Protein 8XCA (pdb70)

B-factor: mean 132.08, std 32.03, range [63.74, 242.87]

Nearest PDB structures (foldseek):
  8xca-assembly1_A  TM=1.001E+00  e=0.000E+00  unidentified
  8xcc-assembly1_A  TM=9.286E-01  e=5.489E-77  unclassified sequences
  8j12-assembly1_B  TM=3.521E-01  e=1.356E-09  Sulfoacidibacillus thermotolerans
  8j3r-assembly1_B  TM=3.385E-01  e=2.422E-10  Sulfoacidibacillus thermotolerans
  8j1j-assembly1_B  TM=3.578E-01  e=1.175E-09  Sulfoacidibacillus thermotolerans

Foldseek 3Di:
DDKDKDKFFFDDDDPVVVVLQQLLQQLLLVVLLLLVLLLQDWAWAADLVGDIDTDDNVVSQVSLVQFQCVPCVVLSVLSNLLSCLLLVNDDCPQGLDVASLVCCQLQADPPGPPPQDCPPPPVDDPCDPPPRPSVPHDSNSVSSVVVVVVVRRHTDRPDDDDSLQSSLSRRFSSVLVNVQVVVVVVVVVVVGYHYGDDQERHHTWSKPFQPRNHFHWDWADDDFWIWIWTQGPVGIDITTTDGDLQQGPWGWDDDPPQWIWIWGAGDDVDRDIFIWIFGMKTWGAYPNTIMIMGMTHHDFDDADVLLVQCLVVLQDFPPDDGDHSPDWAKEKFWEAFQQFRMKIWIWIFPDDDPAQWFCFAPGHIIGTDDIGTAAHDLDPVLLVLLVLLLQLLVLLLVLLVLLLCCVVVVDDDPVSVCCCVVPSCVSNVFDDDSDSPCNLVSSVVSLVVSVVSLVVSVVVVVCCCPDPVNVSDGLHYSVLVSVLSSLVSNLSSVVSSVCSPPVDDPDDCPVSVVVNVVSLVSNLVSSLVVVLVVCVVVPHQEYEYEQPQVVRGCVVRDPSVPSVVSNQVVCVSNNHHYDYAHQPCQLQAALRPRHGWAQDPVDNQKIWDADPNDIDIDGSRSSSRSSRSSCSRNSNLDDDDWDWADDDPPDIGTDDDDVNVVSNVVVD

Radius of gyration: 32.41 Å; Cα contacts (8 Å, |Δi|>4): 1068; chains: 1; bounding box: 65×71×92 Å

Solvent-accessible surface area: 36339 Å² total; per-residue (Å²): 150,30,138,49,62,20,110,6,23,4,163,140,32,47,130,82,0,32,60,9,0,42,69,8,7,114,0,0,11,10,1,5,88,2,2,2,3,5,33,55,84,76,20,23,22,108,65,161,115,39,85,98,118,105,9,95,65,114,87,7,32,65,37,0,109,76,4,23,8,95,108,2,89,68,12,29,119,29,3,95,22,1,0,44,6,0,1,38,95,46,88,93,160,118,50,7,4,132,78,4,10,64,0,0,23,1,2,14,65,140,196,24,50,28,19,77,145,37,149,201,43,118,31,60,147,134,234,161,17,168,82,80,44,64,133,62,52,45,101,3,25,23,0,0,72,107,4,52,154,135,58,42,5,42,14,75,36,69,38,161,18,37,51,35,3,2,40,9,4,0,7,4,0,0,94,60,1,64,73,34,12,64,65,40,108,174,46,88,100,146,210,64,20,4,67,23,6,46,26,68,73,18,44,15,84,7,34,0,0,28,118,14,61,1,42,87,0,39,3,50,27,48,76,29,99,6,62,0,37,0,71,13,78,98,30,97,10,59,6,74,1,40,50,27,171,55,4,90,84,12,62,31,42,149,42,146,70,92,2,4,102,0,47,0,19,54,90,134,117,62,130,106,93,31,64,3,55,0,88,43,1,0,0,13,32,52,207,58,119,18,25,0,37,0,37,3,27,29,133,63,84,143,56,62,102,28,4,96,39,0,61,32,2,4,118,4,21,33,63,65,107,102,93,95,0,154,65,133,12,20,0,0,0,0,11,14,19,19,58,18,0,1,0,3,0,10,2,48,5,46,47,61,83,150,22,45,140,0,55,8,14,126,52,133,50,0,4,4,96,40,54,11,79,104,9,13,63,60,54,113,132,25,24,128,34,0,69,68,6,8,62,31,0,89,56,0,8,80,1,5,108,10,0,54,88,40,72,79,160,61,65,47,104,126,86,52,41,135,55,7,104,125,95,31,29,76,16,1,143,16,109,57,41,151,77,33,82,52,1,117,121,26,0,19,133,9,11,110,82,0,60,110,52,2,101,103,0,98,94,72,13,116,51,55,83,99,51,111,132,136,112,156,39,97,66,3,13,2,6,1,1,20,0,0,11,0,0,68,28,0,51,85,2,17,92,26,74,72,89,16,126,135,151,126,93,143,95,45,28,118,61,31,60,129,61,24,80,70,14,67,93,56,0,7,114,51,1,6,27,10,0,8,81,13,0,105,125,51,51,5,27,0,1,0,0,31,26,16,100,202,162,90,36,11,86,31,5,8,48,50,27,65,3,14,107,93,0,45,69,49,0,99,22,41,14,8,20,9,70,58,11,32,20,70,39,5,37,88,9,1,1,65,56,40,107,111,29,122,86,4,150,147,40,87,72,26,0,70,13,82,64,119,176,125,117,63,166,47,47,4,18,16,1,4,0,0,15,0,0,45,33,6,0,15,8,16,94,44,27,42,69,69,171,50,66,91,136,100,133,56,176,134,100,58,75,68,117,71,85,55,12,140,5,44,48,143,94,142

Sequence (668 aa):
PSYKSSRVLVRDVPEELVDHYERSHRVAAFFMRLLLAMRREPYSLRMRDGTEREVDLDETDDFLRSAGCEEPDAVSDDLRSFALAVLHQDNPKKRAFLESENCVSILCLEKSASGTRYYKRPGYQLLLGRELLKTDTREGMAAALRLRERGVFPVSVPEHLDLDSLKAAMASAAERLKSWLACNQRAVDEKAAVTLCDADDSPIKVRFGLTGRGRKFVLSAAGSRFLITVKLPCGDVGLTAVPSRYFWNPSVGRTTSNSFRIEFTKRTTENRRYVGEVKEIGLVRQRGRYYFFIDYNFDPEEVSDETKVGRAFFRAPLNESRPKPKDKLTVMGIDLGINPAFAFAVCTLGECQDGIRSPVAKMEDVSFDSTGLRGGIGSQKLHREMHNLSDRCFYGARYIRLSKKLRDRGALNDIEARLLEEKYIPGFRIVHIEDADERRRTVGRTVKEIKQEYKRIRHQFYLRYHTSKRDRTELISAEYFRMLFLVKNLRNLLKSWNRYHWTGNPDELKSYVRYYNNLRMDTLKKLTCAIVRTAKEHGATLVAMENIQRENSLLSLWAPGMVLERVEQELKNEGILAWEVDPRHTSQTSCITDEFGYRSLVAKDTFYFEQDRKIHRIDADVNAAINIARRFLTRYRSLTQLWASLLDDGRYLVNVTRQHERAYLELQ

Structure (mmCIF, N/CA/C/O backbone):
data_8XCA
#
_entry.id   8XCA
#
_cell.length_a   1.00
_cell.length_b   1.00
_cell.length_c   1.00
_cell.angle_alpha   90.00
_cell.angle_beta   90.00
_cell.angle_gamma   90.00
#
_symmetry.space_group_name_H-M   'P 1'
#
loop_
_entity.id
_entity.type
_entity.pdbx_description
1 polymer CasJ19
2 polymer CrRNA
3 polymer TS-DNA
4 polymer "DNA (5'-D(P*AP*CP*GP*AP*TP*AP*TP*G)-3')"
#
loop_
_atom_site.group_PDB
_atom_site.id
_atom_site.type_symbol
_atom_site.label_atom_id
_atom_site.label_alt_id
_atom_site.label_comp_id
_atom_site.label_asym_id
_atom_site.label_entity_id
_atom_site.label_seq_id
_atom_site.pdbx_PDB_ins_code
_atom_site.Cartn_x
_atom_site.Cartn_y
_atom_site.Cartn_z
_atom_site.occupancy
_atom_site.B_iso_or_equiv
_atom_site.auth_seq_id
_atom_site.auth_comp_id
_atom_site.auth_asym_id
_atom_site.auth_atom_id
_atom_site.pdbx_PDB_model_num
ATOM 1 N N . PRO A 1 2 ? 119.881 135.896 106.175 1.00 111.47 2 PRO A N 1
ATOM 2 C CA . PRO A 1 2 ? 118.679 135.056 106.189 1.00 112.90 2 PRO A CA 1
ATOM 3 C C . PRO A 1 2 ? 118.479 134.346 107.523 1.00 111.39 2 PRO A C 1
ATOM 4 O O . PRO A 1 2 ? 119.401 134.289 108.335 1.00 112.57 2 PRO A O 1
ATOM 8 N N . SER A 1 3 ? 117.281 133.813 107.740 1.00 103.78 3 SER A N 1
ATOM 9 C CA . SER A 1 3 ? 116.944 133.088 108.957 1.00 106.42 3 SER A CA 1
ATOM 10 C C . SER A 1 3 ? 116.684 131.629 108.611 1.00 111.40 3 SER A C 1
ATOM 11 O O . SER A 1 3 ? 115.858 131.331 107.743 1.00 116.09 3 SER A O 1
ATOM 14 N N . TYR A 1 4 ? 117.384 130.727 109.294 1.00 111.75 4 TYR A N 1
ATOM 15 C CA . TYR A 1 4 ? 117.344 129.305 108.992 1.00 110.51 4 TYR A CA 1
ATOM 16 C C . TYR A 1 4 ? 116.776 128.523 110.168 1.00 108.95 4 TYR A C 1
ATOM 17 O O . TYR A 1 4 ? 116.938 128.909 111.329 1.00 112.21 4 TYR A O 1
ATOM 26 N N . LYS A 1 5 ? 116.107 127.416 109.852 1.00 104.05 5 LYS A N 1
ATOM 27 C CA . LYS A 1 5 ? 115.708 126.436 110.851 1.00 100.57 5 LYS A CA 1
ATOM 28 C C . LYS A 1 5 ? 115.900 125.052 110.255 1.00 108.35 5 LYS A C 1
ATOM 29 O O . LYS A 1 5 ? 115.574 124.825 109.088 1.00 113.43 5 LYS A O 1
ATOM 35 N N . SER A 1 6 ? 116.427 124.129 111.053 1.00 106.07 6 SER A N 1
ATOM 36 C CA . SER A 1 6 ? 116.837 122.832 110.540 1.00 102.98 6 SER A CA 1
ATOM 37 C C . SER A 1 6 ? 116.155 121.703 111.294 1.00 104.24 6 SER A C 1
ATOM 38 O O . SER A 1 6 ? 115.767 121.842 112.457 1.00 116.79 6 SER A O 1
ATOM 41 N N . SER A 1 7 ? 116.016 120.581 110.598 1.00 92.12 7 SER A N 1
ATOM 42 C CA . SER A 1 7 ? 115.610 119.320 111.199 1.00 92.20 7 SER A CA 1
ATOM 43 C C . SER A 1 7 ? 116.216 118.208 110.358 1.00 99.86 7 SER A C 1
ATOM 44 O O . SER A 1 7 ? 116.870 118.462 109.345 1.00 113.10 7 SER A O 1
ATOM 47 N N . ARG A 1 8 ? 116.001 116.971 110.786 1.00 93.91 8 ARG A N 1
ATOM 48 C CA . ARG A 1 8 ? 116.539 115.827 110.069 1.00 93.45 8 ARG A CA 1
ATOM 49 C C . ARG A 1 8 ? 115.451 114.789 109.849 1.00 97.67 8 ARG A C 1
ATOM 50 O O . ARG A 1 8 ? 114.517 114.659 110.646 1.00 101.07 8 ARG A O 1
ATOM 58 N N . VAL A 1 9 ? 115.573 114.064 108.737 1.00 92.74 9 VAL A N 1
ATOM 59 C CA . VAL A 1 9 ? 114.675 112.966 108.412 1.00 87.46 9 VAL A CA 1
ATOM 60 C C . VAL A 1 9 ? 115.518 111.745 108.076 1.00 92.06 9 VAL A C 1
ATOM 61 O O . VAL A 1 9 ? 116.693 111.849 107.718 1.00 97.91 9 VAL A O 1
ATOM 65 N N . LEU A 1 10 ? 114.899 110.576 108.196 1.00 98.51 10 LEU A N 1
ATOM 66 C CA . LEU A 1 10 ? 115.589 109.302 108.055 1.00 97.52 10 LEU A CA 1
ATOM 67 C C . LEU A 1 10 ? 115.143 108.608 106.777 1.00 108.04 10 LEU A C 1
ATOM 68 O O . LEU A 1 10 ? 113.945 108.559 106.476 1.00 115.38 10 LEU A O 1
ATOM 73 N N . VAL A 1 11 ? 116.107 108.081 106.027 1.00 102.28 11 VAL A N 1
ATOM 74 C CA . VAL A 1 11 ? 115.848 107.256 104.853 1.00 102.96 11 VAL A CA 1
ATOM 75 C C . VAL A 1 11 ? 116.411 105.869 105.128 1.00 106.90 11 VAL A C 1
ATOM 76 O O . VAL A 1 11 ? 117.574 105.733 105.526 1.00 107.03 11 VAL A O 1
ATOM 80 N N . ARG A 1 12 ? 115.585 104.844 104.925 1.00 114.38 12 ARG A N 1
ATOM 81 C CA . ARG A 1 12 ? 115.934 103.494 105.356 1.00 117.82 12 ARG A CA 1
ATOM 82 C C . ARG A 1 12 ? 116.617 102.692 104.249 1.00 118.72 12 ARG A C 1
ATOM 83 O O . ARG A 1 12 ? 117.753 102.236 104.416 1.00 114.65 12 ARG A O 1
ATOM 91 N N . ASP A 1 13 ? 115.939 102.514 103.118 1.00 123.47 13 ASP A N 1
ATOM 92 C CA . ASP A 1 13 ? 116.452 101.676 102.036 1.00 122.45 13 ASP A CA 1
ATOM 93 C C . ASP A 1 13 ? 117.116 102.548 100.972 1.00 126.14 13 ASP A C 1
ATOM 94 O O . ASP A 1 13 ? 116.564 102.829 99.907 1.00 125.20 13 ASP A O 1
ATOM 99 N N . VAL A 1 14 ? 118.332 102.972 101.284 1.00 119.41 14 VAL A N 1
ATOM 100 C CA . VAL A 1 14 ? 119.114 103.784 100.351 1.00 114.47 14 VAL A CA 1
ATOM 101 C C . VAL A 1 14 ? 119.718 102.871 99.286 1.00 117.60 14 VAL A C 1
ATOM 102 O O . VAL A 1 14 ? 120.366 101.872 99.633 1.00 118.64 14 VAL A O 1
ATOM 106 N N . PRO A 1 15 ? 119.512 103.157 98.003 1.00 120.34 15 PRO A N 1
ATOM 107 C CA . PRO A 1 15 ? 120.087 102.312 96.952 1.00 119.19 15 PRO A CA 1
ATOM 108 C C . PRO A 1 15 ? 121.603 102.431 96.909 1.00 122.72 15 PRO A C 1
ATOM 109 O O . PRO A 1 15 ? 122.209 103.341 97.478 1.00 126.24 15 PRO A O 1
ATOM 113 N N . GLU A 1 16 ? 122.217 101.473 96.211 1.00 142.86 16 GLU A N 1
ATOM 114 C CA . GLU A 1 16 ? 123.672 101.431 96.126 1.00 147.01 16 GLU A CA 1
ATOM 115 C C . GLU A 1 16 ? 124.233 102.625 95.364 1.00 145.74 16 GLU A C 1
ATOM 116 O O . GLU A 1 16 ? 125.363 103.051 95.630 1.00 147.16 16 GLU A O 1
ATOM 122 N N . GLU A 1 17 ? 123.470 103.173 94.414 1.00 133.01 17 GLU A N 1
ATOM 123 C CA . GLU A 1 17 ? 123.952 104.322 93.654 1.00 134.07 17 GLU A CA 1
ATOM 124 C C . GLU A 1 17 ? 124.168 105.531 94.556 1.00 135.05 17 GLU A C 1
ATOM 125 O O . GLU A 1 17 ? 125.172 106.240 94.427 1.00 137.09 17 GLU A O 1
ATOM 131 N N . LEU A 1 18 ? 123.238 105.780 95.480 1.00 116.98 18 LEU A N 1
ATOM 132 C CA . LEU A 1 18 ? 123.395 106.909 96.391 1.00 116.22 18 LEU A CA 1
ATOM 133 C C . LEU A 1 18 ? 124.566 106.694 97.342 1.00 114.46 18 LEU A C 1
ATOM 134 O O . LEU A 1 18 ? 125.280 107.646 97.678 1.00 116.40 18 LEU A O 1
ATOM 139 N N . VAL A 1 19 ? 124.778 105.455 97.791 1.00 101.02 19 VAL A N 1
ATOM 140 C CA . VAL A 1 19 ? 125.926 105.161 98.646 1.00 103.90 19 VAL A CA 1
ATOM 141 C C . VAL A 1 19 ? 127.227 105.406 97.893 1.00 113.01 19 VAL A C 1
ATOM 142 O O . VAL A 1 19 ? 128.185 105.972 98.438 1.00 119.01 19 VAL A O 1
ATOM 146 N N . ASP A 1 20 ? 127.286 104.971 96.632 1.00 128.67 20 ASP A N 1
ATOM 147 C CA . ASP A 1 20 ? 128.467 105.224 95.814 1.00 130.15 20 ASP A CA 1
ATOM 148 C C . ASP A 1 20 ? 128.693 106.717 95.629 1.00 128.21 20 ASP A C 1
ATOM 149 O O . ASP A 1 20 ? 129.831 107.193 95.701 1.00 127.06 20 ASP A O 1
ATOM 154 N N . HIS A 1 21 ? 127.618 107.471 95.386 1.00 118.94 21 HIS A N 1
ATOM 155 C CA . HIS A 1 21 ? 127.741 108.919 95.256 1.00 115.56 21 HIS A CA 1
ATOM 156 C C . HIS A 1 21 ? 128.272 109.542 96.540 1.00 113.54 21 HIS A C 1
ATOM 157 O O . HIS A 1 21 ? 129.138 110.420 96.498 1.00 116.71 21 HIS A O 1
ATOM 164 N N . TYR A 1 22 ? 127.766 109.094 97.689 1.00 110.00 22 TYR A N 1
ATOM 165 C CA . TYR A 1 22 ? 128.220 109.617 98.974 1.00 111.33 22 TYR A CA 1
ATOM 166 C C . TYR A 1 22 ? 129.708 109.353 99.180 1.00 115.76 22 TYR A C 1
ATOM 167 O O . TYR A 1 22 ? 130.477 110.266 99.516 1.00 114.24 22 TYR A O 1
ATOM 176 N N . GLU A 1 23 ? 130.132 108.104 98.971 1.00 120.52 23 GLU A N 1
ATOM 177 C CA . GLU A 1 23 ? 131.537 107.757 99.169 1.00 117.75 23 GLU A CA 1
ATOM 178 C C . GLU A 1 23 ? 132.438 108.508 98.196 1.00 122.76 23 GLU A C 1
ATOM 179 O O . GLU A 1 23 ? 133.499 109.011 98.584 1.00 122.17 23 GLU A O 1
ATOM 185 N N . ARG A 1 24 ? 132.033 108.595 96.928 1.00 124.48 24 ARG A N 1
ATOM 186 C CA . ARG A 1 24 ? 132.848 109.283 95.934 1.00 121.62 24 ARG A CA 1
ATOM 187 C C . ARG A 1 24 ? 132.932 110.774 96.226 1.00 122.28 24 ARG A C 1
ATOM 188 O O . ARG A 1 24 ? 133.992 111.386 96.051 1.00 124.17 24 ARG A O 1
ATOM 196 N N . SER A 1 25 ? 131.826 111.378 96.667 1.00 116.96 25 SER A N 1
ATOM 197 C CA . SER A 1 25 ? 131.849 112.788 97.033 1.00 113.83 25 SER A CA 1
ATOM 198 C C . SER A 1 25 ? 132.780 113.029 98.209 1.00 114.34 25 SER A C 1
ATOM 199 O O . SER A 1 25 ? 133.545 113.998 98.213 1.00 116.91 25 SER A O 1
ATOM 202 N N . HIS A 1 26 ? 132.740 112.154 99.216 1.00 116.24 26 HIS A N 1
ATOM 203 C CA . HIS A 1 26 ? 133.661 112.305 100.340 1.00 116.46 26 HIS A CA 1
ATOM 204 C C . HIS A 1 26 ? 135.111 112.149 99.897 1.00 117.51 26 HIS A C 1
ATOM 205 O O . HIS A 1 26 ? 135.990 112.898 100.343 1.00 121.17 26 HIS A O 1
ATOM 212 N N . ARG A 1 27 ? 135.380 111.182 99.018 1.00 117.17 27 ARG A N 1
ATOM 213 C CA . ARG A 1 27 ? 136.746 110.965 98.553 1.00 121.36 27 ARG A CA 1
ATOM 214 C C . ARG A 1 27 ? 137.263 112.173 97.780 1.00 122.14 27 ARG A C 1
ATOM 215 O O . ARG A 1 27 ? 138.386 112.640 98.011 1.00 123.43 27 ARG A O 1
ATOM 223 N N . VAL A 1 28 ? 136.453 112.701 96.860 1.00 114.20 28 VAL A N 1
ATOM 224 C CA . VAL A 1 28 ? 136.898 113.853 96.083 1.00 110.25 28 VAL A CA 1
ATOM 225 C C . VAL A 1 28 ? 136.988 115.092 96.962 1.00 117.17 28 VAL A C 1
ATOM 226 O O . VAL A 1 28 ? 137.837 115.957 96.731 1.00 128.80 28 VAL A O 1
ATOM 230 N N . ALA A 1 29 ? 136.140 115.202 97.988 1.00 116.02 29 ALA A N 1
ATOM 231 C CA . ALA A 1 29 ? 136.247 116.327 98.910 1.00 116.72 29 ALA A CA 1
ATOM 232 C C . ALA A 1 29 ? 137.549 116.275 99.698 1.00 120.73 29 ALA A C 1
ATOM 233 O O . ALA A 1 29 ? 138.212 117.302 99.874 1.00 120.10 29 ALA A O 1
ATOM 235 N N . ALA A 1 30 ? 137.927 115.091 100.186 1.00 121.78 30 ALA A N 1
ATOM 236 C CA . ALA A 1 30 ? 139.209 114.956 100.872 1.00 123.29 30 ALA A CA 1
ATOM 237 C C . ALA A 1 30 ? 140.366 115.257 99.927 1.00 125.46 30 ALA A C 1
ATOM 238 O O . ALA A 1 30 ? 141.339 115.927 100.306 1.00 128.94 30 ALA A O 1
ATOM 240 N N . PHE A 1 31 ? 140.273 114.770 98.687 1.00 126.51 31 PHE A N 1
ATOM 241 C CA . PHE A 1 31 ? 141.283 115.098 97.688 1.00 127.25 31 PHE A CA 1
ATOM 242 C C . PHE A 1 31 ? 141.376 116.602 97.478 1.00 127.42 31 PHE A C 1
ATOM 243 O O . PHE A 1 31 ? 142.469 117.143 97.297 1.00 134.32 31 PHE A O 1
ATOM 251 N N . PHE A 1 32 ? 140.236 117.292 97.501 1.00 117.40 32 PHE A N 1
ATOM 252 C CA . PHE A 1 32 ? 140.228 118.734 97.292 1.00 113.64 32 PHE A CA 1
ATOM 253 C C . PHE A 1 32 ? 140.846 119.470 98.475 1.00 120.73 32 PHE A C 1
ATOM 254 O O . PHE A 1 32 ? 141.595 120.437 98.287 1.00 124.81 32 PHE A O 1
ATOM 262 N N . MET A 1 33 ? 140.540 119.029 99.700 1.00 120.22 33 MET A N 1
ATOM 263 C CA . MET A 1 33 ? 141.223 119.549 100.883 1.00 119.89 33 MET A CA 1
ATOM 264 C C . MET A 1 33 ? 142.731 119.451 100.721 1.00 121.39 33 MET A C 1
ATOM 265 O O . MET A 1 33 ? 143.462 120.439 100.877 1.00 123.00 33 MET A O 1
ATOM 270 N N . ARG A 1 34 ? 143.208 118.249 100.396 1.00 123.79 34 ARG A N 1
ATOM 271 C CA . ARG A 1 34 ? 144.645 118.035 100.296 1.00 125.49 34 ARG A CA 1
ATOM 272 C C . ARG A 1 34 ? 145.248 118.848 99.157 1.00 129.25 34 ARG A C 1
ATOM 273 O O . ARG A 1 34 ? 146.336 119.415 99.303 1.00 129.57 34 ARG A O 1
ATOM 281 N N . LEU A 1 35 ? 144.547 118.932 98.026 1.00 131.91 35 LEU A N 1
ATOM 282 C CA . LEU A 1 35 ? 145.062 119.663 96.874 1.00 128.25 35 LEU A CA 1
ATOM 283 C C . LEU A 1 35 ? 145.176 121.152 97.170 1.00 126.47 35 LEU A C 1
ATOM 284 O O . LEU A 1 35 ? 146.181 121.785 96.835 1.00 132.07 35 LEU A O 1
ATOM 289 N N . LEU A 1 36 ? 144.149 121.733 97.796 1.00 120.97 36 LEU A N 1
ATOM 290 C CA . LEU A 1 36 ? 144.211 123.150 98.138 1.00 124.36 36 LEU A CA 1
ATOM 291 C C . LEU A 1 36 ? 145.296 123.424 99.171 1.00 129.02 36 LEU A C 1
ATOM 292 O O . LEU A 1 36 ? 146.053 124.396 99.042 1.00 124.79 36 LEU A O 1
ATOM 297 N N . LEU A 1 37 ? 145.399 122.573 100.196 1.00 133.85 37 LEU A N 1
ATOM 298 C CA . LEU A 1 37 ? 146.430 122.774 101.209 1.00 128.69 37 LEU A CA 1
ATOM 299 C C . LEU A 1 37 ? 147.821 122.666 100.602 1.00 131.31 37 LEU A C 1
ATOM 300 O O . LEU A 1 37 ? 148.733 123.411 100.979 1.00 133.23 37 LEU A O 1
ATOM 305 N N . ALA A 1 38 ? 148.005 121.737 99.662 1.00 134.55 38 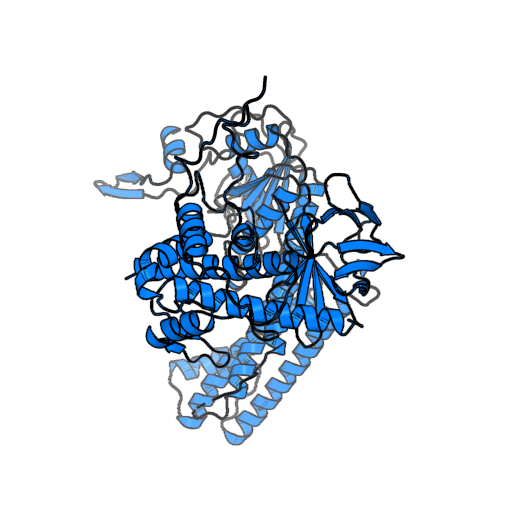ALA A N 1
ATOM 306 C CA . ALA A 1 38 ? 149.295 121.598 98.999 1.00 134.78 38 ALA A CA 1
ATOM 307 C C . ALA A 1 38 ? 149.587 122.788 98.092 1.00 131.95 38 ALA A C 1
ATOM 308 O O . ALA A 1 38 ? 150.725 123.266 98.037 1.00 128.20 38 ALA A O 1
ATOM 310 N N . MET A 1 39 ? 148.574 123.280 97.370 1.00 138.71 39 MET A N 1
ATOM 311 C CA . MET A 1 39 ? 148.767 124.471 96.550 1.00 139.47 39 MET A CA 1
ATOM 312 C C . MET A 1 39 ? 149.109 125.681 97.405 1.00 143.42 39 MET A C 1
ATOM 313 O O . MET A 1 39 ? 149.762 126.615 96.924 1.00 149.50 39 MET A O 1
ATOM 318 N N . ARG A 1 40 ? 148.672 125.690 98.666 1.00 139.42 40 ARG A N 1
ATOM 319 C CA . ARG A 1 40 ? 149.084 126.754 99.575 1.00 141.24 40 ARG A CA 1
ATOM 320 C C . ARG A 1 40 ? 150.598 126.771 99.761 1.00 144.78 40 ARG A C 1
ATOM 321 O O . ARG A 1 40 ? 151.183 127.837 99.991 1.00 145.71 40 ARG A O 1
ATOM 329 N N . ARG A 1 41 ? 151.246 125.611 99.638 1.00 143.00 41 ARG A N 1
ATOM 330 C CA . ARG A 1 41 ? 152.702 125.481 99.727 1.00 140.69 41 ARG A CA 1
ATOM 331 C C . ARG A 1 41 ? 153.220 125.987 101.075 1.00 142.74 41 ARG A C 1
ATOM 332 O O . ARG A 1 41 ? 153.981 126.953 101.164 1.00 140.91 41 ARG A O 1
ATOM 340 N N . GLU A 1 42 ? 152.789 125.305 102.130 1.00 146.01 42 GLU A N 1
ATOM 341 C CA . GLU A 1 42 ? 153.198 125.620 103.491 1.00 144.51 42 GLU A CA 1
ATOM 342 C C . GLU A 1 42 ? 152.986 124.394 104.370 1.00 145.75 42 GLU A C 1
ATOM 343 O O . GLU A 1 42 ? 151.929 123.755 104.293 1.00 144.62 42 GLU A O 1
ATOM 349 N N . PRO A 1 43 ? 153.960 124.026 105.201 1.00 144.98 43 PRO A N 1
ATOM 350 C CA . PRO A 1 43 ? 153.786 122.847 106.056 1.00 142.17 43 PRO A CA 1
ATOM 351 C C . PRO A 1 43 ? 152.641 123.041 107.039 1.00 142.40 43 PRO A C 1
ATOM 352 O O . PRO A 1 43 ? 152.383 124.150 107.512 1.00 144.76 43 PRO A O 1
ATOM 356 N N . TYR A 1 44 ? 151.951 121.944 107.342 1.00 130.67 44 TYR A N 1
ATOM 357 C CA . TYR A 1 44 ? 150.797 121.987 108.225 1.00 132.28 44 TYR A CA 1
ATOM 358 C C . TYR A 1 44 ? 150.702 120.672 108.981 1.00 136.51 44 TYR A C 1
ATOM 359 O O . TYR A 1 44 ? 151.275 119.657 108.578 1.00 142.90 44 TYR A O 1
ATOM 368 N N . SER A 1 45 ? 149.964 120.702 110.087 1.00 137.09 45 SER A N 1
ATOM 369 C CA . SER A 1 45 ? 149.803 119.546 110.956 1.00 137.60 45 SER A CA 1
ATOM 370 C C . SER A 1 45 ? 148.511 118.818 110.612 1.00 135.59 45 SER A C 1
ATOM 371 O O . SER A 1 45 ? 147.442 119.435 110.548 1.00 135.93 45 SER A O 1
ATOM 374 N N . LEU A 1 46 ? 148.614 117.511 110.395 1.00 140.18 46 LEU A N 1
ATOM 375 C CA . LEU A 1 46 ? 147.478 116.669 110.048 1.00 137.29 46 LEU A CA 1
ATOM 376 C C . LEU A 1 46 ? 147.153 115.753 111.219 1.00 141.91 46 LEU A C 1
ATOM 377 O O . LEU A 1 46 ? 148.051 115.125 111.789 1.00 151.31 46 LEU A O 1
ATOM 382 N N . ARG A 1 47 ? 145.872 115.678 111.568 1.00 136.18 47 ARG A N 1
ATOM 383 C CA . ARG A 1 47 ? 145.390 114.866 112.677 1.00 136.65 47 ARG A CA 1
ATOM 384 C C . ARG A 1 47 ? 144.565 113.709 112.130 1.00 137.40 47 ARG A C 1
ATOM 385 O O . ARG A 1 47 ? 143.632 113.925 111.350 1.00 137.18 47 ARG A O 1
ATOM 393 N N . MET A 1 48 ? 144.905 112.489 112.537 1.00 163.33 48 MET A N 1
ATOM 394 C CA . MET A 1 48 ? 144.190 111.315 112.060 1.00 163.69 48 MET A CA 1
ATOM 395 C C . MET A 1 48 ? 143.034 110.989 113.004 1.00 163.72 48 MET A C 1
ATOM 396 O O . MET A 1 48 ? 142.654 111.787 113.865 1.00 165.17 48 MET A O 1
ATOM 401 N N . ARG A 1 49 ? 142.458 109.798 112.833 1.00 158.97 49 ARG A N 1
ATOM 402 C CA . ARG A 1 49 ? 141.358 109.360 113.686 1.00 160.05 49 ARG A CA 1
ATOM 403 C C . ARG A 1 49 ? 141.811 109.179 115.131 1.00 164.14 49 ARG A C 1
ATOM 404 O O . ARG A 1 49 ? 141.090 109.551 116.064 1.00 164.08 49 ARG A O 1
ATOM 412 N N . ASP A 1 50 ? 142.998 108.601 115.333 1.00 176.14 50 ASP A N 1
ATOM 413 C CA . ASP A 1 50 ? 143.470 108.314 116.685 1.00 175.84 50 ASP A CA 1
ATOM 414 C C . ASP A 1 50 ? 143.718 109.594 117.475 1.00 173.88 50 ASP A C 1
ATOM 415 O O . ASP A 1 50 ? 143.322 109.702 118.641 1.00 173.58 50 ASP A O 1
ATOM 420 N N . GLY A 1 51 ? 144.369 110.576 116.857 1.00 164.03 51 GLY A N 1
ATOM 421 C CA . GLY A 1 51 ? 144.660 111.825 117.534 1.00 164.35 51 GLY A CA 1
ATOM 422 C C . GLY A 1 51 ? 146.091 112.290 117.362 1.00 165.87 51 GLY A C 1
ATOM 423 O O . GLY A 1 51 ? 146.428 113.424 117.715 1.00 165.67 51 GLY A O 1
ATOM 424 N N . THR A 1 52 ? 146.943 111.421 116.826 1.00 169.01 52 THR A N 1
ATOM 425 C CA . THR A 1 52 ? 148.331 111.785 116.585 1.00 168.73 52 THR A CA 1
ATOM 426 C C . THR A 1 52 ? 148.421 112.838 115.484 1.00 166.93 52 THR A C 1
ATOM 427 O O . THR A 1 52 ? 147.610 112.871 114.555 1.00 167.45 52 THR A O 1
ATOM 431 N N . GLU A 1 53 ? 149.412 113.717 115.606 1.00 152.10 53 GLU A N 1
ATOM 432 C CA . GLU A 1 53 ? 149.622 114.809 114.666 1.00 149.80 53 GLU A CA 1
ATOM 433 C C . GLU A 1 53 ? 150.906 114.575 113.881 1.00 150.57 53 GLU A C 1
ATOM 434 O O . GLU A 1 53 ? 151.959 114.309 114.470 1.00 153.12 53 GLU A O 1
ATOM 440 N N . ARG A 1 54 ? 150.814 114.674 112.559 1.00 141.49 54 ARG A N 1
ATOM 441 C CA . ARG A 1 54 ? 151.960 114.548 111.672 1.00 139.17 54 ARG A CA 1
ATOM 442 C C . ARG A 1 54 ? 152.267 115.885 111.013 1.00 138.32 54 ARG A C 1
ATOM 443 O O . ARG A 1 54 ? 151.361 116.640 110.652 1.00 141.84 54 ARG A O 1
ATOM 451 N N . GLU A 1 55 ? 153.556 116.165 110.854 1.00 147.62 55 GLU A N 1
ATOM 452 C CA . GLU A 1 55 ? 154.024 117.362 110.160 1.00 149.57 55 GLU A CA 1
ATOM 453 C C . GLU A 1 55 ? 154.317 116.972 108.716 1.00 151.86 55 GLU A C 1
ATOM 454 O O . GLU A 1 55 ? 155.337 116.344 108.424 1.00 151.89 55 GLU A O 1
ATOM 460 N N . VAL A 1 56 ? 153.413 117.344 107.812 1.00 153.40 56 VAL A N 1
ATOM 461 C CA . VAL A 1 56 ? 153.571 117.004 106.403 1.00 151.28 56 VAL A CA 1
ATOM 462 C C . VAL A 1 56 ? 154.645 117.899 105.800 1.00 151.80 56 VAL A C 1
ATOM 463 O O . VAL A 1 56 ? 154.538 119.130 105.829 1.00 146.45 56 VAL A O 1
ATOM 467 N N . ASP A 1 57 ? 155.687 117.281 105.252 1.00 171.15 57 ASP A N 1
ATOM 468 C CA . ASP A 1 57 ? 156.796 118.021 104.679 1.00 168.30 57 ASP A CA 1
ATOM 469 C C . ASP A 1 57 ? 156.437 118.540 103.288 1.00 167.45 57 ASP A C 1
ATOM 470 O O . ASP A 1 57 ? 155.440 118.142 102.680 1.00 166.96 57 ASP A O 1
ATOM 475 N N . LEU A 1 58 ? 157.276 119.449 102.785 1.00 160.02 58 LEU A N 1
ATOM 476 C CA . LEU A 1 58 ? 157.066 120.006 101.454 1.00 160.00 58 LEU A CA 1
ATOM 477 C C . LEU A 1 58 ? 157.238 118.965 100.357 1.00 160.01 58 LEU A C 1
ATOM 478 O O . LEU A 1 58 ? 156.667 119.128 99.274 1.00 160.05 58 LEU A O 1
ATOM 483 N N . ASP A 1 59 ? 158.018 117.910 100.606 1.00 172.30 59 ASP A N 1
ATOM 484 C CA . ASP A 1 59 ? 158.192 116.860 99.607 1.00 172.60 59 ASP A CA 1
ATOM 485 C C . ASP A 1 59 ? 156.878 116.143 99.321 1.00 173.15 59 ASP A C 1
ATOM 486 O O . ASP A 1 59 ? 156.582 115.814 98.166 1.00 176.67 59 ASP A O 1
ATOM 491 N N . GLU A 1 60 ? 156.084 115.881 100.362 1.00 166.35 60 GLU A N 1
ATOM 492 C CA . GLU A 1 60 ? 154.775 115.269 100.158 1.00 168.55 60 GLU A CA 1
ATOM 493 C C . GLU A 1 60 ? 153.873 116.176 99.330 1.00 171.36 60 GLU A C 1
ATOM 494 O O . GLU A 1 60 ? 153.162 115.709 98.433 1.00 172.19 60 GLU A O 1
ATOM 500 N N . THR A 1 61 ? 153.900 117.480 99.608 1.00 160.78 61 THR A N 1
ATOM 501 C CA . THR A 1 61 ? 153.146 118.434 98.802 1.00 157.65 61 THR A CA 1
ATOM 502 C C . THR A 1 61 ? 153.583 118.391 97.342 1.00 157.90 61 THR A C 1
ATOM 503 O O . THR A 1 61 ? 152.748 118.332 96.428 1.00 160.67 61 THR A O 1
ATOM 507 N N . ASP A 1 62 ? 154.895 118.404 97.108 1.00 178.74 62 ASP A N 1
ATOM 508 C CA . ASP A 1 62 ? 155.408 118.439 95.743 1.00 183.20 62 ASP A CA 1
ATOM 509 C C . ASP A 1 62 ? 155.047 117.168 94.985 1.00 183.03 62 ASP A C 1
ATOM 510 O O . ASP A 1 62 ? 154.634 117.225 93.821 1.00 184.42 62 ASP A O 1
ATOM 515 N N . ASP A 1 63 ? 155.178 116.005 95.629 1.00 168.96 63 ASP A N 1
ATOM 516 C CA . ASP A 1 63 ? 154.859 114.769 94.927 1.00 166.42 63 ASP A CA 1
ATOM 517 C C . ASP A 1 63 ? 153.360 114.580 94.741 1.00 168.72 63 ASP A C 1
ATOM 518 O O . ASP A 1 63 ? 152.945 113.988 93.739 1.00 170.30 63 ASP A O 1
ATOM 523 N N . PHE A 1 64 ? 152.532 115.090 95.658 1.00 146.63 64 PHE A N 1
ATOM 524 C CA . PHE A 1 64 ? 151.093 115.056 95.425 1.00 144.14 64 PHE A CA 1
ATOM 525 C C . PHE A 1 64 ? 150.708 115.946 94.250 1.00 146.44 64 PHE A C 1
ATOM 526 O O . PHE A 1 64 ? 149.846 115.577 93.444 1.00 148.02 64 PHE A O 1
ATOM 534 N N . LEU A 1 65 ? 151.330 117.123 94.137 1.00 159.05 65 LEU A N 1
ATOM 535 C CA . LEU A 1 65 ? 151.090 117.962 92.965 1.00 158.89 65 LEU A CA 1
ATOM 536 C C . LEU A 1 65 ? 151.580 117.287 91.690 1.00 163.78 65 LEU A C 1
ATOM 537 O O . LEU A 1 65 ? 150.961 117.425 90.629 1.00 167.94 65 LEU A O 1
ATOM 542 N N . ARG A 1 66 ? 152.696 116.559 91.773 1.00 170.11 66 ARG A N 1
ATOM 543 C CA . ARG A 1 66 ? 153.164 115.791 90.624 1.00 168.65 66 ARG A CA 1
ATOM 544 C C . ARG A 1 66 ? 152.142 114.737 90.218 1.00 167.26 66 ARG A C 1
ATOM 545 O O . ARG A 1 66 ? 151.883 114.535 89.025 1.00 169.59 66 ARG A O 1
ATOM 553 N N . SER A 1 67 ? 151.555 114.052 91.201 1.00 145.04 67 SER A N 1
ATOM 554 C CA . SER A 1 67 ? 150.515 113.070 90.911 1.00 145.06 67 SER A CA 1
ATOM 555 C C . SER A 1 67 ? 149.289 113.730 90.292 1.00 145.96 67 SER A C 1
ATOM 556 O O . SER A 1 67 ? 148.668 113.173 89.380 1.00 145.80 67 SER A O 1
ATOM 559 N N . ALA A 1 68 ? 148.922 114.916 90.782 1.00 148.31 68 ALA A N 1
ATOM 560 C CA . ALA A 1 68 ? 147.761 115.617 90.241 1.00 147.42 68 ALA A CA 1
ATOM 561 C C . ALA A 1 68 ? 147.996 116.055 88.801 1.00 146.61 68 ALA A C 1
ATOM 562 O O . ALA A 1 68 ? 147.066 116.053 87.986 1.00 144.21 68 ALA A O 1
ATOM 564 N N . GLY A 1 69 ? 149.227 116.436 88.470 1.00 155.03 69 GLY A N 1
ATOM 565 C CA . GLY A 1 69 ? 149.544 116.862 87.121 1.00 152.96 69 GLY A CA 1
ATOM 566 C C . GLY A 1 69 ? 150.540 118.001 87.068 1.00 156.80 69 GLY A C 1
ATOM 567 O O . GLY A 1 69 ? 151.021 118.363 85.990 1.00 158.87 69 GLY A O 1
ATOM 568 N N . CYS A 1 70 ? 150.859 118.575 88.225 1.00 183.21 70 CYS A N 1
ATOM 569 C CA . CYS A 1 70 ? 151.812 119.681 88.310 1.00 184.23 70 CYS A CA 1
ATOM 570 C C . CYS A 1 70 ? 153.221 119.103 88.290 1.00 183.03 70 CYS A C 1
ATOM 571 O O . CYS A 1 70 ? 153.798 118.769 89.326 1.00 184.58 70 CYS A O 1
ATOM 574 N N . GLU A 1 71 ? 153.785 118.983 87.085 1.00 182.06 71 GLU A N 1
ATOM 575 C CA . GLU A 1 71 ? 155.122 118.417 86.948 1.00 184.32 71 GLU A CA 1
ATOM 576 C C . GLU A 1 71 ? 156.189 119.332 87.536 1.00 185.16 71 GLU A C 1
ATOM 577 O O . GLU A 1 71 ? 157.182 118.846 88.089 1.00 186.25 71 GLU A O 1
ATOM 583 N N . GLU A 1 72 ? 156.007 120.646 87.429 1.00 194.34 72 GLU A N 1
ATOM 584 C CA . GLU A 1 72 ? 156.950 121.627 87.965 1.00 195.68 72 GLU A CA 1
ATOM 585 C C . GLU A 1 72 ? 156.192 122.625 88.830 1.00 196.62 72 GLU A C 1
ATOM 586 O O . GLU A 1 72 ? 155.971 123.774 88.430 1.00 198.07 72 GLU A O 1
ATOM 592 N N . PRO A 1 73 ? 155.767 122.209 90.027 1.00 179.70 73 PRO A N 1
ATOM 593 C CA . PRO A 1 73 ? 155.031 123.136 90.902 1.00 180.72 73 PRO A CA 1
ATOM 594 C C . PRO A 1 73 ? 155.828 124.367 91.288 1.00 182.26 73 PRO A C 1
ATOM 595 O O . PRO A 1 73 ? 155.248 125.450 91.430 1.00 182.26 73 PRO A O 1
ATOM 599 N N . ASP A 1 74 ? 157.145 124.234 91.461 1.00 187.01 74 ASP A N 1
ATOM 600 C CA . ASP A 1 74 ? 157.962 125.375 91.861 1.00 185.25 74 ASP A CA 1
ATOM 601 C C . ASP A 1 74 ? 157.981 126.452 90.784 1.00 185.78 74 ASP A C 1
ATOM 602 O O . ASP A 1 74 ? 157.970 127.649 91.096 1.00 183.51 74 ASP A O 1
ATOM 607 N N . ALA A 1 75 ? 158.015 126.049 89.511 1.00 179.09 75 ALA A N 1
ATOM 608 C CA . ALA A 1 75 ? 158.035 127.024 88.426 1.00 175.51 75 ALA A CA 1
ATOM 609 C C . ALA A 1 75 ? 156.754 127.847 88.382 1.00 176.33 75 ALA A C 1
ATOM 610 O O . ALA A 1 75 ? 156.765 128.987 87.905 1.00 177.64 75 ALA A O 1
ATOM 612 N N . VAL A 1 76 ? 155.647 127.292 88.870 1.00 162.75 76 VAL A N 1
ATOM 613 C CA . VAL A 1 76 ? 154.367 127.992 88.878 1.00 161.28 76 VAL A CA 1
ATOM 614 C C . VAL A 1 76 ? 153.894 128.158 90.316 1.00 160.39 76 VAL A C 1
ATOM 615 O O . VAL A 1 76 ? 152.689 128.207 90.585 1.00 160.44 76 VAL A O 1
ATOM 619 N N . SER A 1 77 ? 154.846 128.253 91.248 1.00 163.67 77 SER A N 1
ATOM 620 C CA . SER A 1 77 ? 154.498 128.334 92.664 1.00 164.60 77 SER A CA 1
ATOM 621 C C . SER A 1 77 ? 153.713 129.602 92.977 1.00 164.22 77 SER A C 1
ATOM 622 O O . SER A 1 77 ? 152.749 129.566 93.751 1.00 163.47 77 SER A O 1
ATOM 625 N N . ASP A 1 78 ? 154.111 130.733 92.392 1.00 156.28 78 ASP A N 1
ATOM 626 C CA . ASP A 1 78 ? 153.458 132.001 92.705 1.00 153.96 78 ASP A CA 1
ATOM 627 C C . ASP A 1 78 ? 151.999 131.996 92.266 1.00 152.74 78 ASP A C 1
ATOM 628 O O . ASP A 1 78 ? 151.103 132.366 93.035 1.00 151.73 78 ASP A O 1
ATOM 633 N N . ASP A 1 79 ? 151.740 131.579 91.025 1.00 151.82 79 ASP A N 1
ATOM 634 C CA . ASP A 1 79 ? 150.372 131.581 90.521 1.00 153.47 79 ASP A CA 1
ATOM 635 C C . ASP A 1 79 ? 149.516 130.539 91.230 1.00 152.47 79 ASP A C 1
ATOM 636 O O . ASP A 1 79 ? 148.335 130.783 91.505 1.00 152.00 79 ASP A O 1
ATOM 641 N N . LEU A 1 80 ? 150.091 129.373 91.536 1.00 142.17 80 LEU A N 1
ATOM 642 C CA . LEU A 1 80 ? 149.359 128.372 92.304 1.00 137.67 80 LEU A CA 1
ATOM 643 C C . LEU A 1 80 ? 148.981 128.909 93.678 1.00 137.41 80 LEU A C 1
ATOM 644 O O . LEU A 1 80 ? 147.847 128.724 94.137 1.00 134.54 80 LEU A O 1
ATOM 649 N N . ARG A 1 81 ? 149.922 129.580 94.345 1.00 144.51 81 ARG A N 1
ATOM 650 C CA . ARG A 1 81 ? 149.642 130.161 95.653 1.00 145.20 81 ARG A CA 1
ATOM 651 C C . ARG A 1 81 ? 148.553 131.220 95.562 1.00 145.05 81 ARG A C 1
ATOM 652 O O . ARG A 1 81 ? 147.647 131.264 96.403 1.00 147.45 81 ARG A O 1
ATOM 660 N N . SER A 1 82 ? 148.619 132.079 94.541 1.00 137.22 82 SER A N 1
ATOM 661 C CA . SER A 1 82 ? 147.611 133.123 94.393 1.00 137.54 82 SER A CA 1
ATOM 662 C C . SER A 1 82 ? 146.232 132.527 94.138 1.00 138.58 82 SER A C 1
ATOM 663 O O . SER A 1 82 ? 145.239 132.973 94.723 1.00 136.01 82 SER A O 1
ATOM 666 N N . PHE A 1 83 ? 146.151 131.512 93.274 1.00 133.37 83 PHE A N 1
ATOM 667 C CA . PHE A 1 83 ? 144.867 130.871 93.005 1.00 132.25 83 PHE A CA 1
ATOM 668 C C . PHE A 1 83 ? 144.315 130.205 94.258 1.00 126.59 83 PHE A C 1
ATOM 669 O O . PHE A 1 83 ? 143.128 130.344 94.579 1.00 126.70 83 PHE A O 1
ATOM 677 N N . ALA A 1 84 ? 145.168 129.478 94.985 1.00 116.99 84 ALA A N 1
ATOM 678 C CA . ALA A 1 84 ? 144.718 128.804 96.197 1.00 115.61 84 ALA A CA 1
ATOM 679 C C . ALA A 1 84 ? 144.218 129.806 97.227 1.00 119.72 84 ALA A C 1
ATOM 680 O O . ALA A 1 84 ? 143.188 129.583 97.872 1.00 124.65 84 ALA A O 1
ATOM 682 N N . LEU A 1 85 ? 144.932 130.922 97.389 1.00 127.50 85 LEU A N 1
ATOM 683 C CA . LEU A 1 85 ? 144.494 131.949 98.326 1.00 128.15 85 LEU A CA 1
ATOM 684 C C . LEU A 1 85 ? 143.195 132.602 97.870 1.00 129.77 85 LEU A C 1
ATOM 685 O O . LEU A 1 85 ? 142.353 132.952 98.705 1.00 133.49 85 LEU A O 1
ATOM 690 N N . ALA A 1 86 ? 143.015 132.772 96.557 1.00 119.29 86 ALA A N 1
ATOM 691 C CA . ALA A 1 86 ? 141.780 133.357 96.044 1.00 120.18 86 ALA A CA 1
ATOM 692 C C . ALA A 1 86 ? 140.585 132.446 96.295 1.00 120.32 86 ALA A C 1
ATOM 693 O O . ALA A 1 86 ? 139.495 132.925 96.632 1.00 119.96 86 ALA A O 1
ATOM 695 N N . VAL A 1 87 ? 140.763 131.133 96.125 1.00 113.87 87 VAL A N 1
ATOM 696 C CA . VAL A 1 87 ? 139.667 130.203 96.388 1.00 109.82 87 VAL A CA 1
ATOM 697 C C . VAL A 1 87 ? 139.251 130.259 97.851 1.00 104.86 87 VAL A C 1
ATOM 698 O O . VAL A 1 87 ? 138.061 130.151 98.173 1.00 105.53 87 VAL A O 1
ATOM 702 N N . LEU A 1 88 ? 140.210 130.438 98.757 1.00 107.34 88 LEU A N 1
ATOM 703 C CA . LEU A 1 88 ? 139.936 130.468 100.187 1.00 110.07 88 LEU A CA 1
ATOM 704 C C . LEU A 1 88 ? 139.425 131.822 100.671 1.00 114.88 88 LEU A C 1
ATOM 705 O O . LEU A 1 88 ? 139.450 132.077 101.882 1.00 114.53 88 LEU A O 1
ATOM 710 N N . HIS A 1 89 ? 138.975 132.685 99.758 1.00 126.05 89 HIS A N 1
ATOM 711 C CA . HIS A 1 89 ? 138.386 133.981 100.100 1.00 122.99 89 HIS A CA 1
ATOM 712 C C . HIS A 1 89 ? 139.363 134.872 100.860 1.00 126.35 89 HIS A C 1
ATOM 713 O O . HIS A 1 89 ? 138.956 135.692 101.687 1.00 127.76 89 HIS A O 1
ATOM 720 N N . GLN A 1 90 ? 140.659 134.726 100.590 1.00 140.31 90 GLN A N 1
ATOM 721 C CA . GLN A 1 90 ? 141.672 135.516 101.275 1.00 138.88 90 GLN A CA 1
ATOM 722 C C . GLN A 1 90 ? 141.954 136.852 100.604 1.00 139.06 90 GLN A C 1
ATOM 723 O O . GLN A 1 90 ? 142.657 137.683 101.188 1.00 137.42 90 GLN A O 1
ATOM 729 N N . ASP A 1 91 ? 141.433 137.079 99.403 1.00 141.20 91 ASP A N 1
ATOM 730 C CA . ASP A 1 91 ? 141.541 138.389 98.786 1.00 140.58 91 ASP A CA 1
ATOM 731 C C . ASP A 1 91 ? 140.536 139.346 99.423 1.00 143.50 91 ASP A C 1
ATOM 732 O O . ASP A 1 91 ? 139.705 138.958 100.248 1.00 143.15 91 ASP A O 1
ATOM 737 N N . ASN A 1 92 ? 140.626 140.614 99.040 1.00 134.15 92 ASN A N 1
ATOM 738 C CA . ASN A 1 92 ? 139.705 141.603 99.576 1.00 131.12 92 ASN A CA 1
ATOM 739 C C . ASN A 1 92 ? 138.277 141.257 99.159 1.00 134.34 92 ASN A C 1
ATOM 740 O O . ASN A 1 92 ? 138.049 140.821 98.024 1.00 136.75 92 ASN A O 1
ATOM 745 N N . PRO A 1 93 ? 137.298 141.410 100.056 1.00 140.30 93 PRO A N 1
ATOM 746 C CA . PRO A 1 93 ? 135.926 140.991 99.716 1.00 140.10 93 PRO A CA 1
ATOM 747 C C . PRO A 1 93 ? 135.344 141.728 98.525 1.00 141.01 93 PRO A C 1
ATOM 748 O O . PRO A 1 93 ? 134.568 141.139 97.763 1.00 139.00 93 PRO A O 1
ATOM 752 N N . LYS A 1 94 ? 135.692 142.998 98.339 1.00 140.32 94 LYS A N 1
ATOM 753 C CA . LYS A 1 94 ? 135.230 143.733 97.171 1.00 140.66 94 LYS A CA 1
ATOM 754 C C . LYS A 1 94 ? 136.003 143.282 95.938 1.00 140.75 94 LYS A C 1
ATOM 755 O O . LYS A 1 94 ? 137.230 143.153 95.978 1.00 139.08 94 LYS A O 1
ATOM 761 N N . LYS A 1 95 ? 135.281 143.039 94.844 1.00 146.55 95 LYS A N 1
ATOM 762 C CA . LYS A 1 95 ? 135.869 142.577 93.587 1.00 147.59 95 LYS A CA 1
ATOM 763 C C . LYS A 1 95 ? 136.640 141.271 93.797 1.00 146.56 95 LYS A C 1
ATOM 764 O O . LYS A 1 95 ? 137.854 141.187 93.598 1.00 145.14 95 LYS A O 1
ATOM 770 N N . ARG A 1 96 ? 135.905 140.247 94.220 1.00 137.38 96 ARG A N 1
ATOM 771 C CA . ARG A 1 96 ? 136.493 138.943 94.481 1.00 133.45 96 ARG A CA 1
ATOM 772 C C . ARG A 1 96 ? 136.624 138.140 93.193 1.00 134.92 96 ARG A C 1
ATOM 773 O O . ARG A 1 96 ? 135.778 138.217 92.298 1.00 139.37 96 ARG A O 1
ATOM 781 N N . ALA A 1 97 ? 137.708 137.365 93.106 1.00 121.14 97 ALA A N 1
ATOM 782 C CA . ALA A 1 97 ? 137.907 136.504 91.944 1.00 122.66 97 ALA A CA 1
ATOM 783 C C . ALA A 1 97 ? 136.825 135.436 91.859 1.00 117.35 97 ALA A C 1
ATOM 784 O O . ALA A 1 97 ? 136.313 135.143 90.773 1.00 116.71 97 ALA A O 1
ATOM 786 N N . PHE A 1 98 ? 136.463 134.846 92.996 1.00 114.15 98 PHE A N 1
ATOM 787 C CA . PHE A 1 98 ? 135.389 133.858 93.068 1.00 108.74 98 PHE A CA 1
ATOM 788 C C . PHE A 1 98 ? 134.469 134.282 94.206 1.00 112.29 98 PHE A C 1
ATOM 789 O O . PHE A 1 98 ? 134.813 134.114 95.379 1.00 127.12 98 PHE A O 1
ATOM 797 N N . LEU A 1 99 ? 133.308 134.844 93.862 1.00 106.85 99 LEU A N 1
ATOM 798 C CA . LEU A 1 99 ? 132.331 135.180 94.891 1.00 111.30 99 LEU A CA 1
ATOM 799 C C . LEU A 1 99 ? 131.883 133.937 95.644 1.00 111.90 99 LEU A C 1
ATOM 800 O O . LEU A 1 99 ? 131.664 133.989 96.860 1.00 119.48 99 LEU A O 1
ATOM 805 N N . GLU A 1 100 ? 131.742 132.819 94.942 1.00 103.21 100 GLU A N 1
ATOM 806 C CA . GLU A 1 100 ? 131.524 131.520 95.554 1.00 107.56 100 GLU A CA 1
ATOM 807 C C . GLU A 1 100 ? 132.693 130.617 95.196 1.00 112.25 100 GLU A C 1
ATOM 808 O O . GLU A 1 100 ? 133.146 130.599 94.047 1.00 119.67 100 GLU A O 1
ATOM 814 N N . SER A 1 101 ? 133.189 129.882 96.192 1.00 106.99 101 SER A N 1
ATOM 815 C CA . SER A 1 101 ? 134.380 129.064 95.989 1.00 111.34 101 SER A CA 1
ATOM 816 C C . SER A 1 101 ? 134.141 127.977 94.949 1.00 111.19 101 SER A C 1
ATOM 817 O O . SER A 1 101 ? 135.001 127.726 94.094 1.00 117.30 101 SER A O 1
ATOM 820 N N . GLU A 1 102 ? 132.973 127.330 94.995 1.00 110.42 102 GLU A N 1
ATOM 821 C CA . GLU A 1 102 ? 132.694 126.234 94.072 1.00 115.57 102 GLU A CA 1
ATOM 822 C C . GLU A 1 102 ? 132.801 126.674 92.619 1.00 120.77 102 GLU A C 1
ATOM 823 O O . GLU A 1 102 ? 133.142 125.863 91.749 1.00 126.49 102 GLU A O 1
ATOM 829 N N . ASN A 1 103 ? 132.562 127.958 92.341 1.00 118.88 103 ASN A N 1
ATOM 830 C CA . ASN A 1 103 ? 132.673 128.476 90.982 1.00 114.59 103 ASN A CA 1
ATOM 831 C C . ASN A 1 103 ? 134.056 128.271 90.380 1.00 113.91 103 ASN A C 1
ATOM 832 O O . ASN A 1 103 ? 134.236 128.535 89.186 1.00 117.76 103 ASN A O 1
ATOM 837 N N . CYS A 1 104 ? 135.032 127.814 91.165 1.00 112.09 104 CYS A N 1
ATOM 838 C CA . CYS A 1 104 ? 136.367 127.563 90.640 1.00 114.17 104 CYS A CA 1
ATOM 839 C C . CYS A 1 104 ? 136.514 126.192 89.992 1.00 116.94 104 CYS A C 1
ATOM 840 O O . CYS A 1 104 ? 137.563 125.927 89.395 1.00 119.74 104 CYS A O 1
ATOM 843 N N . VAL A 1 105 ? 135.506 125.318 90.083 1.00 120.38 105 VAL A N 1
ATOM 844 C CA . VAL A 1 105 ? 135.679 123.955 89.581 1.00 121.22 105 VAL A CA 1
ATOM 845 C C . VAL A 1 105 ? 135.796 123.940 88.062 1.00 118.06 105 VAL A C 1
ATOM 846 O O . VAL A 1 105 ? 136.584 123.171 87.498 1.00 118.42 105 VAL A O 1
ATOM 850 N N . SER A 1 106 ? 135.024 124.787 87.375 1.00 113.27 106 SER A N 1
ATOM 851 C CA . SER A 1 106 ? 134.948 124.708 85.920 1.00 115.63 106 SER A CA 1
ATOM 852 C C . SER A 1 106 ? 136.307 124.949 85.277 1.00 120.60 106 SER A C 1
ATOM 853 O O . SER A 1 106 ? 136.691 124.244 84.337 1.00 125.79 106 SER A O 1
ATOM 856 N N . ILE A 1 107 ? 137.052 125.940 85.771 1.00 113.06 107 ILE A N 1
ATOM 857 C CA . ILE A 1 107 ? 138.389 126.205 85.246 1.00 117.67 107 ILE A CA 1
ATOM 858 C C . ILE A 1 107 ? 139.438 125.277 85.835 1.00 118.94 107 ILE A C 1
ATOM 859 O O . ILE A 1 107 ? 140.573 125.248 85.342 1.00 120.30 107 ILE A O 1
ATOM 864 N N . LEU A 1 108 ? 139.091 124.507 86.865 1.00 117.45 108 LEU A N 1
ATOM 865 C CA . LEU A 1 108 ? 140.042 123.640 87.551 1.00 114.05 108 LEU A CA 1
ATOM 866 C C . LEU A 1 108 ? 139.984 122.192 87.087 1.00 120.22 108 LEU A C 1
ATOM 867 O O . LEU A 1 108 ? 141.032 121.557 86.936 1.00 123.11 108 LEU A O 1
ATOM 872 N N . CYS A 1 109 ? 138.791 121.651 86.849 1.00 129.11 109 CYS A N 1
ATOM 873 C CA . CYS A 1 109 ? 138.627 120.232 86.556 1.00 127.33 109 CYS A CA 1
ATOM 874 C C . CYS A 1 109 ? 138.205 119.954 85.121 1.00 125.77 109 CYS A C 1
ATOM 875 O O . CYS A 1 109 ? 138.875 119.192 84.418 1.00 124.32 109 CYS A O 1
ATOM 878 N N . LEU A 1 110 ? 137.106 120.550 84.667 1.00 126.61 110 LEU A N 1
ATOM 879 C CA . LEU A 1 110 ? 136.569 120.231 83.353 1.00 124.27 110 LEU A CA 1
ATOM 880 C C . LEU A 1 110 ? 137.480 120.742 82.241 1.00 129.80 110 LEU A C 1
ATOM 881 O O . LEU A 1 110 ? 138.124 121.787 82.361 1.00 137.11 110 LEU A O 1
ATOM 886 N N . GLU A 1 111 ? 137.525 119.984 81.150 1.00 131.41 111 GLU A N 1
ATOM 887 C CA . GLU A 1 111 ? 138.257 120.377 79.958 1.00 128.64 111 GLU A CA 1
ATOM 888 C C . GLU A 1 111 ? 137.345 121.153 79.018 1.00 129.80 111 GLU A C 1
ATOM 889 O O . GLU A 1 111 ? 136.131 120.935 78.982 1.00 132.24 111 GLU A O 1
ATOM 895 N N . LYS A 1 112 ? 137.947 122.067 78.254 1.00 138.60 112 LYS A N 1
ATOM 896 C CA . LYS A 1 112 ? 137.227 122.930 77.318 1.00 143.69 112 LYS A CA 1
ATOM 897 C C . LYS A 1 112 ? 136.149 123.731 78.059 1.00 146.49 112 LYS A C 1
ATOM 898 O O . LYS A 1 112 ? 134.942 123.555 77.877 1.00 148.04 112 LYS A O 1
ATOM 904 N N . SER A 1 113 ? 136.633 124.599 78.941 1.00 144.81 113 SER A N 1
ATOM 905 C CA . SER A 1 113 ? 135.783 125.456 79.755 1.00 144.47 113 SER A CA 1
ATOM 906 C C . SER A 1 113 ? 135.969 126.904 79.329 1.00 146.08 113 SER A C 1
ATOM 907 O O . SER A 1 113 ? 137.101 127.359 79.134 1.00 149.92 113 SER A O 1
ATOM 910 N N . ALA A 1 114 ? 134.858 127.623 79.188 1.00 143.18 114 ALA A N 1
ATOM 911 C CA . ALA A 1 114 ? 134.873 129.019 78.779 1.00 144.91 114 ALA A CA 1
ATOM 912 C C . ALA A 1 114 ? 134.918 129.979 79.960 1.00 146.14 114 ALA A C 1
ATOM 913 O O . ALA A 1 114 ? 134.796 131.192 79.761 1.00 148.05 114 ALA A O 1
ATOM 915 N N . SER A 1 115 ? 135.079 129.465 81.178 1.00 139.68 115 SER A N 1
ATOM 916 C CA . SER A 1 115 ? 135.125 130.325 82.352 1.00 141.05 115 SER A CA 1
ATOM 917 C C . SER A 1 115 ? 136.327 131.258 82.287 1.00 143.28 115 SER A C 1
ATOM 918 O O . SER A 1 115 ? 137.407 130.880 81.825 1.00 144.28 115 SER A O 1
ATOM 921 N N . GLY A 1 116 ? 136.133 132.489 82.758 1.00 143.14 116 GLY A N 1
ATOM 922 C CA . GLY A 1 116 ? 137.164 133.501 82.726 1.00 142.99 116 GLY A CA 1
ATOM 923 C C . GLY A 1 116 ? 137.164 134.378 81.492 1.00 143.61 116 GLY A C 1
ATOM 924 O O . GLY A 1 116 ? 137.905 135.368 81.458 1.00 147.93 116 GLY A O 1
ATOM 925 N N . THR A 1 117 ? 136.360 134.051 80.480 1.00 135.65 117 THR A N 1
ATOM 926 C CA . THR A 1 117 ? 136.291 134.824 79.246 1.00 139.80 117 THR A CA 1
ATOM 927 C C . THR A 1 117 ? 134.879 135.342 78.988 1.00 141.74 117 THR A C 1
ATOM 928 O O . THR A 1 117 ? 134.473 135.510 77.837 1.00 142.01 117 THR A O 1
ATOM 932 N N . ARG A 1 118 ? 134.121 135.601 80.050 1.00 142.25 118 ARG A N 1
ATOM 933 C CA . ARG A 1 118 ? 132.752 136.080 79.940 1.00 139.80 118 ARG A CA 1
ATOM 934 C C . ARG A 1 118 ? 132.612 137.421 80.647 1.00 142.72 118 ARG A C 1
ATOM 935 O O . ARG A 1 118 ? 133.124 137.607 81.756 1.00 145.64 118 ARG A O 1
ATOM 943 N N . TYR A 1 119 ? 131.914 138.352 79.998 1.00 146.93 119 TYR A N 1
ATOM 944 C CA . TYR A 1 119 ? 131.690 139.687 80.538 1.00 145.99 119 TYR A CA 1
ATOM 945 C C . TYR A 1 119 ? 130.211 139.993 80.734 1.00 146.17 119 TYR A C 1
ATOM 946 O O . TYR A 1 119 ? 129.857 141.151 80.986 1.00 145.28 119 TYR A O 1
ATOM 955 N N . TYR A 1 120 ? 129.341 138.988 80.617 1.00 142.02 120 TYR A N 1
ATOM 956 C CA . TYR A 1 120 ? 127.903 139.239 80.627 1.00 139.67 120 TYR A CA 1
ATOM 957 C C . TYR A 1 120 ? 127.433 139.766 81.977 1.00 141.22 120 TYR A C 1
ATOM 958 O O . TYR A 1 120 ? 126.597 140.675 82.036 1.00 141.61 120 TYR A O 1
ATOM 967 N N . LYS A 1 121 ? 127.954 139.212 83.071 1.00 146.47 121 LYS A N 1
ATOM 968 C CA . LYS A 1 121 ? 127.519 139.598 84.406 1.00 146.50 121 LYS A CA 1
ATOM 969 C C . LYS A 1 121 ? 128.270 140.799 84.965 1.00 149.03 121 LYS A C 1
ATOM 970 O O . LYS A 1 121 ? 127.926 141.269 86.054 1.00 151.62 121 LYS A O 1
ATOM 976 N N . ARG A 1 122 ? 129.279 141.297 84.260 1.00 151.86 122 ARG A N 1
ATOM 977 C CA . ARG A 1 122 ? 130.015 142.456 84.740 1.00 152.70 122 ARG A CA 1
ATOM 978 C C . ARG A 1 122 ? 129.102 143.682 84.757 1.00 153.88 122 ARG A C 1
ATOM 979 O O . ARG A 1 122 ? 128.329 143.892 83.815 1.00 153.34 122 ARG A O 1
ATOM 987 N N . PRO A 1 123 ? 129.160 144.508 85.807 1.00 142.29 123 PRO A N 1
ATOM 988 C CA . PRO A 1 123 ? 128.287 145.693 85.858 1.00 138.93 123 PRO A CA 1
ATOM 989 C C . PRO A 1 123 ? 128.608 146.735 84.801 1.00 139.01 123 PRO A C 1
ATOM 990 O O . PRO A 1 123 ? 127.765 147.605 84.545 1.00 133.55 123 PRO A O 1
ATOM 994 N N . GLY A 1 124 ? 129.788 146.679 84.182 1.00 152.39 124 GLY A N 1
ATOM 995 C CA . GLY A 1 124 ? 130.099 147.589 83.094 1.00 153.19 124 GLY A CA 1
ATOM 996 C C . GLY A 1 124 ? 129.262 147.366 81.853 1.00 151.17 124 GLY A C 1
ATOM 997 O O . GLY A 1 124 ? 129.208 148.246 80.988 1.00 153.30 124 GLY A O 1
ATOM 998 N N . TYR A 1 125 ? 128.611 146.211 81.747 1.00 143.20 125 TYR A N 1
ATOM 999 C CA . TYR A 1 125 ? 127.726 145.913 80.624 1.00 145.40 125 TYR A CA 1
ATOM 1000 C C . TYR A 1 125 ? 126.468 146.760 80.758 1.00 147.52 125 TYR A C 1
ATOM 1001 O O . TYR A 1 125 ? 125.560 146.430 81.523 1.00 143.39 125 TYR A O 1
ATOM 1010 N N . GLN A 1 126 ? 126.411 147.860 80.012 1.00 147.32 126 GLN A N 1
ATOM 1011 C CA . GLN A 1 126 ? 125.299 148.797 80.069 1.00 142.80 126 GLN A CA 1
ATOM 1012 C C . GLN A 1 126 ? 124.586 148.819 78.726 1.00 143.23 126 GLN A C 1
ATOM 1013 O O . GLN A 1 126 ? 125.221 149.011 77.684 1.00 141.88 126 GLN A O 1
ATOM 1019 N N . LEU A 1 127 ? 123.271 148.624 78.756 1.00 142.31 127 LEU A N 1
ATOM 1020 C CA . LEU A 1 127 ? 122.442 148.631 77.560 1.00 144.66 127 LEU A CA 1
ATOM 1021 C C . LEU A 1 127 ? 121.394 149.728 77.673 1.00 145.07 127 LEU A C 1
ATOM 1022 O O . LEU A 1 127 ? 120.772 149.899 78.726 1.00 140.70 127 LEU A O 1
ATOM 1027 N N . LEU A 1 128 ? 121.203 150.467 76.585 1.00 132.06 128 LEU A N 1
ATOM 1028 C CA . LEU A 1 128 ? 120.230 151.552 76.560 1.00 128.44 128 LEU A CA 1
ATOM 1029 C C . LEU A 1 128 ? 119.788 151.858 75.133 1.00 122.73 128 LEU A C 1
ATOM 1030 O O . LEU A 1 128 ? 119.017 151.106 74.537 1.00 119.19 128 LEU A O 1
ATOM 1035 N N . LEU A 1 177 ? 127.941 146.530 74.834 1.00 145.39 177 LEU A N 1
ATOM 1036 C CA . LEU A 1 177 ? 127.883 146.613 73.380 1.00 147.81 177 LEU A CA 1
ATOM 1037 C C . LEU A 1 177 ? 128.321 145.296 72.748 1.00 151.32 177 LEU A C 1
ATOM 1038 O O . LEU A 1 177 ? 127.783 144.878 71.722 1.00 152.62 177 LEU A O 1
ATOM 1043 N N . GLY A 1 178 ? 129.296 144.642 73.372 1.00 157.95 178 GLY A N 1
ATOM 1044 C CA . GLY A 1 178 ? 129.786 143.368 72.885 1.00 158.23 178 GLY A CA 1
ATOM 1045 C C . GLY A 1 178 ? 131.276 143.364 72.617 1.00 162.21 178 GLY A C 1
ATOM 1046 O O . GLY A 1 178 ? 131.961 142.376 72.898 1.00 163.96 178 GLY A O 1
ATOM 1047 N N . ARG A 1 179 ? 131.792 144.465 72.072 1.00 172.25 179 ARG A N 1
ATOM 1048 C CA . ARG A 1 179 ? 133.221 144.604 71.834 1.00 172.36 179 ARG A CA 1
ATOM 1049 C C . ARG A 1 179 ? 133.958 145.249 72.999 1.00 170.61 179 ARG A C 1
ATOM 1050 O O . ARG A 1 179 ? 135.193 145.307 72.974 1.00 169.42 179 ARG A O 1
ATOM 1058 N N . GLU A 1 180 ? 133.241 145.730 74.011 1.00 161.88 180 GLU A N 1
ATOM 1059 C CA . GLU A 1 180 ? 133.862 146.322 75.193 1.00 160.62 180 GLU A CA 1
ATOM 1060 C C . GLU A 1 180 ? 134.372 145.183 76.066 1.00 159.84 180 GLU A C 1
ATOM 1061 O O . GLU A 1 180 ? 133.658 144.649 76.917 1.00 160.05 180 GLU A O 1
ATOM 1067 N N . LEU A 1 181 ? 135.624 144.798 75.841 1.00 153.20 181 LEU A N 1
ATOM 1068 C CA . LEU A 1 181 ? 136.247 143.679 76.544 1.00 154.28 181 LEU A CA 1
ATOM 1069 C C . LEU A 1 181 ? 137.006 144.234 77.743 1.00 153.90 181 LEU A C 1
ATOM 1070 O O . LEU A 1 181 ? 138.152 144.674 77.619 1.00 151.23 181 LEU A O 1
ATOM 1075 N N . LEU A 1 182 ? 136.362 144.213 78.908 1.00 148.70 182 LEU A N 1
ATOM 1076 C CA . LEU A 1 182 ? 136.978 144.698 80.143 1.00 147.75 182 LEU A CA 1
ATOM 1077 C C . LEU A 1 182 ? 137.768 143.576 80.820 1.00 149.13 182 LEU A C 1
ATOM 1078 O O . LEU A 1 182 ? 137.502 143.171 81.950 1.00 147.89 182 LEU A O 1
ATOM 1083 N N . LYS A 1 183 ? 138.760 143.069 80.091 1.00 154.84 183 LYS A N 1
ATOM 1084 C CA . LYS A 1 183 ? 139.659 142.047 80.604 1.00 156.11 183 LYS A CA 1
ATOM 1085 C C . LYS A 1 183 ? 140.913 142.632 81.237 1.00 155.63 183 LYS A C 1
ATOM 1086 O O . LYS A 1 183 ? 141.733 141.878 81.768 1.00 155.81 183 LYS A O 1
ATOM 1092 N N . THR A 1 184 ? 141.082 143.955 81.191 1.00 158.35 184 THR A N 1
ATOM 1093 C CA . THR A 1 184 ? 142.238 144.574 81.827 1.00 159.91 184 THR A CA 1
ATOM 1094 C C . THR A 1 184 ? 142.102 144.594 83.344 1.00 162.97 184 THR A C 1
ATOM 1095 O O . THR A 1 184 ? 143.102 144.455 84.057 1.00 161.27 184 THR A O 1
ATOM 1099 N N . ASP A 1 185 ? 140.881 144.762 83.853 1.00 163.65 185 ASP A N 1
ATOM 1100 C CA . ASP A 1 185 ? 140.624 144.801 85.285 1.00 162.11 185 ASP A CA 1
ATOM 1101 C C . ASP A 1 185 ? 140.262 143.434 85.855 1.00 162.13 185 ASP A C 1
ATOM 1102 O O . ASP A 1 185 ? 139.582 143.363 86.886 1.00 159.35 185 ASP A O 1
ATOM 1107 N N . THR A 1 186 ? 140.697 142.354 85.212 1.00 163.78 186 THR A N 1
ATOM 1108 C CA . THR A 1 186 ? 140.394 141.019 85.704 1.00 162.78 186 THR A CA 1
ATOM 1109 C C . THR A 1 186 ? 141.074 140.772 87.047 1.00 159.79 186 THR A C 1
ATOM 1110 O O . THR A 1 186 ? 142.120 141.348 87.358 1.00 161.03 186 THR A O 1
ATOM 1114 N N . ARG A 1 187 ? 140.451 139.921 87.855 1.00 141.72 187 ARG A N 1
ATOM 1115 C CA . ARG A 1 187 ? 140.988 139.612 89.171 1.00 140.47 187 ARG A CA 1
ATOM 1116 C C . ARG A 1 187 ? 142.221 138.725 89.051 1.00 142.77 187 ARG A C 1
ATOM 1117 O O . ARG A 1 187 ? 142.384 137.973 88.087 1.00 145.61 187 ARG A O 1
ATOM 1125 N N . GLU A 1 188 ? 143.099 138.824 90.051 1.00 140.46 188 GLU A N 1
ATOM 1126 C CA . GLU A 1 188 ? 144.329 138.042 90.033 1.00 143.80 188 GLU A CA 1
ATOM 1127 C C . GLU A 1 188 ? 144.047 136.548 90.130 1.00 146.45 188 GLU A C 1
ATOM 1128 O O . GLU A 1 188 ? 144.748 135.744 89.504 1.00 148.95 188 GLU A O 1
ATOM 1134 N N . GLY A 1 189 ? 143.026 136.160 90.898 1.00 142.21 189 GLY A N 1
ATOM 1135 C CA . GLY A 1 189 ? 142.713 134.745 91.037 1.00 145.02 189 GLY A CA 1
ATOM 1136 C C . GLY A 1 189 ? 142.346 134.097 89.716 1.00 146.18 189 GLY A C 1
ATOM 1137 O O . GLY A 1 189 ? 142.823 133.007 89.388 1.00 147.81 189 GLY A O 1
ATOM 1138 N N . MET A 1 190 ? 141.488 134.759 88.938 1.00 140.08 190 MET A N 1
ATOM 1139 C CA . MET A 1 190 ? 141.133 134.245 87.621 1.00 135.47 190 MET A CA 1
ATOM 1140 C C . MET A 1 190 ? 142.274 134.397 86.624 1.00 134.91 190 MET A C 1
ATOM 1141 O O . MET A 1 190 ? 142.459 133.526 85.767 1.00 135.67 190 MET A O 1
ATOM 1146 N N . ALA A 1 191 ? 143.035 135.491 86.708 1.00 142.97 191 ALA A N 1
ATOM 1147 C CA . ALA A 1 191 ? 144.159 135.681 85.797 1.00 143.50 191 ALA A CA 1
ATOM 1148 C C . ALA A 1 191 ? 145.216 134.602 85.994 1.00 142.59 191 ALA A C 1
ATOM 1149 O O . ALA A 1 191 ? 145.762 134.071 85.020 1.00 144.43 191 ALA A O 1
ATOM 1151 N N . ALA A 1 192 ? 145.523 134.269 87.250 1.00 133.39 192 ALA A N 1
ATOM 1152 C CA . ALA A 1 192 ? 146.423 133.152 87.515 1.00 133.23 192 ALA A CA 1
ATOM 1153 C C . ALA A 1 192 ? 145.819 131.841 87.031 1.00 134.55 192 ALA A C 1
ATOM 1154 O O . ALA A 1 192 ? 146.530 130.978 86.503 1.00 134.64 192 ALA A O 1
ATOM 1156 N N . ALA A 1 193 ? 144.507 131.674 87.210 1.00 143.53 193 ALA A N 1
ATOM 1157 C CA . ALA A 1 193 ? 143.844 130.462 86.741 1.00 146.45 193 ALA A CA 1
ATOM 1158 C C . ALA A 1 193 ? 143.929 130.335 85.226 1.00 144.26 193 ALA A C 1
ATOM 1159 O O . ALA A 1 193 ? 144.179 129.244 84.701 1.00 144.19 193 ALA A O 1
ATOM 1161 N N . LEU A 1 194 ? 143.717 131.438 84.506 1.00 143.67 194 LEU A N 1
ATOM 1162 C CA . LEU A 1 194 ? 143.836 131.406 83.053 1.00 142.13 194 LEU A CA 1
ATOM 1163 C C . LEU A 1 194 ? 145.263 131.088 82.625 1.00 141.71 194 LEU A C 1
ATOM 1164 O O . LEU A 1 194 ? 145.480 130.342 81.663 1.00 141.61 194 LEU A O 1
ATOM 1169 N N . ARG A 1 195 ? 146.250 131.652 83.326 1.00 140.56 195 ARG A N 1
ATOM 1170 C CA . ARG A 1 195 ? 147.645 131.418 82.968 1.00 141.65 195 ARG A CA 1
ATOM 1171 C C . ARG A 1 195 ? 148.026 129.953 83.141 1.00 142.36 195 ARG A C 1
ATOM 1172 O O . ARG A 1 195 ? 148.726 129.383 82.297 1.00 147.58 195 ARG A O 1
ATOM 1180 N N . LEU A 1 196 ? 147.582 129.329 84.235 1.00 141.73 196 LEU A N 1
ATOM 1181 C CA . LEU A 1 196 ? 147.945 127.938 84.490 1.00 146.76 196 LEU A CA 1
ATOM 1182 C C . LEU A 1 196 ? 147.329 127.001 83.459 1.00 148.69 196 LEU A C 1
ATOM 1183 O O . LEU A 1 196 ? 147.968 126.031 83.036 1.00 149.16 196 LEU A O 1
ATOM 1188 N N . ARG A 1 197 ? 146.086 127.263 83.048 1.00 137.96 197 ARG A N 1
ATOM 1189 C CA . ARG A 1 197 ? 145.490 126.464 81.983 1.00 134.90 197 ARG A CA 1
ATOM 1190 C C . ARG A 1 197 ? 146.228 126.658 80.667 1.00 134.53 197 ARG A C 1
ATOM 1191 O O . ARG A 1 197 ? 146.341 125.716 79.874 1.00 132.73 197 ARG A O 1
ATOM 1199 N N . GLU A 1 198 ? 146.729 127.870 80.412 1.00 154.08 198 GLU A N 1
ATOM 1200 C CA . GLU A 1 198 ? 147.578 128.087 79.247 1.00 155.18 198 GLU A CA 1
ATOM 1201 C C . GLU A 1 198 ? 148.843 127.245 79.323 1.00 155.39 198 GLU A C 1
ATOM 1202 O O . GLU A 1 198 ? 149.341 126.774 78.294 1.00 154.01 198 GLU A O 1
ATOM 1208 N N . ARG A 1 199 ? 149.375 127.042 80.531 1.00 159.49 199 ARG A N 1
ATOM 1209 C CA . ARG A 1 199 ? 150.496 126.133 80.725 1.00 157.19 199 ARG A CA 1
ATOM 1210 C C . ARG A 1 199 ? 150.117 124.681 80.470 1.00 158.32 199 ARG A C 1
ATOM 1211 O O . ARG A 1 199 ? 151.012 123.839 80.339 1.00 159.20 199 ARG A O 1
ATOM 1219 N N . GLY A 1 200 ? 148.824 124.370 80.398 1.00 163.49 200 GLY A N 1
ATOM 1220 C CA . GLY A 1 200 ? 148.383 123.020 80.117 1.00 165.96 200 GLY A CA 1
ATOM 1221 C C . GLY A 1 200 ? 148.482 122.056 81.274 1.00 167.18 200 GLY A C 1
ATOM 1222 O O . GLY A 1 200 ? 148.471 120.841 81.054 1.00 167.63 200 GLY A O 1
ATOM 1223 N N . VAL A 1 201 ? 148.581 122.555 82.505 1.00 153.22 201 VAL A N 1
ATOM 1224 C CA . VAL A 1 201 ? 148.733 121.709 83.681 1.00 151.66 201 VAL A CA 1
ATOM 1225 C C . VAL A 1 201 ? 147.650 121.943 84.723 1.00 146.44 201 VAL A C 1
ATOM 1226 O O . VAL A 1 201 ? 147.646 121.262 85.753 1.00 147.59 201 VAL A O 1
ATOM 1230 N N . PHE A 1 202 ? 146.731 122.880 84.495 1.00 141.88 202 PHE A N 1
ATOM 1231 C CA . PHE A 1 202 ? 145.711 123.142 85.505 1.00 146.83 202 PHE A CA 1
ATOM 1232 C C . PHE A 1 202 ? 144.648 122.049 85.595 1.00 146.96 202 PHE A C 1
ATOM 1233 O O . PHE A 1 202 ? 144.268 121.678 86.712 1.00 146.79 202 PHE A O 1
ATOM 1241 N N . PRO A 1 203 ? 144.117 121.509 84.477 1.00 127.55 203 PRO A N 1
ATOM 1242 C CA . PRO A 1 203 ? 143.080 120.479 84.628 1.00 123.66 203 PRO A CA 1
ATOM 1243 C C . PRO A 1 203 ? 143.645 119.227 85.273 1.00 128.32 203 PRO A C 1
ATOM 1244 O O . PRO A 1 203 ? 144.391 118.467 84.648 1.00 133.95 203 PRO A O 1
ATOM 1248 N N . VAL A 1 204 ? 143.285 119.011 86.536 1.00 127.90 204 VAL A N 1
ATOM 1249 C CA . VAL A 1 204 ? 143.866 117.923 87.308 1.00 128.80 204 VAL A CA 1
ATOM 1250 C C . VAL A 1 204 ? 143.100 116.631 87.045 1.00 127.71 204 VAL A C 1
ATOM 1251 O O . VAL A 1 204 ? 141.951 116.631 86.595 1.00 127.95 204 VAL A O 1
ATOM 1255 N N . SER A 1 205 ? 143.758 115.513 87.331 1.00 140.30 205 SER A N 1
ATOM 1256 C CA . SER A 1 205 ? 143.138 114.195 87.236 1.00 143.42 205 SER A CA 1
ATOM 1257 C C . SER A 1 205 ? 142.495 113.891 88.582 1.00 141.65 205 SER A C 1
ATOM 1258 O O . SER A 1 205 ? 143.172 113.485 89.530 1.00 140.85 205 SER A O 1
ATOM 1261 N N . VAL A 1 206 ? 141.185 114.099 88.670 1.00 132.31 206 VAL A N 1
ATOM 1262 C CA . VAL A 1 206 ? 140.439 113.821 89.894 1.00 130.39 206 VAL A CA 1
ATOM 1263 C C . VAL A 1 206 ? 140.498 112.321 90.157 1.00 133.36 206 VAL A C 1
ATOM 1264 O O . VAL A 1 206 ? 140.542 111.531 89.203 1.00 137.25 206 VAL A O 1
ATOM 1268 N N . PRO A 1 207 ? 140.522 111.886 91.419 1.00 138.60 207 PRO A N 1
ATOM 1269 C CA . PRO A 1 207 ? 140.636 110.444 91.692 1.00 138.92 207 PRO A CA 1
ATOM 1270 C C . PRO A 1 207 ? 139.513 109.623 91.086 1.00 141.68 207 PRO A C 1
ATOM 1271 O O . PRO A 1 207 ? 139.752 108.487 90.657 1.00 146.34 207 PRO A O 1
ATOM 1275 N N . GLU A 1 208 ? 138.297 110.158 91.036 1.00 130.91 208 GLU A N 1
ATOM 1276 C CA . GLU A 1 208 ? 137.171 109.481 90.412 1.00 130.57 208 GLU A CA 1
ATOM 1277 C C . GLU A 1 208 ? 136.437 110.457 89.509 1.00 133.80 208 GLU A C 1
ATOM 1278 O O . GLU A 1 208 ? 136.321 111.644 89.828 1.00 135.26 208 GLU A O 1
ATOM 1284 N N . HIS A 1 209 ? 135.947 109.954 88.380 1.00 144.11 209 HIS A N 1
ATOM 1285 C CA . HIS A 1 209 ? 135.160 110.782 87.478 1.00 146.89 209 HIS A CA 1
ATOM 1286 C C . HIS A 1 209 ? 133.857 111.198 88.147 1.00 147.21 209 HIS A C 1
ATOM 1287 O O . HIS A 1 209 ? 133.171 110.383 88.770 1.00 145.51 209 HIS A O 1
ATOM 1294 N N . LEU A 1 210 ? 133.515 112.477 88.016 1.00 136.76 210 LEU A N 1
ATOM 1295 C CA . LEU A 1 210 ? 132.305 113.002 88.628 1.00 138.92 210 LEU A CA 1
ATOM 1296 C C . LEU A 1 210 ? 131.728 114.101 87.750 1.00 141.63 210 LEU A C 1
ATOM 1297 O O . LEU A 1 210 ? 132.449 114.762 86.998 1.00 140.31 210 LEU A O 1
ATOM 1302 N N . ASP A 1 211 ? 130.416 114.286 87.858 1.00 146.05 211 ASP A N 1
ATOM 1303 C CA . ASP A 1 211 ? 129.738 115.334 87.113 1.00 142.99 211 ASP A CA 1
ATOM 1304 C C . ASP A 1 211 ? 130.102 116.703 87.680 1.00 141.82 211 ASP A C 1
ATOM 1305 O O . ASP A 1 211 ? 130.441 116.842 88.858 1.00 141.53 211 ASP A O 1
ATOM 1310 N N . LEU A 1 212 ? 130.041 117.720 86.815 1.00 123.23 212 LEU A N 1
ATOM 1311 C CA . LEU A 1 212 ? 130.419 119.071 87.219 1.00 121.77 212 LEU A CA 1
ATOM 1312 C C . LEU A 1 212 ? 129.579 119.562 88.393 1.00 121.95 212 LEU A C 1
ATOM 1313 O O . LEU A 1 212 ? 130.085 120.265 89.275 1.00 127.18 212 LEU A O 1
ATOM 1318 N N . ASP A 1 213 ? 128.292 119.207 88.419 1.00 122.64 213 ASP A N 1
ATOM 1319 C CA . ASP A 1 213 ? 127.413 119.693 89.479 1.00 120.28 213 ASP A CA 1
ATOM 1320 C C . ASP A 1 213 ? 127.826 119.150 90.843 1.00 120.74 213 ASP A C 1
ATOM 1321 O O . ASP A 1 213 ? 127.866 119.897 91.826 1.00 127.56 213 ASP A O 1
ATOM 1326 N N . SER A 1 214 ? 128.135 117.853 90.925 1.00 108.58 214 SER A N 1
ATOM 1327 C CA . SER A 1 214 ? 128.562 117.274 92.195 1.00 113.22 214 SER A CA 1
ATOM 1328 C C . SER A 1 214 ? 129.920 117.818 92.618 1.00 114.21 214 SER A C 1
ATOM 1329 O O . SER A 1 214 ? 130.178 118.012 93.815 1.00 119.27 214 SER A O 1
ATOM 1332 N N . LEU A 1 215 ? 130.805 118.058 91.647 1.00 107.88 215 LEU A N 1
ATOM 1333 C CA . LEU A 1 215 ? 132.087 118.681 91.948 1.00 110.61 215 LEU A CA 1
ATOM 1334 C C . LEU A 1 215 ? 131.901 120.038 92.608 1.00 115.11 215 LEU A C 1
ATOM 1335 O O . LEU A 1 215 ? 132.715 120.435 93.447 1.00 119.79 215 LEU A O 1
ATOM 1340 N N . LYS A 1 216 ? 130.837 120.760 92.249 1.00 117.74 216 LYS A N 1
ATOM 1341 C CA . LYS A 1 216 ? 130.563 122.037 92.898 1.00 112.36 216 LYS A CA 1
ATOM 1342 C C . LYS A 1 216 ? 130.244 121.850 94.377 1.00 118.96 216 LYS A C 1
ATOM 1343 O O . LYS A 1 216 ? 130.713 122.621 95.219 1.00 129.49 216 LYS A O 1
ATOM 1349 N N . ALA A 1 217 ? 129.449 120.831 94.715 1.00 103.93 217 ALA A N 1
ATOM 1350 C CA . ALA A 1 217 ? 129.157 120.562 96.121 1.00 102.82 217 ALA A CA 1
ATOM 1351 C C . ALA A 1 217 ? 130.411 120.137 96.876 1.00 108.82 217 ALA A C 1
ATOM 1352 O O . ALA A 1 217 ? 130.622 120.545 98.029 1.00 110.66 217 ALA A O 1
ATOM 1354 N N . ALA A 1 218 ? 131.251 119.311 96.246 1.00 103.39 218 ALA A N 1
ATOM 1355 C CA . ALA A 1 218 ? 132.509 118.923 96.878 1.00 100.01 218 ALA A CA 1
ATOM 1356 C C . ALA A 1 218 ? 133.393 120.138 97.132 1.00 108.31 218 ALA A C 1
ATOM 1357 O O . ALA A 1 218 ? 133.974 120.276 98.216 1.00 114.56 218 ALA A O 1
ATOM 1359 N N . MET A 1 219 ? 133.504 121.032 96.145 1.00 101.29 219 MET A N 1
ATOM 1360 C CA . MET A 1 219 ? 134.261 122.264 96.343 1.00 97.73 219 MET A CA 1
ATOM 1361 C C . MET A 1 219 ? 133.664 123.104 97.458 1.00 106.22 219 MET A C 1
ATOM 1362 O O . MET A 1 219 ? 134.397 123.665 98.275 1.00 116.97 219 MET A O 1
ATOM 1367 N N . ALA A 1 220 ? 132.337 123.210 97.505 1.00 108.72 220 ALA A N 1
ATOM 1368 C CA . ALA A 1 220 ? 131.699 123.997 98.553 1.00 111.17 220 ALA A CA 1
ATOM 1369 C C . ALA A 1 220 ? 132.081 123.477 99.930 1.00 109.65 220 ALA A C 1
ATOM 1370 O O . ALA A 1 220 ? 132.557 124.236 100.782 1.00 114.96 220 ALA A O 1
ATOM 1372 N N . SER A 1 221 ? 131.913 122.173 100.152 1.00 104.36 221 SER A N 1
ATOM 1373 C CA . SER A 1 221 ? 132.209 121.609 101.466 1.00 100.03 221 SER A CA 1
ATOM 1374 C C . SER A 1 221 ? 133.691 121.749 101.805 1.00 97.54 221 SER A C 1
ATOM 1375 O O . SER A 1 221 ? 134.053 122.206 102.900 1.00 108.26 221 SER A O 1
ATOM 1378 N N . ALA A 1 222 ? 134.565 121.375 100.867 1.00 106.31 222 ALA A N 1
ATOM 1379 C CA . ALA A 1 222 ? 135.997 121.408 101.138 1.00 116.62 222 ALA A CA 1
ATOM 1380 C C . ALA A 1 222 ? 136.485 122.828 101.390 1.00 118.78 222 ALA A C 1
ATOM 1381 O O . ALA A 1 222 ? 137.273 123.066 102.311 1.00 123.43 222 ALA A O 1
ATOM 1383 N N . ALA A 1 223 ? 136.023 123.789 100.589 1.00 109.91 223 ALA A N 1
ATOM 1384 C CA . ALA A 1 223 ? 136.468 125.164 100.754 1.00 106.99 223 ALA A CA 1
ATOM 1385 C C . ALA A 1 223 ? 135.895 125.795 102.012 1.00 115.18 223 ALA A C 1
ATOM 1386 O O . ALA A 1 223 ? 136.562 126.625 102.635 1.00 122.84 223 ALA A O 1
ATOM 1388 N N . GLU A 1 224 ? 134.672 125.428 102.408 1.00 124.38 224 GLU A N 1
ATOM 1389 C CA . GLU A 1 224 ? 134.159 125.937 103.675 1.00 119.07 224 GLU A CA 1
ATOM 1390 C C . GLU A 1 224 ? 134.967 125.384 104.842 1.00 120.40 224 GLU A C 1
ATOM 1391 O O . GLU A 1 224 ? 135.242 126.103 105.810 1.00 126.71 224 GLU A O 1
ATOM 1397 N N . ARG A 1 225 ? 135.393 124.120 104.752 1.00 111.80 225 ARG A N 1
ATOM 1398 C CA . ARG A 1 225 ? 136.264 123.574 105.788 1.00 110.62 225 ARG A CA 1
ATOM 1399 C C . ARG A 1 225 ? 137.619 124.278 105.800 1.00 112.69 225 ARG A C 1
ATOM 1400 O O . ARG A 1 225 ? 138.163 124.575 106.871 1.00 118.95 225 ARG A O 1
ATOM 1408 N N . LEU A 1 226 ? 138.176 124.556 104.617 1.00 111.71 226 LEU A N 1
ATOM 1409 C CA . LEU A 1 226 ? 139.434 125.298 104.543 1.00 109.97 226 LEU A CA 1
ATOM 1410 C C . LEU A 1 226 ? 139.300 126.686 105.153 1.00 112.43 226 LEU A C 1
ATOM 1411 O O . LEU A 1 226 ? 140.192 127.142 105.875 1.00 116.04 226 LEU A O 1
ATOM 1416 N N . LYS A 1 227 ? 138.203 127.383 104.854 1.00 111.86 227 LYS A N 1
ATOM 1417 C CA . LYS A 1 227 ? 138.014 128.729 105.382 1.00 113.20 227 LYS A CA 1
ATOM 1418 C C . LYS A 1 227 ? 137.806 128.705 106.890 1.00 112.01 227 LYS A C 1
ATOM 1419 O O . LYS A 1 227 ? 138.261 129.610 107.600 1.00 118.44 227 LYS A O 1
ATOM 1425 N N . SER A 1 228 ? 137.115 127.682 107.399 1.00 110.31 228 SER A N 1
ATOM 1426 C CA . SER A 1 228 ? 136.975 127.540 108.844 1.00 114.78 228 SER A CA 1
ATOM 1427 C C . SER A 1 228 ? 138.323 127.282 109.507 1.00 118.84 228 SER A C 1
ATOM 1428 O O . SER A 1 228 ? 138.621 127.852 110.562 1.00 119.96 228 SER A O 1
ATOM 1431 N N . TRP A 1 229 ? 139.150 126.424 108.903 1.00 114.75 229 TRP A N 1
ATOM 1432 C CA . TRP A 1 229 ? 140.442 126.098 109.501 1.00 112.47 229 TRP A CA 1
ATOM 1433 C C . TRP A 1 229 ? 141.407 127.276 109.442 1.00 115.39 229 TRP A C 1
ATOM 1434 O O . TRP A 1 229 ? 142.133 127.538 110.408 1.00 122.52 229 TRP A O 1
ATOM 1445 N N . LEU A 1 230 ? 141.438 127.989 108.315 1.00 103.87 230 LEU A N 1
ATOM 1446 C CA . LEU A 1 230 ? 142.448 129.023 108.114 1.00 104.02 230 LEU A CA 1
ATOM 1447 C C . LEU A 1 230 ? 142.272 130.177 109.092 1.00 113.24 230 LEU A C 1
ATOM 1448 O O . LEU A 1 230 ? 143.260 130.733 109.587 1.00 120.53 230 LEU A O 1
ATOM 1453 N N . ALA A 1 231 ? 141.025 130.559 109.375 1.00 121.14 231 ALA A N 1
ATOM 1454 C CA . ALA A 1 231 ? 140.786 131.631 110.335 1.00 119.91 231 ALA A CA 1
ATOM 1455 C C . ALA A 1 231 ? 141.296 131.253 111.719 1.00 123.60 231 ALA A C 1
ATOM 1456 O O . ALA A 1 231 ? 141.887 132.082 112.420 1.00 126.98 231 ALA A O 1
ATOM 1458 N N . CYS A 1 232 ? 141.073 130.003 112.132 1.00 124.97 232 CYS A N 1
ATOM 1459 C CA . CYS A 1 232 ? 141.603 129.542 113.411 1.00 123.61 232 CYS A CA 1
ATOM 1460 C C . CYS A 1 232 ? 143.126 129.551 113.410 1.00 123.12 232 CYS A C 1
ATOM 1461 O O . CYS A 1 232 ? 143.753 129.948 114.399 1.00 130.81 232 CYS A O 1
ATOM 1464 N N . ASN A 1 233 ? 143.740 129.112 112.308 1.00 128.65 233 ASN A N 1
ATOM 1465 C CA . ASN A 1 233 ? 145.194 129.182 112.198 1.00 134.05 233 ASN A CA 1
ATOM 1466 C C . ASN A 1 233 ? 145.672 130.628 112.173 1.00 135.74 233 ASN A C 1
ATOM 1467 O O . ASN A 1 233 ? 146.729 130.949 112.729 1.00 139.04 233 ASN A O 1
ATOM 1472 N N . GLN A 1 234 ? 144.909 131.513 111.526 1.00 138.36 234 GLN A N 1
ATOM 1473 C CA . GLN A 1 234 ? 145.258 132.929 111.522 1.00 138.39 234 GLN A CA 1
ATOM 1474 C C . GLN A 1 234 ? 145.221 133.505 112.932 1.00 141.13 234 GLN A C 1
ATOM 1475 O O . GLN A 1 234 ? 146.044 134.357 113.287 1.00 144.12 234 GLN A O 1
ATOM 1481 N N . ARG A 1 235 ? 144.266 133.057 113.748 1.00 146.61 235 ARG A N 1
ATOM 1482 C CA . ARG A 1 235 ? 144.230 133.481 115.143 1.00 147.44 235 ARG A CA 1
ATOM 1483 C C . ARG A 1 235 ? 145.373 132.873 115.944 1.00 149.09 235 ARG A C 1
ATOM 1484 O O . ARG A 1 235 ? 145.844 133.485 116.909 1.00 150.22 235 ARG A O 1
ATOM 1492 N N . ALA A 1 236 ? 145.825 131.674 115.567 1.00 150.24 236 ALA A N 1
ATOM 1493 C CA . ALA A 1 236 ? 146.892 131.014 116.312 1.00 146.09 236 ALA A CA 1
ATOM 1494 C C . ALA A 1 236 ? 148.191 131.807 116.249 1.00 151.47 236 ALA A C 1
ATOM 1495 O O . ALA A 1 236 ? 148.878 131.967 117.265 1.00 154.37 236 ALA A O 1
ATOM 1497 N N . VAL A 1 237 ? 148.547 132.313 115.066 1.00 166.96 237 VAL A N 1
ATOM 1498 C CA . VAL A 1 237 ? 149.769 133.100 114.943 1.00 167.31 237 VAL A CA 1
ATOM 1499 C C . VAL A 1 237 ? 149.607 134.498 115.524 1.00 168.82 237 VAL A C 1
ATOM 1500 O O . VAL A 1 237 ? 150.612 135.159 115.814 1.00 169.75 237 VAL A O 1
ATOM 1504 N N . ASP A 1 238 ? 148.370 134.972 115.695 1.00 168.79 238 ASP A N 1
ATOM 1505 C CA . ASP A 1 238 ? 148.156 136.248 116.368 1.00 165.41 238 ASP A CA 1
ATOM 1506 C C . ASP A 1 238 ? 148.594 136.174 117.825 1.00 166.62 238 ASP A C 1
ATOM 1507 O O . ASP A 1 238 ? 149.166 137.130 118.361 1.00 165.38 238 ASP A O 1
ATOM 1512 N N . GLU A 1 239 ? 148.329 135.043 118.484 1.00 166.60 239 GLU A N 1
ATOM 1513 C CA . GLU A 1 239 ? 148.805 134.844 119.849 1.00 164.95 239 GLU A CA 1
ATOM 1514 C C . GLU A 1 239 ? 150.326 134.757 119.904 1.00 164.73 239 GLU A C 1
ATOM 1515 O O . GLU A 1 239 ? 150.929 135.114 120.924 1.00 164.56 239 GLU A O 1
ATOM 1521 N N . LYS A 1 240 ? 150.955 134.316 118.815 1.00 159.01 240 LYS A N 1
ATOM 1522 C CA . LYS A 1 240 ? 152.404 134.136 118.734 1.00 157.49 240 LYS A CA 1
ATOM 1523 C C . LYS A 1 240 ? 152.893 133.152 119.792 1.00 156.30 240 LYS A C 1
ATOM 1524 O O . LYS A 1 240 ? 152.868 131.939 119.581 1.00 149.20 240 LYS A O 1
ATOM 1530 N N . ALA A 1 335 ? 147.564 125.190 114.818 1.00 124.23 335 ALA A N 1
ATOM 1531 C CA . ALA A 1 335 ? 146.268 124.677 114.391 1.00 128.53 335 ALA A CA 1
ATOM 1532 C C . ALA A 1 335 ? 146.433 123.423 113.540 1.00 130.96 335 ALA A C 1
ATOM 1533 O O . ALA A 1 335 ? 147.188 123.416 112.569 1.00 131.98 335 ALA A O 1
ATOM 1535 N N . ALA A 1 336 ? 145.722 122.364 113.911 1.00 141.68 336 ALA A N 1
ATOM 1536 C CA . ALA A 1 336 ? 145.784 121.104 113.188 1.00 144.29 336 ALA A CA 1
ATOM 1537 C C . ALA A 1 336 ? 144.736 121.071 112.079 1.00 149.31 336 ALA A C 1
ATOM 1538 O O . ALA A 1 336 ? 143.823 121.895 112.022 1.00 148.82 336 ALA A O 1
ATOM 1540 N N . VAL A 1 337 ? 144.878 120.093 111.188 1.00 154.33 337 VAL A N 1
ATOM 1541 C CA . VAL A 1 337 ? 144.001 119.933 110.033 1.00 148.00 337 VAL A CA 1
ATOM 1542 C C . VAL A 1 337 ? 143.302 118.587 110.140 1.00 148.07 337 VAL A C 1
ATOM 1543 O O . VAL A 1 337 ? 143.952 117.561 110.372 1.00 154.62 337 VAL A O 1
ATOM 1547 N N . THR A 1 338 ? 141.982 118.593 109.973 1.00 126.63 338 THR A N 1
ATOM 1548 C CA . THR A 1 338 ? 141.179 117.379 109.968 1.00 128.60 338 THR A CA 1
ATOM 1549 C C . THR A 1 338 ? 140.530 117.221 108.602 1.00 128.31 338 THR A C 1
ATOM 1550 O O . THR A 1 338 ? 139.883 118.149 108.107 1.00 131.63 338 THR A O 1
ATOM 1554 N N . LEU A 1 339 ? 140.706 116.052 107.997 1.00 124.76 339 LEU A N 1
ATOM 1555 C CA . LEU A 1 339 ? 140.157 115.779 106.678 1.00 127.89 339 LEU A CA 1
ATOM 1556 C C . LEU A 1 339 ? 138.810 115.073 106.792 1.00 130.88 339 LEU A C 1
ATOM 1557 O O . LEU A 1 339 ? 138.459 114.511 107.832 1.00 136.16 339 LEU A O 1
ATOM 1562 N N . CYS A 1 340 ? 138.051 115.113 105.700 1.00 132.55 340 CYS A N 1
ATOM 1563 C CA . CYS A 1 340 ? 136.747 114.469 105.677 1.00 127.86 340 CYS A CA 1
ATOM 1564 C C . CYS A 1 340 ? 136.888 112.952 105.679 1.00 129.07 340 CYS A C 1
ATOM 1565 O O . CYS A 1 340 ? 137.818 112.387 105.097 1.00 134.06 340 CYS A O 1
ATOM 1568 N N . ASP A 1 341 ? 135.946 112.294 106.348 1.00 133.53 341 ASP A N 1
ATOM 1569 C CA . ASP A 1 341 ? 135.855 110.844 106.349 1.00 136.44 341 ASP A CA 1
ATOM 1570 C C . ASP A 1 341 ? 134.399 110.448 106.162 1.00 132.21 341 ASP A C 1
ATOM 1571 O O . ASP A 1 341 ? 133.482 111.220 106.450 1.00 133.38 341 ASP A O 1
ATOM 1576 N N . ALA A 1 342 ? 134.198 109.228 105.662 1.00 128.05 342 ALA A N 1
ATOM 1577 C CA . ALA A 1 342 ? 132.844 108.752 105.402 1.00 132.45 342 ALA A CA 1
ATOM 1578 C C . ALA A 1 342 ? 132.031 108.663 106.688 1.00 135.97 342 ALA A C 1
ATOM 1579 O O . ALA A 1 342 ? 130.842 109.004 106.703 1.00 139.10 342 ALA A O 1
ATOM 1581 N N . ASP A 1 343 ? 132.652 108.212 107.777 1.00 142.49 343 ASP A N 1
ATOM 1582 C CA . ASP A 1 343 ? 131.952 108.044 109.044 1.00 142.86 343 ASP A CA 1
ATOM 1583 C C . ASP A 1 343 ? 132.610 108.736 110.228 1.00 141.84 343 ASP A C 1
ATOM 1584 O O . ASP A 1 343 ? 131.940 108.918 111.252 1.00 140.75 343 ASP A O 1
ATOM 1589 N N . ASP A 1 344 ? 133.881 109.127 110.136 1.00 154.24 344 ASP A N 1
ATOM 1590 C CA . ASP A 1 344 ? 134.543 109.775 111.264 1.00 155.62 344 ASP A CA 1
ATOM 1591 C C . ASP A 1 344 ? 134.190 111.257 111.336 1.00 158.15 344 ASP A C 1
ATOM 1592 O O . ASP A 1 344 ? 133.641 111.729 112.338 1.00 157.56 344 ASP A O 1
ATOM 1597 N N . SER A 1 345 ? 134.495 112.006 110.278 1.00 141.73 345 SER A N 1
ATOM 1598 C CA . SER A 1 345 ? 134.200 113.436 110.197 1.00 136.34 345 SER A CA 1
ATOM 1599 C C . SER A 1 345 ? 133.423 113.679 108.912 1.00 136.68 345 SER A C 1
ATOM 1600 O O . SER A 1 345 ? 133.974 114.175 107.919 1.00 136.90 345 SER A O 1
ATOM 1603 N N . PRO A 1 346 ? 132.138 113.340 108.893 1.00 120.86 346 PRO A N 1
ATOM 1604 C CA . PRO A 1 346 ? 131.362 113.453 107.656 1.00 120.57 346 PRO A CA 1
ATOM 1605 C C . PRO A 1 346 ? 131.062 114.900 107.302 1.00 117.15 346 PRO A C 1
ATOM 1606 O O . PRO A 1 346 ? 131.112 115.806 108.136 1.00 116.47 346 PRO A O 1
ATOM 1610 N N . ILE A 1 347 ? 130.744 115.102 106.026 1.00 111.25 347 ILE A N 1
ATOM 1611 C CA . ILE A 1 347 ? 130.329 116.395 105.505 1.00 112.21 347 ILE A CA 1
ATOM 1612 C C . ILE A 1 347 ? 128.954 116.234 104.876 1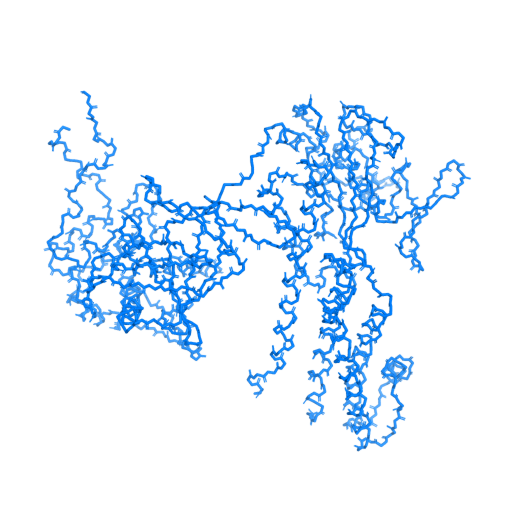.00 108.58 347 ILE A C 1
ATOM 1613 O O . ILE A 1 347 ? 128.523 115.131 104.531 1.00 113.62 347 ILE A O 1
ATOM 1618 N N . LYS A 1 348 ? 128.259 117.357 104.731 1.00 102.66 348 LYS A N 1
ATOM 1619 C CA . LYS A 1 348 ? 126.916 117.359 104.160 1.00 100.63 348 LYS A CA 1
ATOM 1620 C C . LYS A 1 348 ? 127.032 117.295 102.644 1.00 104.35 348 LYS A C 1
ATOM 1621 O O . LYS A 1 348 ? 127.368 118.286 101.992 1.00 117.03 348 LYS A O 1
ATOM 1627 N N . VAL A 1 349 ? 126.757 116.123 102.074 1.00 95.25 349 VAL A N 1
ATOM 1628 C CA . VAL A 1 349 ? 126.685 115.992 100.625 1.00 101.02 349 VAL A CA 1
ATOM 1629 C C . VAL A 1 349 ? 125.414 116.697 100.178 1.00 111.04 349 VAL A C 1
ATOM 1630 O O . VAL A 1 349 ? 124.305 116.187 100.369 1.00 114.36 349 VAL A O 1
ATOM 1634 N N . ARG A 1 350 ? 125.566 117.878 99.591 1.00 109.14 350 ARG A N 1
ATOM 1635 C CA . ARG A 1 350 ? 124.447 118.776 99.359 1.00 97.08 350 ARG A CA 1
ATOM 1636 C C . ARG A 1 350 ? 123.929 118.668 97.931 1.00 102.10 350 ARG A C 1
ATOM 1637 O O . ARG A 1 350 ? 124.686 118.436 96.986 1.00 110.59 350 ARG A O 1
ATOM 1645 N N . PHE A 1 351 ? 122.616 118.838 97.792 1.00 95.84 351 PHE A N 1
ATOM 1646 C CA . PHE A 1 351 ? 121.940 118.853 96.501 1.00 97.09 351 PHE A CA 1
ATOM 1647 C C . PHE A 1 351 ? 121.227 120.188 96.354 1.00 103.02 351 PHE A C 1
ATOM 1648 O O . PHE A 1 351 ? 120.348 120.517 97.158 1.00 106.43 351 PHE A O 1
ATOM 1656 N N . GLY A 1 352 ? 121.601 120.954 95.328 1.00 115.21 352 GLY A N 1
ATOM 1657 C CA . GLY A 1 352 ? 121.045 122.266 95.093 1.00 117.47 352 GLY A CA 1
ATOM 1658 C C . GLY A 1 352 ? 120.204 122.318 93.827 1.00 118.88 352 GLY A C 1
ATOM 1659 O O . GLY A 1 352 ? 120.210 121.412 92.997 1.00 121.31 352 GLY A O 1
ATOM 1660 N N . LEU A 1 353 ? 119.468 123.421 93.695 1.00 95.91 353 LEU A N 1
ATOM 1661 C CA . LEU A 1 353 ? 118.568 123.631 92.570 1.00 93.97 353 LEU A CA 1
ATOM 1662 C C . LEU A 1 353 ? 119.067 124.700 91.606 1.00 100.13 353 LEU A C 1
ATOM 1663 O O . LEU A 1 353 ? 118.326 125.097 90.702 1.00 106.11 353 LEU A O 1
ATOM 1668 N N . THR A 1 354 ? 120.303 125.176 91.773 1.00 109.32 354 THR A N 1
ATOM 1669 C CA . THR A 1 354 ? 120.841 126.225 90.916 1.00 108.13 354 THR A CA 1
ATOM 1670 C C . THR A 1 354 ? 122.248 125.921 90.417 1.00 108.17 354 THR A C 1
ATOM 1671 O O . THR A 1 354 ? 122.860 126.781 89.772 1.00 106.14 354 THR A O 1
ATOM 1675 N N . GLY A 1 355 ? 122.778 124.733 90.692 1.00 114.52 355 GLY A N 1
ATOM 1676 C CA . GLY A 1 355 ? 124.090 124.375 90.191 1.00 109.98 355 GLY A CA 1
ATOM 1677 C C . GLY A 1 355 ? 124.992 123.723 91.217 1.00 109.62 355 GLY A C 1
ATOM 1678 O O . GLY A 1 355 ? 125.869 122.931 90.862 1.00 112.17 355 GLY A O 1
ATOM 1679 N N . ARG A 1 356 ? 124.793 124.041 92.494 1.00 108.73 356 ARG A N 1
ATOM 1680 C CA . ARG A 1 356 ? 125.615 123.471 93.560 1.00 111.64 356 ARG A CA 1
ATOM 1681 C C . ARG A 1 356 ? 125.049 122.104 93.920 1.00 110.99 356 ARG A C 1
ATOM 1682 O O . ARG A 1 356 ? 124.209 121.966 94.809 1.00 112.06 356 ARG A O 1
ATOM 1690 N N . GLY A 1 357 ? 125.523 121.079 93.220 1.00 119.35 357 GLY A N 1
ATOM 1691 C CA . GLY A 1 357 ? 125.051 119.727 93.420 1.00 118.64 357 GLY A CA 1
ATOM 1692 C C . GLY A 1 357 ? 123.917 119.360 92.480 1.00 118.60 357 GLY A C 1
ATOM 1693 O O . GLY A 1 357 ? 123.313 120.201 91.810 1.00 126.04 357 GLY A O 1
ATOM 1694 N N . ARG A 1 358 ? 123.631 118.062 92.433 1.00 110.98 358 ARG A N 1
ATOM 1695 C CA . ARG A 1 358 ? 122.564 117.561 91.578 1.00 111.57 358 ARG A CA 1
ATOM 1696 C C . ARG A 1 358 ? 121.210 118.072 92.053 1.00 114.72 358 ARG A C 1
ATOM 1697 O O . ARG A 1 358 ? 120.971 118.225 93.253 1.00 115.03 358 ARG A O 1
ATOM 1705 N N . LYS A 1 359 ? 120.324 118.341 91.100 1.00 113.99 359 LYS A N 1
ATOM 1706 C CA . LYS A 1 359 ? 118.995 118.832 91.430 1.00 114.04 359 LYS A CA 1
ATOM 1707 C C . LYS A 1 359 ? 118.170 117.743 92.106 1.00 116.57 359 LYS A C 1
ATOM 1708 O O . LYS A 1 359 ? 118.362 116.547 91.870 1.00 116.07 359 LYS A O 1
ATOM 1714 N N . PHE A 1 360 ? 117.242 118.171 92.958 1.00 103.80 360 PHE A N 1
ATOM 1715 C CA . PHE A 1 360 ? 116.354 117.262 93.663 1.00 93.55 360 PHE A CA 1
ATOM 1716 C C . PHE A 1 360 ? 114.927 117.779 93.579 1.00 98.35 360 PHE A C 1
ATOM 1717 O O . PHE A 1 360 ? 114.691 118.982 93.439 1.00 114.07 360 PHE A O 1
ATOM 1725 N N . VAL A 1 361 ? 113.975 116.856 93.667 1.00 92.15 361 VAL A N 1
ATOM 1726 C CA . VAL A 1 361 ? 112.552 117.171 93.609 1.00 91.63 361 VAL A CA 1
ATOM 1727 C C . VAL A 1 361 ? 111.924 116.602 94.873 1.00 93.17 361 VAL A C 1
ATOM 1728 O O . VAL A 1 361 ? 111.671 115.395 94.965 1.00 100.48 361 VAL A O 1
ATOM 1732 N N . LEU A 1 362 ? 111.672 117.465 95.852 1.00 94.32 362 LEU A N 1
ATOM 1733 C CA . LEU A 1 362 ? 111.084 117.050 97.117 1.00 96.44 362 LEU A CA 1
ATOM 1734 C C . LEU A 1 362 ? 109.571 117.205 97.050 1.00 95.76 362 LEU A C 1
ATOM 1735 O O . LEU A 1 362 ? 109.064 118.281 96.717 1.00 100.64 362 LEU A O 1
ATOM 1740 N N . SER A 1 363 ? 108.855 116.129 97.366 1.00 111.21 363 SER A N 1
ATOM 1741 C CA . SER A 1 363 ? 107.400 116.132 97.414 1.00 112.82 363 SER A CA 1
ATOM 1742 C C . SER A 1 363 ? 106.955 115.608 98.773 1.00 117.21 363 SER A C 1
ATOM 1743 O O . SER A 1 363 ? 107.775 115.260 99.625 1.00 119.43 363 SER A O 1
ATOM 1746 N N . ALA A 1 364 ? 105.642 115.540 98.977 1.00 126.53 364 ALA A N 1
ATOM 1747 C CA . ALA A 1 364 ? 105.090 115.028 100.224 1.00 126.75 364 ALA A CA 1
ATOM 1748 C C . ALA A 1 364 ? 103.854 114.199 99.924 1.00 124.34 364 ALA A C 1
ATOM 1749 O O . ALA A 1 364 ? 102.964 114.649 99.197 1.00 124.05 364 ALA A O 1
ATOM 1751 N N . ALA A 1 365 ? 103.800 112.994 100.486 1.00 113.74 365 ALA A N 1
ATOM 1752 C CA . ALA A 1 365 ? 102.660 112.107 100.324 1.00 113.18 365 ALA A CA 1
ATOM 1753 C C . ALA A 1 365 ? 102.237 111.587 101.687 1.00 115.73 365 ALA A C 1
ATOM 1754 O O . ALA A 1 365 ? 103.084 111.249 102.520 1.00 117.98 365 ALA A O 1
ATOM 1756 N N . GLY A 1 366 ? 100.927 111.521 101.908 1.00 122.88 366 GLY A N 1
ATOM 1757 C CA . GLY A 1 366 ? 100.414 111.104 103.197 1.00 125.53 366 GLY A CA 1
ATOM 1758 C C . GLY A 1 366 ? 100.903 112.006 104.309 1.00 127.76 366 GLY A C 1
ATOM 1759 O O . GLY A 1 366 ? 100.445 113.144 104.448 1.00 129.79 366 GLY A O 1
ATOM 1760 N N . SER A 1 367 ? 101.839 111.502 105.111 1.00 118.80 367 SER A N 1
ATOM 1761 C CA . SER A 1 367 ? 102.468 112.283 106.168 1.00 119.78 367 SER A CA 1
ATOM 1762 C C . SER A 1 367 ? 103.985 112.141 106.127 1.00 117.07 367 SER A C 1
ATOM 1763 O O . SER A 1 367 ? 104.650 112.240 107.161 1.00 121.64 367 SER A O 1
ATOM 1766 N N . ARG A 1 368 ? 104.550 111.909 104.943 1.00 105.84 368 ARG A N 1
ATOM 1767 C CA . ARG A 1 368 ? 105.984 111.706 104.813 1.00 109.70 368 ARG A CA 1
ATOM 1768 C C . ARG A 1 368 ? 106.506 112.400 103.564 1.00 114.40 368 ARG A C 1
ATOM 1769 O O . ARG A 1 368 ? 105.811 112.505 102.548 1.00 115.03 368 ARG A O 1
ATOM 1777 N N . PHE A 1 369 ? 107.755 112.850 103.645 1.00 95.06 369 PHE A N 1
ATOM 1778 C CA . PHE A 1 369 ? 108.417 113.471 102.511 1.00 90.47 369 PHE A CA 1
ATOM 1779 C C . PHE A 1 369 ? 108.837 112.416 101.490 1.00 97.63 369 PHE A C 1
ATOM 1780 O O . PHE A 1 369 ? 108.801 111.208 101.741 1.00 101.73 369 PHE A O 1
ATOM 1788 N N . LEU A 1 370 ? 109.242 112.896 100.317 1.00 101.48 370 LEU A N 1
ATOM 1789 C CA . LEU A 1 370 ? 109.674 112.030 99.224 1.00 93.52 370 LEU A CA 1
ATOM 1790 C C . LEU A 1 370 ? 110.734 112.784 98.437 1.00 93.61 370 LEU A C 1
ATOM 1791 O O . LEU A 1 370 ? 110.404 113.677 97.650 1.00 108.06 370 LEU A O 1
ATOM 1796 N N . ILE A 1 371 ? 111.997 112.433 98.653 1.00 78.41 371 ILE A N 1
ATOM 1797 C CA . ILE A 1 371 ? 113.124 113.100 98.014 1.00 86.87 371 ILE A CA 1
ATOM 1798 C C . ILE A 1 371 ? 113.525 112.305 96.782 1.00 93.12 371 ILE A C 1
ATOM 1799 O O . ILE A 1 371 ? 113.739 111.088 96.859 1.00 96.65 371 ILE A O 1
ATOM 1804 N N . THR A 1 372 ? 113.623 112.988 95.644 1.00 110.98 372 THR A N 1
ATOM 1805 C CA . THR A 1 372 ? 114.041 112.382 94.384 1.00 110.10 372 THR A CA 1
ATOM 1806 C C . THR A 1 372 ? 115.301 113.095 93.915 1.00 111.25 372 THR A C 1
ATOM 1807 O O . THR A 1 372 ? 115.243 114.257 93.500 1.00 119.61 372 THR A O 1
ATOM 1811 N N . VAL A 1 373 ? 116.433 112.404 93.980 1.00 109.05 373 VAL A N 1
ATOM 1812 C CA . VAL A 1 373 ? 117.719 112.978 93.603 1.00 113.58 373 VAL A CA 1
ATOM 1813 C C . VAL A 1 373 ? 118.009 112.621 92.152 1.00 120.51 373 VAL A C 1
ATOM 1814 O O . VAL A 1 373 ? 117.934 111.450 91.763 1.00 121.59 373 VAL A O 1
ATOM 1818 N N . LYS A 1 374 ? 118.338 113.633 91.348 1.00 127.85 374 LYS A N 1
ATOM 1819 C CA . LYS A 1 374 ? 118.593 113.441 89.921 1.00 126.34 374 LYS A CA 1
ATOM 1820 C C . LYS A 1 374 ? 120.077 113.151 89.718 1.00 125.84 374 LYS A C 1
ATOM 1821 O O . LYS A 1 374 ? 120.876 114.019 89.361 1.00 133.07 374 LYS A O 1
ATOM 1827 N N . LEU A 1 375 ? 120.446 111.896 89.953 1.00 117.62 375 LEU A N 1
ATOM 1828 C CA . LEU A 1 375 ? 121.821 111.475 89.747 1.00 118.73 375 LEU A CA 1
ATOM 1829 C C . LEU A 1 375 ? 122.110 111.303 88.257 1.00 121.76 375 LEU A C 1
ATOM 1830 O O . LEU A 1 375 ? 121.200 111.027 87.470 1.00 120.63 375 LEU A O 1
ATOM 1835 N N . PRO A 1 376 ? 123.369 111.481 87.842 1.00 127.57 376 PRO A N 1
ATOM 1836 C CA . PRO A 1 376 ? 123.695 111.290 86.417 1.00 123.26 376 PRO A CA 1
ATOM 1837 C C . PRO A 1 376 ? 123.365 109.899 85.906 1.00 128.83 376 PRO A C 1
ATOM 1838 O O . PRO A 1 376 ? 122.938 109.752 84.754 1.00 130.77 376 PRO A O 1
ATOM 1842 N N . CYS A 1 377 ? 123.557 108.868 86.732 1.00 150.47 377 CYS A N 1
ATOM 1843 C CA . CYS A 1 377 ? 123.223 107.511 86.311 1.00 152.93 377 CYS A CA 1
ATOM 1844 C C . CYS A 1 377 ? 121.724 107.354 86.088 1.00 154.17 377 CYS A C 1
ATOM 1845 O O . CYS A 1 377 ? 121.298 106.704 85.126 1.00 150.42 377 CYS A O 1
ATOM 1848 N N . GLY A 1 378 ? 120.913 107.940 86.959 1.00 148.78 378 GLY A N 1
ATOM 1849 C CA . GLY A 1 378 ? 119.472 107.843 86.821 1.00 141.44 378 GLY A CA 1
ATOM 1850 C C . GLY A 1 378 ? 118.787 108.578 87.950 1.00 143.86 378 GLY A C 1
ATOM 1851 O O . GLY A 1 378 ? 119.431 109.175 88.819 1.00 146.93 378 GLY A O 1
ATOM 1852 N N . ASP A 1 379 ? 117.459 108.524 87.926 1.00 140.42 379 ASP A N 1
ATOM 1853 C CA . ASP A 1 379 ? 116.638 109.171 88.940 1.00 139.44 379 ASP A CA 1
ATOM 1854 C C . ASP A 1 379 ? 116.336 108.174 90.051 1.00 137.59 379 ASP A C 1
ATOM 1855 O O . ASP A 1 379 ? 115.769 107.105 89.797 1.00 141.53 379 ASP A O 1
ATOM 1860 N N . VAL A 1 380 ? 116.712 108.523 91.278 1.00 116.83 380 VAL A N 1
ATOM 1861 C CA . VAL A 1 380 ? 116.488 107.677 92.443 1.00 118.14 380 VAL A CA 1
ATOM 1862 C C . VAL A 1 380 ? 115.448 108.340 93.335 1.00 125.40 380 VAL A C 1
ATOM 1863 O O . VAL A 1 380 ? 115.593 109.509 93.714 1.00 129.82 380 VAL A O 1
ATOM 1867 N N . GLY A 1 381 ? 114.390 107.598 93.659 1.00 118.42 381 GLY A N 1
ATOM 1868 C CA . GLY A 1 381 ? 113.329 108.095 94.502 1.00 120.25 381 GLY A CA 1
ATOM 1869 C C . GLY A 1 381 ? 113.436 107.522 95.899 1.00 117.64 381 GLY A C 1
ATOM 1870 O O . GLY A 1 381 ? 113.404 106.304 96.086 1.00 121.29 381 GLY A O 1
ATOM 1871 N N . LEU A 1 382 ? 113.564 108.408 96.881 1.00 107.81 382 LEU A N 1
ATOM 1872 C CA . LEU A 1 382 ? 113.730 108.024 98.275 1.00 103.21 382 LEU A CA 1
ATOM 1873 C C . LEU A 1 382 ? 112.511 108.454 99.075 1.00 106.34 382 LEU A C 1
ATOM 1874 O O . LEU A 1 382 ? 112.037 109.587 98.934 1.00 117.94 382 LEU A O 1
ATOM 1879 N N . THR A 1 383 ? 112.007 107.551 99.907 1.00 87.28 383 THR A N 1
ATOM 1880 C CA . THR A 1 383 ? 110.958 107.868 100.861 1.00 97.75 383 THR A CA 1
ATOM 1881 C C . THR A 1 383 ? 111.564 108.009 102.252 1.00 100.83 383 THR A C 1
ATOM 1882 O O . THR A 1 383 ? 112.514 107.309 102.610 1.00 97.97 383 THR A O 1
ATOM 1886 N N . ALA A 1 384 ? 111.012 108.933 103.030 1.00 102.53 384 ALA A N 1
ATOM 1887 C CA . ALA A 1 384 ? 111.542 109.265 104.342 1.00 98.92 384 ALA A CA 1
ATOM 1888 C C . ALA A 1 384 ? 110.597 108.776 105.429 1.00 104.65 384 ALA A C 1
ATOM 1889 O O . ALA A 1 384 ? 109.374 108.798 105.258 1.00 105.77 384 ALA A O 1
ATOM 1891 N N . VAL A 1 385 ? 111.173 108.328 106.539 1.00 101.62 385 VAL A N 1
ATOM 1892 C CA . VAL A 1 385 ? 110.358 107.910 107.684 1.00 95.20 385 VAL A CA 1
ATOM 1893 C C . VAL A 1 385 ? 109.581 109.114 108.200 1.00 95.84 385 VAL A C 1
ATOM 1894 O O . VAL A 1 385 ? 110.163 110.208 108.345 1.00 97.22 385 VAL A O 1
ATOM 1898 N N . PRO A 1 386 ? 108.281 108.990 108.469 1.00 103.53 386 PRO A N 1
ATOM 1899 C CA . PRO A 1 386 ? 107.512 110.153 108.929 1.00 108.99 386 PRO A CA 1
ATOM 1900 C C . PRO A 1 386 ? 108.080 110.722 110.219 1.00 109.67 386 PRO A C 1
ATOM 1901 O O . PRO A 1 386 ? 108.512 109.988 111.110 1.00 116.24 386 PRO A O 1
ATOM 1905 N N . SER A 1 387 ? 108.077 112.048 110.308 1.00 97.89 387 SER A N 1
ATOM 1906 C CA . SER A 1 387 ? 108.644 112.767 111.437 1.00 98.66 387 SER A CA 1
ATOM 1907 C C . SER A 1 387 ? 107.579 113.649 112.069 1.00 101.12 387 SER A C 1
ATOM 1908 O O . SER A 1 387 ? 106.770 114.263 111.367 1.00 101.93 387 SER A O 1
ATOM 1911 N N . ARG A 1 388 ? 107.580 113.707 113.402 1.00 106.17 388 ARG A N 1
ATOM 1912 C CA . ARG A 1 388 ? 106.654 114.585 114.102 1.00 105.45 388 ARG A CA 1
ATOM 1913 C C . ARG A 1 388 ? 107.027 116.053 113.956 1.00 109.90 388 ARG A C 1
ATOM 1914 O O . ARG A 1 388 ? 106.203 116.917 114.274 1.00 112.82 388 ARG A O 1
ATOM 1922 N N . TYR A 1 389 ? 108.240 116.353 113.490 1.00 107.15 389 TYR A N 1
ATOM 1923 C CA . TYR A 1 389 ? 108.610 117.734 113.205 1.00 102.34 389 TYR A CA 1
ATOM 1924 C C . TYR A 1 389 ? 107.869 118.247 111.976 1.00 105.25 389 TYR A C 1
ATOM 1925 O O . TYR A 1 389 ? 107.120 119.227 112.049 1.00 116.87 389 TYR A O 1
ATOM 1934 N N . PHE A 1 390 ? 108.067 117.594 110.835 1.00 82.25 390 PHE A N 1
ATOM 1935 C CA . PHE A 1 390 ? 107.350 117.935 109.608 1.00 75.65 390 PHE A CA 1
ATOM 1936 C C . PHE A 1 390 ? 106.051 117.146 109.493 1.00 85.42 390 PHE A C 1
ATOM 1937 O O . PHE A 1 390 ? 105.786 116.486 108.490 1.00 95.59 390 PHE A O 1
ATOM 1945 N N . TRP A 1 391 ? 105.227 117.210 110.535 1.00 99.33 391 TRP A N 1
ATOM 1946 C CA . TRP A 1 391 ? 103.997 116.433 110.560 1.00 103.23 391 TRP A CA 1
ATOM 1947 C C . TRP A 1 391 ? 102.982 116.992 109.571 1.00 104.20 391 TRP A C 1
ATOM 1948 O O . TRP A 1 391 ? 102.779 118.207 109.485 1.00 106.87 391 TRP A O 1
ATOM 1959 N N . ASN A 1 392 ? 102.338 116.091 108.834 1.00 100.32 392 ASN A N 1
ATOM 1960 C CA . ASN A 1 392 ? 101.337 116.439 107.833 1.00 103.39 392 ASN A CA 1
ATOM 1961 C C . ASN A 1 392 ? 101.833 117.525 106.872 1.00 102.24 392 ASN A C 1
ATOM 1962 O O . ASN A 1 392 ? 101.237 118.603 106.785 1.00 107.59 392 ASN A O 1
ATOM 1967 N N . PRO A 1 393 ? 102.915 117.273 106.142 1.00 94.98 393 PRO A N 1
ATOM 1968 C CA . PRO A 1 393 ? 103.496 118.324 105.308 1.00 98.78 393 PRO A CA 1
ATOM 1969 C C . PRO A 1 393 ? 102.815 118.440 103.955 1.00 100.07 393 P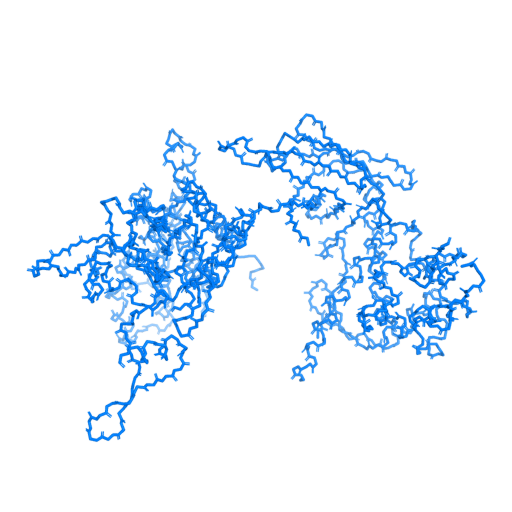RO A C 1
ATOM 1970 O O . PRO A 1 393 ? 102.320 117.463 103.387 1.00 99.63 393 PRO A O 1
ATOM 1974 N N . SER 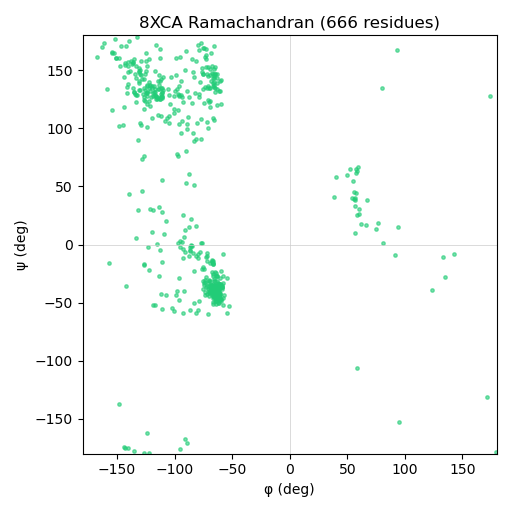A 1 394 ? 102.796 119.668 103.443 1.00 114.35 394 SER A N 1
ATOM 1975 C CA . SER A 1 394 ? 102.336 119.961 102.094 1.00 110.88 394 SER A CA 1
ATOM 1976 C C . SER A 1 394 ? 103.359 120.871 101.434 1.00 115.33 394 SER A C 1
ATOM 1977 O O . SER A 1 394 ? 103.736 121.899 102.005 1.00 118.80 394 SER A O 1
ATOM 1980 N N . VAL A 1 395 ? 103.809 120.494 100.241 1.00 102.93 395 VAL A N 1
ATOM 1981 C CA . VAL A 1 395 ? 104.882 121.200 99.553 1.00 102.80 395 VAL A CA 1
ATOM 1982 C C . VAL A 1 395 ? 104.453 121.499 98.124 1.00 103.36 395 VAL A C 1
ATOM 1983 O O . VAL A 1 395 ? 103.925 120.627 97.425 1.00 105.13 395 VAL A O 1
ATOM 1987 N N . GLY A 1 396 ? 104.672 122.740 97.697 1.00 119.69 396 GLY A N 1
ATOM 1988 C CA . GLY A 1 396 ? 104.423 123.137 96.327 1.00 118.43 396 GLY A CA 1
ATOM 1989 C C . GLY A 1 396 ? 105.574 123.941 95.761 1.00 122.92 396 GLY A C 1
ATOM 1990 O O . GLY A 1 396 ? 106.019 124.913 96.380 1.00 123.60 396 GLY A O 1
ATOM 1991 N N . ARG A 1 397 ? 106.070 123.544 94.593 1.00 124.50 397 ARG A N 1
ATOM 1992 C CA . ARG A 1 397 ? 107.215 124.219 93.998 1.00 122.15 397 ARG A CA 1
ATOM 1993 C C . ARG A 1 397 ? 106.862 125.652 93.620 1.00 124.31 397 ARG A C 1
ATOM 1994 O O . ARG A 1 397 ? 105.800 125.921 93.053 1.00 126.61 397 ARG A O 1
ATOM 2002 N N . THR A 1 398 ? 107.764 126.575 93.942 1.00 123.90 398 THR A N 1
ATOM 2003 C CA . THR A 1 398 ? 107.594 127.982 93.623 1.00 126.46 398 THR A CA 1
ATOM 2004 C C . THR A 1 398 ? 108.299 128.307 92.308 1.00 127.55 398 THR A C 1
ATOM 2005 O O . THR A 1 398 ? 108.841 127.434 91.626 1.00 128.81 398 THR A O 1
ATOM 2009 N N . THR A 1 399 ? 108.289 129.587 91.951 1.00 130.48 399 THR A N 1
ATOM 2010 C CA . THR A 1 399 ? 108.911 130.057 90.721 1.00 131.57 399 THR A CA 1
ATOM 2011 C C . THR A 1 399 ? 110.344 130.531 90.922 1.00 129.57 399 THR A C 1
ATOM 2012 O O . THR A 1 399 ? 110.966 130.998 89.962 1.00 128.14 399 THR A O 1
ATOM 2016 N N . SER A 1 400 ? 110.883 130.424 92.136 1.00 122.82 400 SER A N 1
ATOM 2017 C CA . SER A 1 400 ? 112.234 130.876 92.441 1.00 121.39 400 SER A CA 1
ATOM 2018 C C . SER A 1 400 ? 113.163 129.716 92.786 1.00 122.77 400 SER A C 1
ATOM 2019 O O . SER A 1 400 ? 114.080 129.870 93.597 1.00 123.89 400 SER A O 1
ATOM 2022 N N . ASN A 1 401 ? 112.939 128.556 92.171 1.00 115.32 401 ASN A N 1
ATOM 2023 C CA . ASN A 1 401 ? 113.739 127.353 92.404 1.00 109.81 401 ASN A CA 1
ATOM 2024 C C . ASN A 1 401 ? 113.781 127.004 93.891 1.00 111.19 401 ASN A C 1
ATOM 2025 O O . ASN A 1 401 ? 114.841 126.856 94.500 1.00 112.56 401 ASN A O 1
ATOM 2030 N N . SER A 1 402 ? 112.591 126.877 94.472 1.00 110.67 402 SER A N 1
ATOM 2031 C CA . SER A 1 402 ? 112.460 126.589 95.892 1.00 106.67 402 SER A CA 1
ATOM 2032 C C . SER A 1 402 ? 111.170 125.821 96.123 1.00 110.30 402 SER A C 1
ATOM 2033 O O . SER A 1 402 ? 110.259 125.834 95.291 1.00 117.18 402 SER A O 1
ATOM 2036 N N . PHE A 1 403 ? 111.100 125.148 97.268 1.00 95.58 403 PHE A N 1
ATOM 2037 C CA . PHE A 1 403 ? 109.919 124.393 97.661 1.00 93.47 403 PHE A CA 1
ATOM 2038 C C . PHE A 1 403 ? 109.311 125.023 98.904 1.00 100.48 403 PHE A C 1
ATOM 2039 O O . PHE A 1 403 ? 110.005 125.224 99.904 1.00 109.01 403 PHE A O 1
ATOM 2047 N N . ARG A 1 404 ? 108.019 125.333 98.838 1.00 106.08 404 ARG A N 1
ATOM 2048 C CA . ARG A 1 404 ? 107.306 125.952 99.954 1.00 104.20 404 ARG A CA 1
ATOM 2049 C C . ARG A 1 404 ? 106.651 124.848 100.773 1.00 108.07 404 ARG A C 1
ATOM 2050 O O . ARG A 1 404 ? 105.653 124.258 100.356 1.00 111.59 404 ARG A O 1
ATOM 2058 N N . ILE A 1 405 ? 107.210 124.570 101.946 1.00 101.58 405 ILE A N 1
ATOM 2059 C CA . ILE A 1 405 ? 106.697 123.523 102.819 1.00 95.17 405 ILE A CA 1
ATOM 2060 C C . ILE A 1 405 ? 105.814 124.155 103.887 1.00 99.48 405 ILE A C 1
ATOM 2061 O O . ILE A 1 405 ? 106.170 125.179 104.483 1.00 100.02 405 ILE A O 1
ATOM 2066 N N . GLU A 1 406 ? 104.644 123.563 104.106 1.00 112.83 406 GLU A N 1
ATOM 2067 C CA . GLU A 1 406 ? 103.744 123.961 105.181 1.00 115.43 406 GLU A CA 1
ATOM 2068 C C . GLU A 1 406 ? 103.439 122.723 106.007 1.00 111.63 406 GLU A C 1
ATOM 2069 O O . GLU A 1 406 ? 102.962 121.720 105.468 1.00 115.37 406 GLU A O 1
ATOM 2075 N N . PHE A 1 407 ? 103.717 122.788 107.307 1.00 98.68 407 PHE A N 1
ATOM 2076 C CA . PHE A 1 407 ? 103.617 121.612 108.158 1.00 103.15 407 PHE A CA 1
ATOM 2077 C C . PHE A 1 407 ? 103.114 122.016 109.537 1.00 106.16 407 PHE A C 1
ATOM 2078 O O . PHE A 1 407 ? 102.737 123.166 109.776 1.00 115.86 407 PHE A O 1
ATOM 2086 N N . THR A 1 408 ? 103.098 121.043 110.445 1.00 102.17 408 THR A N 1
ATOM 2087 C CA . THR A 1 408 ? 102.730 121.253 111.838 1.00 97.09 408 THR A CA 1
ATOM 2088 C C . THR A 1 408 ? 103.847 120.708 112.711 1.00 93.51 408 THR A C 1
ATOM 2089 O O . THR A 1 408 ? 104.340 119.602 112.471 1.00 106.02 408 THR A O 1
ATOM 2093 N N . LYS A 1 409 ? 104.244 121.479 113.721 1.00 92.38 409 LYS A N 1
ATOM 2094 C CA . LYS A 1 409 ? 105.403 121.142 114.538 1.00 97.21 409 LYS A CA 1
ATOM 2095 C C . LYS A 1 409 ? 105.030 120.547 115.889 1.00 103.86 409 LYS A C 1
ATOM 2096 O O . LYS A 1 409 ? 105.492 119.455 116.233 1.00 107.61 409 LYS A O 1
ATOM 2102 N N . ARG A 1 410 ? 104.204 121.240 116.664 1.00 111.00 410 ARG A N 1
ATOM 2103 C CA . ARG A 1 410 ? 103.859 120.798 118.006 1.00 104.42 410 ARG A CA 1
ATOM 2104 C C . ARG A 1 410 ? 102.627 119.896 117.961 1.00 107.24 410 ARG A C 1
ATOM 2105 O O . ARG A 1 410 ? 102.164 119.481 116.895 1.00 108.69 410 ARG A O 1
ATOM 2113 N N . THR A 1 411 ? 102.086 119.582 119.138 1.00 119.01 411 THR A N 1
ATOM 2114 C CA . THR A 1 411 ? 100.852 118.824 119.257 1.00 123.11 411 THR A CA 1
ATOM 2115 C C . THR A 1 411 ? 99.769 119.552 120.037 1.00 126.04 411 THR A C 1
ATOM 2116 O O . THR A 1 411 ? 98.588 119.231 119.863 1.00 130.91 411 THR A O 1
ATOM 2120 N N . THR A 1 412 ? 100.131 120.521 120.882 1.00 123.21 412 THR A N 1
ATOM 2121 C CA . THR A 1 412 ? 99.127 121.268 121.633 1.00 124.52 412 THR A CA 1
ATOM 2122 C C . THR A 1 412 ? 98.236 122.083 120.705 1.00 128.09 412 THR A C 1
ATOM 2123 O O . THR A 1 412 ? 97.017 122.153 120.905 1.00 128.24 412 THR A O 1
ATOM 2127 N N . GLU A 1 413 ? 98.822 122.704 119.688 1.00 131.81 413 GLU A N 1
ATOM 2128 C CA . GLU A 1 413 ? 98.095 123.544 118.751 1.00 129.74 413 GLU A CA 1
ATOM 2129 C C . GLU A 1 413 ? 98.160 122.942 117.354 1.00 130.86 413 GLU A C 1
ATOM 2130 O O . GLU A 1 413 ? 98.877 121.971 117.098 1.00 130.24 413 GLU A O 1
ATOM 2136 N N . ASN A 1 414 ? 97.391 123.539 116.443 1.00 134.18 414 ASN A N 1
ATOM 2137 C CA . ASN A 1 414 ? 97.382 123.150 115.040 1.00 133.76 414 ASN A CA 1
ATOM 2138 C C . ASN A 1 414 ? 98.070 124.184 114.156 1.00 135.80 414 ASN A C 1
ATOM 2139 O O . ASN A 1 414 ? 97.827 124.220 112.946 1.00 140.73 414 ASN A O 1
ATOM 2144 N N . ARG A 1 415 ? 98.914 125.031 114.742 1.00 116.90 415 ARG A N 1
ATOM 2145 C CA . ARG A 1 415 ? 99.588 126.074 113.980 1.00 118.78 415 ARG A CA 1
ATOM 2146 C C . ARG A 1 415 ? 100.473 125.458 112.905 1.00 115.42 415 ARG A C 1
ATOM 2147 O O . ARG A 1 415 ? 101.246 124.533 113.173 1.00 114.38 415 ARG A O 1
ATOM 2155 N N . ARG A 1 416 ? 100.355 125.973 111.684 1.00 99.68 416 ARG A N 1
ATOM 2156 C CA . ARG A 1 416 ? 101.040 125.418 110.523 1.00 103.31 416 ARG A CA 1
ATOM 2157 C C . ARG A 1 416 ? 102.212 126.322 110.160 1.00 103.62 416 ARG A C 1
ATOM 2158 O O . ARG A 1 416 ? 102.021 127.403 109.594 1.00 107.90 416 ARG A O 1
ATOM 2166 N N . TYR A 1 417 ? 103.422 125.877 110.484 1.00 107.13 417 TYR A N 1
ATOM 2167 C CA . TYR A 1 417 ? 104.621 126.615 110.127 1.00 101.70 417 TYR A CA 1
ATOM 2168 C C . TYR A 1 417 ? 104.877 126.520 108.628 1.00 108.50 417 TYR A C 1
ATOM 2169 O O . TYR A 1 417 ? 104.580 125.508 107.985 1.00 118.93 417 TYR A O 1
ATOM 2178 N N . VAL A 1 418 ? 105.439 127.593 108.077 1.00 106.83 418 VAL A N 1
ATOM 2179 C CA . VAL A 1 418 ? 105.720 127.707 106.651 1.00 106.04 418 VAL A CA 1
ATOM 2180 C C . VAL A 1 418 ? 107.200 128.012 106.476 1.00 104.70 418 VAL A C 1
ATOM 2181 O O . VAL A 1 418 ? 107.734 128.917 107.127 1.00 109.54 418 VAL A O 1
ATOM 2185 N N . GLY A 1 419 ? 107.859 127.254 105.596 1.00 107.30 419 GLY A N 1
ATOM 2186 C CA . GLY A 1 419 ? 109.259 127.473 105.308 1.00 110.48 419 GLY A CA 1
ATOM 2187 C C . GLY A 1 419 ? 109.549 127.249 103.838 1.00 117.74 419 GLY A C 1
ATOM 2188 O O . GLY A 1 419 ? 108.700 126.773 103.082 1.00 124.96 419 GLY A O 1
ATOM 2189 N N . GLU A 1 420 ? 110.768 127.606 103.443 1.00 109.80 420 GLU A N 1
ATOM 2190 C CA . GLU A 1 420 ? 111.227 127.445 102.071 1.00 101.07 420 GLU A CA 1
ATOM 2191 C C . GLU A 1 420 ? 112.507 126.625 102.061 1.00 105.78 420 GLU A C 1
ATOM 2192 O O . GLU A 1 420 ? 113.448 126.927 102.800 1.00 110.96 420 GLU A O 1
ATOM 2198 N N . VAL A 1 421 ? 112.540 125.600 101.215 1.00 96.80 421 VAL A N 1
ATOM 2199 C CA . VAL A 1 421 ? 113.685 124.709 101.081 1.00 90.83 421 VAL A CA 1
ATOM 2200 C C . VAL A 1 421 ? 114.327 124.954 99.725 1.00 99.71 421 VAL A C 1
ATOM 2201 O O . VAL A 1 421 ? 113.648 124.916 98.690 1.00 106.46 421 VAL A O 1
ATOM 2205 N N . LYS A 1 422 ? 115.633 125.214 99.734 1.00 100.90 422 LYS A N 1
ATOM 2206 C CA . LYS A 1 422 ? 116.404 125.406 98.515 1.00 103.09 422 LYS A CA 1
ATOM 2207 C C . LYS A 1 422 ? 117.634 124.519 98.425 1.00 105.81 422 LYS A C 1
ATOM 2208 O O . LYS A 1 422 ? 118.171 124.358 97.322 1.00 108.45 422 LYS A O 1
ATOM 2214 N N . GLU A 1 423 ? 118.098 123.945 99.532 1.00 112.35 423 GLU A N 1
ATOM 2215 C CA . GLU A 1 423 ? 119.252 123.061 99.541 1.00 108.59 423 GLU A CA 1
ATOM 2216 C C . GLU A 1 423 ? 119.022 121.962 100.565 1.00 112.65 423 GLU A C 1
ATOM 2217 O O . GLU A 1 423 ? 118.426 122.201 101.619 1.00 123.99 423 GLU A O 1
ATOM 2223 N N . ILE A 1 424 ? 119.499 120.760 100.252 1.00 104.65 424 ILE A N 1
ATOM 2224 C CA . ILE A 1 424 ? 119.335 119.602 101.117 1.00 100.88 424 ILE A CA 1
ATOM 2225 C C . ILE A 1 424 ? 120.712 119.013 101.397 1.00 105.06 424 ILE A C 1
ATOM 2226 O O . ILE A 1 424 ? 121.669 119.229 100.651 1.00 112.74 424 ILE A O 1
ATOM 2231 N N . GLY A 1 425 ? 120.807 118.273 102.499 1.00 87.44 425 GLY A N 1
ATOM 2232 C CA . GLY A 1 425 ? 122.077 117.697 102.898 1.00 91.45 425 GLY A CA 1
ATOM 2233 C C . GLY A 1 425 ? 121.980 116.253 103.345 1.00 96.42 425 GLY A C 1
ATOM 2234 O O . GLY A 1 425 ? 121.086 115.898 104.117 1.00 101.54 425 GLY A O 1
ATOM 2235 N N . LEU A 1 426 ? 122.897 115.414 102.874 1.00 97.23 426 LEU A N 1
ATOM 2236 C CA . LEU A 1 426 ? 122.913 113.993 103.196 1.00 96.32 426 LEU A CA 1
ATOM 2237 C C . LEU A 1 426 ? 124.111 113.680 104.081 1.00 98.53 426 LEU A C 1
ATOM 2238 O O . LEU A 1 426 ? 125.237 114.088 103.776 1.00 100.36 426 LEU A O 1
ATOM 2243 N N . VAL A 1 427 ? 123.865 112.955 105.174 1.00 108.39 427 VAL A N 1
ATOM 2244 C CA . VAL A 1 427 ? 124.907 112.577 106.119 1.00 104.48 427 VAL A CA 1
ATOM 2245 C C . VAL A 1 427 ? 124.697 111.111 106.481 1.00 112.97 427 VAL A C 1
ATOM 2246 O O . VAL A 1 427 ? 123.602 110.566 106.337 1.00 118.75 427 VAL A O 1
ATOM 2250 N N . ARG A 1 428 ? 125.767 110.461 106.933 1.00 123.43 428 ARG A N 1
ATOM 2251 C CA . ARG A 1 428 ? 125.680 109.098 107.438 1.00 118.30 428 ARG A CA 1
ATOM 2252 C C . ARG A 1 428 ? 126.291 109.038 108.829 1.00 120.59 428 ARG A C 1
ATOM 2253 O O . ARG A 1 428 ? 127.430 109.472 109.029 1.00 126.22 428 ARG A O 1
ATOM 2261 N N . GLN A 1 429 ? 125.534 108.503 109.784 1.00 125.58 429 GLN A N 1
ATOM 2262 C CA . GLN A 1 429 ? 126.022 108.298 111.139 1.00 127.87 429 GLN A CA 1
ATOM 2263 C C . GLN A 1 429 ? 125.492 106.976 111.669 1.00 132.09 429 GLN A C 1
ATOM 2264 O O . GLN A 1 429 ? 124.309 106.663 111.506 1.00 131.45 429 GLN A O 1
ATOM 2270 N N . ARG A 1 430 ? 126.379 106.207 112.303 1.00 134.62 430 ARG A N 1
ATOM 2271 C CA . ARG A 1 430 ? 126.043 104.890 112.848 1.00 131.39 430 ARG A CA 1
ATOM 2272 C C . ARG A 1 430 ? 125.418 103.995 111.781 1.00 135.57 430 ARG A C 1
ATOM 2273 O O . ARG A 1 430 ? 124.467 103.253 112.037 1.00 137.64 430 ARG A O 1
ATOM 2281 N N . GLY A 1 431 ? 125.960 104.068 110.568 1.00 130.45 431 GLY A N 1
ATOM 2282 C CA . GLY A 1 431 ? 125.444 103.272 109.473 1.00 131.42 431 GLY A CA 1
ATOM 2283 C C . GLY A 1 431 ? 124.042 103.626 109.036 1.00 129.05 431 GLY A C 1
ATOM 2284 O O . GLY A 1 431 ? 123.401 102.831 108.344 1.00 130.50 431 GLY A O 1
ATOM 2285 N N . ARG A 1 432 ? 123.544 104.798 109.419 1.00 121.55 432 ARG A N 1
ATOM 2286 C CA . ARG A 1 432 ? 122.207 105.245 109.058 1.00 123.15 432 ARG A CA 1
ATOM 2287 C C . ARG A 1 432 ? 122.301 106.560 108.299 1.00 123.15 432 ARG A C 1
ATOM 2288 O O . ARG A 1 432 ? 123.065 107.453 108.678 1.00 124.30 432 ARG A O 1
ATOM 2296 N N . TYR A 1 433 ? 121.521 106.673 107.229 1.00 117.27 433 TYR A N 1
ATOM 2297 C CA . TYR A 1 433 ? 121.560 107.830 106.346 1.00 114.31 433 TYR A CA 1
ATOM 2298 C C . TYR A 1 433 ? 120.459 108.809 106.726 1.00 115.48 433 TYR A C 1
ATOM 2299 O O . TYR A 1 433 ? 119.293 108.423 106.855 1.00 123.49 433 TYR A O 1
ATOM 2308 N N . TYR A 1 434 ? 120.833 110.074 106.897 1.00 102.12 434 TYR A N 1
ATOM 2309 C CA . TYR A 1 434 ? 119.913 111.128 107.287 1.00 104.16 434 TYR A CA 1
ATOM 2310 C C . TYR A 1 434 ? 119.973 112.263 106.278 1.00 111.49 434 TYR A C 1
ATOM 2311 O O . TYR A 1 434 ? 121.015 112.524 105.667 1.00 114.80 434 TYR A O 1
ATOM 2320 N N . PHE A 1 435 ? 118.839 112.936 106.112 1.00 95.75 435 PHE A N 1
ATOM 2321 C CA . PHE A 1 435 ? 118.731 114.121 105.275 1.00 87.83 435 PHE A CA 1
ATOM 2322 C C . PHE A 1 435 ? 118.463 115.329 106.159 1.00 93.10 435 PHE A C 1
ATOM 2323 O O . PHE A 1 435 ? 117.507 115.329 106.944 1.00 89.29 435 PHE A O 1
ATOM 2331 N N . PHE A 1 436 ? 119.309 116.350 106.032 1.00 98.13 436 PHE A N 1
ATOM 2332 C CA . PHE A 1 436 ? 119.160 117.591 106.783 1.00 89.91 436 PHE A CA 1
ATOM 2333 C C . PHE A 1 436 ? 118.270 118.540 105.992 1.00 96.42 436 PHE A C 1
ATOM 2334 O O . PHE A 1 436 ? 118.679 119.064 104.951 1.00 101.52 436 PHE A O 1
ATOM 2342 N N . ILE A 1 437 ? 117.054 118.763 106.484 1.00 93.27 437 ILE A N 1
ATOM 2343 C CA . ILE A 1 437 ? 116.148 119.744 105.893 1.00 83.25 437 ILE A CA 1
ATOM 2344 C C . ILE A 1 437 ? 116.448 121.063 106.597 1.00 92.67 437 ILE A C 1
ATOM 2345 O O . ILE A 1 437 ? 116.077 121.279 107.753 1.00 105.88 437 ILE A O 1
ATOM 2350 N N . ASP A 1 438 ? 117.161 121.943 105.898 1.00 97.26 438 ASP A N 1
ATOM 2351 C CA . ASP A 1 438 ? 117.457 123.284 106.388 1.00 102.25 438 ASP A CA 1
ATOM 2352 C C . ASP A 1 438 ? 116.623 124.268 105.579 1.00 104.01 438 ASP A C 1
ATOM 2353 O O . ASP A 1 438 ? 116.920 124.525 104.408 1.00 109.23 438 ASP A O 1
ATOM 2358 N N . TYR A 1 439 ? 115.585 124.824 106.195 1.00 88.95 439 TYR A N 1
ATOM 2359 C CA . TYR A 1 439 ? 114.627 125.659 105.491 1.00 91.04 439 TYR A CA 1
ATOM 2360 C C . TYR A 1 439 ? 114.687 127.091 106.000 1.00 87.99 439 TYR A C 1
ATOM 2361 O O . TYR A 1 439 ? 114.854 127.333 107.202 1.00 98.16 439 TYR A O 1
ATOM 2370 N N . ASN A 1 440 ? 114.563 128.032 105.070 1.00 87.98 440 ASN A N 1
ATOM 2371 C CA . ASN A 1 440 ? 114.410 129.434 105.415 1.00 94.79 440 ASN A CA 1
ATOM 2372 C C . ASN A 1 440 ? 112.988 129.700 105.887 1.00 97.32 440 ASN A C 1
ATOM 2373 O O . ASN A 1 440 ? 112.034 129.055 105.446 1.00 95.82 440 ASN A O 1
ATOM 2378 N N . PHE A 1 441 ? 112.852 130.661 106.794 1.00 95.98 441 PHE A N 1
ATOM 2379 C CA . PHE A 1 441 ? 111.546 131.057 107.294 1.00 98.40 441 PHE A CA 1
ATOM 2380 C C . PHE A 1 441 ? 111.536 132.559 107.523 1.00 103.49 441 PHE A C 1
ATOM 2381 O O . PHE A 1 441 ? 112.579 133.187 107.717 1.00 112.83 441 PHE A O 1
ATOM 2389 N N . ASP A 1 442 ? 110.334 133.132 107.494 1.00 114.41 442 ASP A N 1
ATOM 2390 C CA . ASP A 1 442 ? 110.171 134.567 107.653 1.00 112.26 442 ASP A CA 1
ATOM 2391 C C . ASP A 1 442 ? 109.824 134.880 109.097 1.00 116.31 442 ASP A C 1
ATOM 2392 O O . ASP A 1 442 ? 108.757 134.459 109.571 1.00 121.27 442 ASP A O 1
ATOM 2397 N N . PRO A 1 443 ? 110.676 135.593 109.828 1.00 121.45 443 PRO A N 1
ATOM 2398 C CA . PRO A 1 443 ? 110.336 135.959 111.205 1.00 117.53 443 PRO A CA 1
ATOM 2399 C C . PRO A 1 443 ? 109.136 136.890 111.243 1.00 119.81 443 PRO A C 1
ATOM 2400 O O . PRO A 1 443 ? 108.856 137.620 110.290 1.00 122.99 443 PRO A O 1
ATOM 2404 N N . GLU A 1 444 ? 108.416 136.842 112.361 1.00 131.44 444 GLU A N 1
ATOM 2405 C CA . GLU A 1 444 ? 107.237 137.680 112.523 1.00 130.57 444 GLU A CA 1
ATOM 2406 C C . GLU A 1 444 ? 107.615 139.152 112.428 1.00 133.05 444 GLU A C 1
ATOM 2407 O O . GLU A 1 444 ? 108.662 139.577 112.925 1.00 137.25 444 GLU A O 1
ATOM 2413 N N . GLU A 1 445 ? 106.759 139.929 111.771 1.00 147.10 445 GLU A N 1
ATOM 2414 C CA . GLU A 1 445 ? 107.036 141.344 111.569 1.00 148.52 445 GLU A CA 1
ATOM 2415 C C . GLU A 1 445 ? 107.024 142.087 112.899 1.00 151.40 445 GLU A C 1
ATOM 2416 O O . GLU A 1 445 ? 106.185 141.832 113.767 1.00 152.77 445 GLU A O 1
ATOM 2422 N N . VAL A 1 446 ? 107.970 143.007 113.056 1.00 137.09 446 VAL A N 1
ATOM 2423 C CA . VAL A 1 446 ? 108.089 143.828 114.254 1.00 133.56 446 VAL A CA 1
ATOM 2424 C C . VAL A 1 446 ? 107.777 145.267 113.868 1.00 135.94 446 VAL A C 1
ATOM 2425 O O . VAL A 1 446 ? 108.379 145.814 112.935 1.00 138.25 446 VAL A O 1
ATOM 2429 N N . SER A 1 447 ? 106.824 145.871 114.570 1.00 139.26 447 SER A N 1
ATOM 2430 C CA . SER A 1 447 ? 106.446 147.247 114.283 1.00 138.76 447 SER A CA 1
ATOM 2431 C C . SER A 1 447 ? 107.599 148.192 114.593 1.00 142.47 447 SER A C 1
ATOM 2432 O O . SER A 1 447 ? 108.345 147.994 115.557 1.00 147.47 447 SER A O 1
ATOM 2435 N N . ASP A 1 448 ? 107.748 149.224 113.759 1.00 150.39 448 ASP A N 1
ATOM 2436 C CA . ASP A 1 448 ? 108.778 150.227 114.004 1.00 151.17 448 ASP A CA 1
ATOM 2437 C C . ASP A 1 448 ? 108.537 150.963 115.313 1.00 150.18 448 ASP A C 1
ATOM 2438 O O . ASP A 1 448 ? 109.486 151.460 115.935 1.00 148.43 448 ASP A O 1
ATOM 2443 N N . GLU A 1 449 ? 107.277 151.048 115.745 1.00 140.19 449 GLU A N 1
ATOM 2444 C CA . GLU A 1 449 ? 106.979 151.703 117.011 1.00 138.79 449 GLU A CA 1
ATOM 2445 C C . GLU A 1 449 ? 107.550 150.922 118.185 1.00 137.32 449 GLU A C 1
ATOM 2446 O O . GLU A 1 449 ? 107.987 151.521 119.171 1.00 142.20 449 GLU A O 1
ATOM 2452 N N . THR A 1 450 ? 107.575 149.591 118.091 1.00 123.29 450 THR A N 1
ATOM 2453 C CA . THR A 1 450 ? 108.262 148.797 119.104 1.00 121.34 450 THR A CA 1
ATOM 2454 C C . THR A 1 450 ? 109.747 149.136 119.149 1.00 126.74 450 THR A C 1
ATOM 2455 O O . THR A 1 450 ? 110.331 149.266 120.232 1.00 139.97 450 THR A O 1
ATOM 2459 N N . LYS A 1 451 ? 110.372 149.290 117.979 1.00 121.03 451 LYS A N 1
ATOM 2460 C CA . LYS A 1 451 ? 111.790 149.629 117.932 1.00 121.24 451 LYS A CA 1
ATOM 2461 C C . LYS A 1 451 ? 112.052 150.990 118.564 1.00 123.56 451 LYS A C 1
ATOM 2462 O O . LYS A 1 451 ? 112.990 151.151 119.356 1.00 127.26 451 LYS A O 1
ATOM 2468 N N . VAL A 1 452 ? 111.226 151.987 118.231 1.00 117.58 452 VAL A N 1
ATOM 2469 C CA . VAL A 1 452 ? 111.446 153.315 118.794 1.00 119.83 452 VAL A CA 1
ATOM 2470 C C . VAL A 1 452 ? 111.161 153.319 120.291 1.00 119.48 452 VAL A C 1
ATOM 2471 O O . VAL A 1 452 ? 111.837 154.018 121.053 1.00 120.89 452 VAL A O 1
ATOM 2475 N N . GLY A 1 453 ? 110.181 152.533 120.747 1.00 111.33 453 GLY A N 1
ATOM 2476 C CA . GLY A 1 453 ? 109.932 152.436 122.175 1.00 108.50 453 GLY A CA 1
ATOM 2477 C C . GLY A 1 453 ? 111.086 151.802 122.925 1.00 106.33 453 GLY A C 1
ATOM 2478 O O . GLY A 1 453 ? 111.462 152.262 124.008 1.00 110.93 453 GLY A O 1
ATOM 2479 N N . ARG A 1 454 ? 111.661 150.734 122.366 1.00 102.03 454 ARG A N 1
ATOM 2480 C CA . ARG A 1 454 ? 112.829 150.121 122.987 1.00 100.86 454 ARG A CA 1
ATOM 2481 C C . ARG A 1 454 ? 114.000 151.093 123.024 1.00 109.20 454 ARG A C 1
ATOM 2482 O O . ARG A 1 454 ? 114.708 151.187 124.033 1.00 116.46 454 ARG A O 1
ATOM 2490 N N . ALA A 1 455 ? 114.214 151.831 121.932 1.00 112.78 455 ALA A N 1
ATOM 2491 C CA . ALA A 1 455 ? 115.299 152.807 121.903 1.00 109.92 455 ALA A CA 1
ATOM 2492 C C . ALA A 1 455 ? 115.086 153.901 122.941 1.00 110.13 455 ALA A C 1
ATOM 2493 O O . ALA A 1 455 ? 116.038 154.341 123.595 1.00 116.15 455 ALA A O 1
ATOM 2495 N N . PHE A 1 456 ? 113.842 154.356 123.103 1.00 108.15 456 PHE A N 1
ATOM 2496 C CA . PHE A 1 456 ? 113.550 155.393 124.087 1.00 110.16 456 PHE A CA 1
ATOM 2497 C C . PHE A 1 456 ? 113.761 154.884 125.508 1.00 109.89 456 PHE A C 1
ATOM 2498 O O . PHE A 1 456 ? 114.379 155.563 126.335 1.00 117.54 456 PHE A O 1
ATOM 2506 N N . PHE A 1 457 ? 113.253 153.688 125.810 1.00 98.69 457 PHE A N 1
ATOM 2507 C CA . PHE A 1 457 ? 113.297 153.193 127.181 1.00 99.39 457 PHE A CA 1
ATOM 2508 C C . PHE A 1 457 ? 114.688 152.729 127.591 1.00 92.01 457 PHE A C 1
ATOM 2509 O O . PHE A 1 457 ? 115.056 152.862 128.763 1.00 93.63 457 PHE A O 1
ATOM 2517 N N . ARG A 1 458 ? 115.473 152.188 126.658 1.00 104.19 458 ARG A N 1
ATOM 2518 C CA . ARG A 1 458 ? 116.803 151.704 127.006 1.00 108.73 458 ARG A CA 1
ATOM 2519 C C . ARG A 1 458 ? 117.802 152.831 127.233 1.00 117.38 458 ARG A C 1
ATOM 2520 O O . ARG A 1 458 ? 118.816 152.614 127.905 1.00 121.08 458 ARG A O 1
ATOM 2528 N N . ALA A 1 459 ? 117.539 154.023 126.701 1.00 125.10 459 ALA A N 1
ATOM 2529 C CA . ALA A 1 459 ? 118.490 155.116 126.806 1.00 122.35 459 ALA A CA 1
ATOM 2530 C C . ALA A 1 459 ? 118.483 155.716 128.211 1.00 119.58 459 ALA A C 1
ATOM 2531 O O . ALA A 1 459 ? 117.443 155.757 128.873 1.00 120.91 459 ALA A O 1
ATOM 2533 N N . PRO A 1 460 ? 119.635 156.186 128.685 1.00 122.24 460 PRO A N 1
ATOM 2534 C CA . PRO A 1 460 ? 119.686 156.844 129.996 1.00 121.10 460 PRO A CA 1
ATOM 2535 C C . PRO A 1 460 ? 118.901 158.148 129.992 1.00 123.54 460 PRO A C 1
ATOM 2536 O O . PRO A 1 460 ? 118.460 158.648 128.956 1.00 127.54 460 PRO A O 1
ATOM 2540 N N . LEU A 1 461 ? 118.734 158.704 131.193 1.00 118.02 461 LEU A N 1
ATOM 2541 C CA . LEU A 1 461 ? 117.930 159.913 131.338 1.00 119.43 461 LEU A CA 1
ATOM 2542 C C . LEU A 1 461 ? 118.610 161.132 130.729 1.00 125.21 461 LEU A C 1
ATOM 2543 O O . LEU A 1 461 ? 117.925 162.038 130.240 1.00 123.14 461 LEU A O 1
ATOM 2548 N N . ASN A 1 462 ? 119.942 161.180 130.744 1.00 137.44 462 ASN A N 1
ATOM 2549 C CA . ASN A 1 462 ? 120.649 162.325 130.182 1.00 133.43 462 ASN A CA 1
ATOM 2550 C C . ASN A 1 462 ? 120.794 162.189 128.671 1.00 134.78 462 ASN A C 1
ATOM 2551 O O . ASN A 1 462 ? 121.890 162.353 128.127 1.00 136.29 462 ASN A O 1
ATOM 2556 N N . GLU A 1 463 ? 119.683 161.916 127.989 1.00 137.04 463 GLU A N 1
ATOM 2557 C CA . GLU A 1 463 ? 119.662 161.748 126.544 1.00 136.18 463 GLU A CA 1
ATOM 2558 C C . GLU A 1 463 ? 118.269 162.092 126.041 1.00 141.07 463 GLU A C 1
ATOM 2559 O O . GLU A 1 463 ? 117.312 162.173 126.816 1.00 144.14 463 GLU A O 1
ATOM 2565 N N . SER A 1 464 ? 118.163 162.296 124.731 1.00 135.72 464 SER A N 1
ATOM 2566 C CA . SER A 1 464 ? 116.899 162.643 124.093 1.00 132.66 464 SER A CA 1
ATOM 2567 C C . SER A 1 464 ? 116.578 161.608 123.026 1.00 130.59 464 SER A C 1
ATOM 2568 O O . SER A 1 464 ? 117.385 161.373 122.121 1.00 130.11 464 SER A O 1
ATOM 2571 N N . ARG A 1 465 ? 115.406 160.991 123.137 1.00 126.93 465 ARG A N 1
ATOM 2572 C CA . ARG A 1 465 ? 114.902 160.041 122.160 1.00 126.72 465 ARG A CA 1
ATOM 2573 C C . ARG A 1 465 ? 113.418 160.292 121.945 1.00 128.29 465 ARG A C 1
ATOM 2574 O O . ARG A 1 465 ? 112.724 160.743 122.863 1.00 127.85 465 ARG A O 1
ATOM 2582 N N . PRO A 1 466 ? 112.908 160.019 120.746 1.00 126.87 466 PRO A N 1
ATOM 2583 C CA . PRO A 1 466 ? 111.478 160.223 120.492 1.00 125.32 466 PRO A CA 1
ATOM 2584 C C . PRO A 1 466 ? 110.619 159.297 121.338 1.00 127.35 466 PRO A C 1
ATOM 2585 O O . PRO A 1 466 ? 110.994 158.163 121.641 1.00 128.59 466 PRO A O 1
ATOM 2589 N N . LYS A 1 467 ? 109.451 159.802 121.720 1.00 119.46 467 LYS A N 1
ATOM 2590 C CA . LYS A 1 467 ? 108.531 159.020 122.526 1.00 113.62 467 LYS A CA 1
ATOM 2591 C C . LYS A 1 467 ? 107.833 157.959 121.676 1.00 116.47 467 LYS A C 1
ATOM 2592 O O . LYS A 1 467 ? 107.583 158.170 120.487 1.00 123.90 467 LYS A O 1
ATOM 2598 N N . PRO A 1 468 ? 107.526 156.800 122.266 1.00 110.81 468 PRO A N 1
ATOM 2599 C CA . PRO A 1 468 ? 106.760 155.784 121.524 1.00 115.66 468 PRO A CA 1
ATOM 2600 C C . PRO A 1 468 ? 105.407 156.279 121.049 1.00 124.67 468 PRO A C 1
ATOM 2601 O O . PRO A 1 468 ? 104.950 155.873 119.975 1.00 121.61 468 PRO A O 1
ATOM 2605 N N . LYS A 1 469 ? 104.736 157.109 121.848 1.00 141.99 469 LYS A N 1
ATOM 2606 C CA . LYS A 1 469 ? 103.474 157.780 121.538 1.00 140.35 469 LYS A CA 1
ATOM 2607 C C . LYS A 1 469 ? 102.350 156.818 121.158 1.00 143.26 469 LYS A C 1
ATOM 2608 O O . LYS A 1 469 ? 101.280 157.266 120.726 1.00 142.81 469 LYS A O 1
ATOM 2614 N N . ASP A 1 470 ? 102.546 155.515 121.329 1.00 147.63 470 ASP A N 1
ATOM 2615 C CA . ASP A 1 470 ? 101.513 154.515 121.093 1.00 143.47 470 ASP A CA 1
ATOM 2616 C C . ASP A 1 470 ? 101.280 153.704 122.364 1.00 136.89 470 ASP A C 1
ATOM 2617 O O . ASP A 1 470 ? 101.902 153.937 123.404 1.00 135.61 470 ASP A O 1
ATOM 2622 N N . LYS A 1 471 ? 100.366 152.739 122.269 1.00 116.82 471 LYS A N 1
ATOM 2623 C CA . LYS A 1 471 ? 99.980 151.911 123.409 1.00 118.29 471 LYS A CA 1
ATOM 2624 C C . LYS A 1 471 ? 100.765 150.604 123.347 1.00 123.55 471 LYS A C 1
ATOM 2625 O O . LYS A 1 471 ? 100.253 149.549 122.975 1.00 120.96 471 LYS A O 1
ATOM 2631 N N . LEU A 1 472 ? 102.038 150.687 123.722 1.00 119.55 472 LEU A N 1
ATOM 2632 C CA . LEU A 1 472 ? 102.884 149.507 123.767 1.00 114.09 472 LEU A CA 1
ATOM 2633 C C . LEU A 1 472 ? 102.525 148.641 124.973 1.00 115.41 472 LEU A C 1
ATOM 2634 O O . LEU A 1 472 ? 101.774 149.042 125.866 1.00 120.12 472 LEU A O 1
ATOM 2639 N N . THR A 1 473 ? 103.077 147.431 124.990 1.00 95.73 473 THR A N 1
ATOM 2640 C CA . THR A 1 473 ? 102.911 146.515 126.109 1.00 95.85 473 THR A CA 1
ATOM 2641 C C . THR A 1 473 ? 104.285 146.061 126.574 1.00 98.54 473 THR A C 1
ATOM 2642 O O . THR A 1 473 ? 105.075 145.537 125.778 1.00 110.93 473 THR A O 1
ATOM 2646 N N . VAL A 1 474 ? 104.567 146.260 127.858 1.00 87.07 474 VAL A N 1
ATOM 2647 C CA . VAL A 1 474 ? 105.863 145.936 128.438 1.00 91.90 474 VAL A CA 1
ATOM 2648 C C . VAL A 1 474 ? 105.662 144.847 129.482 1.00 98.98 474 VAL A C 1
ATOM 2649 O O . VAL A 1 474 ? 104.857 145.004 130.408 1.00 98.64 474 VAL A O 1
ATOM 2653 N N . MET A 1 475 ? 106.401 143.753 129.334 1.00 105.16 475 MET A N 1
ATOM 2654 C CA . MET A 1 475 ? 106.307 142.586 130.199 1.00 100.05 475 MET A CA 1
ATOM 2655 C C . MET A 1 475 ? 107.685 142.296 130.777 1.00 99.42 475 MET A C 1
ATOM 2656 O O . MET A 1 475 ? 108.645 142.082 130.032 1.00 106.10 475 MET A O 1
ATOM 2661 N N . GLY A 1 476 ? 107.783 142.314 132.103 1.00 82.15 476 GLY A N 1
ATOM 2662 C CA . GLY A 1 476 ? 109.051 142.174 132.799 1.00 83.00 476 GLY A CA 1
ATOM 2663 C C . GLY A 1 476 ? 109.089 140.884 133.600 1.00 88.97 476 GLY A C 1
ATOM 2664 O O . GLY A 1 476 ? 108.134 140.552 134.304 1.00 100.01 476 GLY A O 1
ATOM 2665 N N . ILE A 1 477 ? 110.204 140.163 133.474 1.00 92.61 477 ILE A N 1
ATOM 2666 C CA . ILE A 1 477 ? 110.367 138.879 134.144 1.00 91.33 477 ILE A CA 1
ATOM 2667 C C . ILE A 1 477 ? 111.744 138.762 134.792 1.00 95.14 477 ILE A C 1
ATOM 2668 O O . ILE A 1 477 ? 112.703 139.457 134.439 1.00 111.52 477 ILE A O 1
ATOM 2673 N N . ASP A 1 478 ? 111.815 137.844 135.753 1.00 101.99 478 ASP A N 1
ATOM 2674 C CA . ASP A 1 478 ? 113.035 137.440 136.424 1.00 109.54 478 ASP A CA 1
ATOM 2675 C C . ASP A 1 478 ? 113.108 135.919 136.403 1.00 114.80 478 ASP A C 1
ATOM 2676 O O . ASP A 1 478 ? 112.089 135.225 136.403 1.00 117.77 478 ASP A O 1
ATOM 2681 N N . LEU A 1 479 ? 114.329 135.400 136.381 1.00 104.50 479 LEU A N 1
ATOM 2682 C CA . LEU A 1 479 ? 114.568 133.972 136.211 1.00 97.24 479 LEU A CA 1
ATOM 2683 C C . LEU A 1 479 ? 115.109 133.371 137.502 1.00 109.27 479 LEU A C 1
ATOM 2684 O O . LEU A 1 479 ? 116.061 133.897 138.089 1.00 112.93 479 LEU A O 1
ATOM 2689 N N . GLY A 1 480 ? 114.500 132.270 137.936 1.00 117.89 480 GLY A N 1
ATOM 2690 C CA . GLY A 1 480 ? 114.945 131.528 139.097 1.00 119.64 480 GLY A CA 1
ATOM 2691 C C . GLY A 1 480 ? 114.819 130.045 138.823 1.00 120.11 480 GLY A C 1
ATOM 2692 O O . GLY A 1 480 ? 114.476 129.629 137.714 1.00 119.52 480 GLY A O 1
ATOM 2693 N N . ILE A 1 481 ? 115.099 129.238 139.846 1.00 111.49 481 ILE A N 1
ATOM 2694 C CA . ILE A 1 481 ? 115.026 127.794 139.709 1.00 106.52 481 ILE A CA 1
ATOM 2695 C C . ILE A 1 481 ? 113.921 127.170 140.558 1.00 107.24 481 ILE A C 1
ATOM 2696 O O . ILE A 1 481 ? 113.414 126.102 140.196 1.00 110.60 481 ILE A O 1
ATOM 2701 N N . ASN A 1 482 ? 113.528 127.791 141.672 1.00 109.27 482 ASN A N 1
ATOM 2702 C CA . ASN A 1 482 ? 112.424 127.214 142.430 1.00 111.56 482 ASN A CA 1
ATOM 2703 C C . ASN A 1 482 ? 111.115 127.594 141.744 1.00 113.02 482 ASN A C 1
ATOM 2704 O O . ASN A 1 482 ? 110.264 126.721 141.533 1.00 119.79 482 ASN A O 1
ATOM 2709 N N . PRO A 1 483 ? 110.893 128.873 141.390 1.00 98.42 483 PRO A N 1
ATOM 2710 C CA . PRO A 1 483 ? 109.954 129.153 140.300 1.00 102.76 483 PRO A CA 1
ATOM 2711 C C . PRO A 1 483 ? 110.713 129.293 138.991 1.00 103.01 483 PRO A C 1
ATOM 2712 O O . PRO A 1 483 ? 111.809 129.863 138.978 1.00 108.61 483 PRO A O 1
ATOM 2716 N N . ALA A 1 484 ? 110.168 128.772 137.891 1.00 90.80 484 ALA A N 1
ATOM 2717 C CA . ALA A 1 484 ? 110.867 128.883 136.615 1.00 84.73 484 ALA A CA 1
ATOM 2718 C C . ALA A 1 484 ? 111.079 130.343 136.240 1.00 89.46 484 ALA A C 1
ATOM 2719 O O . ALA A 1 484 ? 112.191 130.752 135.887 1.00 90.14 484 ALA A O 1
ATOM 2721 N N . PHE A 1 485 ? 110.023 131.147 136.330 1.00 92.30 485 PHE A N 1
ATOM 2722 C CA . PHE A 1 485 ? 110.110 132.589 136.142 1.00 91.21 485 PHE A CA 1
ATOM 2723 C C . PHE A 1 485 ? 108.805 133.211 136.616 1.00 90.24 485 PHE A C 1
ATOM 2724 O O . PHE A 1 485 ? 107.782 132.532 136.737 1.00 92.91 485 PHE A O 1
ATOM 2732 N N . ALA A 1 486 ? 108.859 134.512 136.883 1.00 81.05 486 ALA A N 1
ATOM 2733 C CA . ALA A 1 486 ? 107.690 135.291 137.265 1.00 81.37 486 ALA A CA 1
ATOM 2734 C C . ALA A 1 486 ? 107.603 136.508 136.360 1.00 81.16 486 ALA A C 1
ATOM 2735 O O . ALA A 1 486 ? 108.626 137.101 136.010 1.00 95.58 486 ALA A O 1
ATOM 2737 N N . PHE A 1 487 ? 106.382 136.885 135.992 1.00 77.45 487 PHE A N 1
ATOM 2738 C CA . PHE A 1 487 ? 106.164 137.922 134.996 1.00 78.12 487 PHE A CA 1
ATOM 2739 C C . PHE A 1 487 ? 105.157 138.947 135.494 1.00 90.90 487 PHE A C 1
ATOM 2740 O O . PHE A 1 487 ? 104.251 138.632 136.275 1.00 101.35 487 PHE A O 1
ATOM 2748 N N . ALA A 1 488 ? 105.333 140.183 135.025 1.00 91.92 488 ALA A N 1
ATOM 2749 C CA . ALA A 1 488 ? 104.413 141.283 135.282 1.00 84.30 488 ALA A CA 1
ATOM 2750 C C . ALA A 1 488 ? 104.181 142.037 133.981 1.00 96.94 488 ALA A C 1
ATOM 2751 O O . ALA A 1 488 ? 105.141 142.399 133.293 1.00 101.79 488 ALA A O 1
ATOM 2753 N N . VAL A 1 489 ? 102.914 142.284 133.653 1.00 103.20 489 VAL A N 1
ATOM 2754 C CA . VAL A 1 489 ? 102.521 142.879 132.380 1.00 98.00 489 VAL A CA 1
ATOM 2755 C C . VAL A 1 489 ? 101.931 144.258 132.634 1.00 104.65 489 VAL A C 1
ATOM 2756 O O . VAL A 1 489 ? 101.145 144.445 133.570 1.00 110.74 489 VAL A O 1
ATOM 2760 N N . CYS A 1 490 ? 102.311 145.225 131.798 1.00 104.46 490 CYS A N 1
ATOM 2761 C CA . CYS A 1 490 ? 101.768 146.572 131.871 1.00 101.75 490 CYS A CA 1
ATOM 2762 C C . CYS A 1 490 ? 101.539 147.104 130.464 1.00 110.03 490 CYS A C 1
ATOM 2763 O O . CYS A 1 490 ? 102.206 146.694 129.510 1.00 118.93 490 CYS A O 1
ATOM 2766 N N . THR A 1 491 ? 100.586 148.024 130.348 1.00 113.75 491 THR A N 1
ATOM 2767 C CA . THR A 1 491 ? 100.266 148.684 129.091 1.00 110.60 491 THR A CA 1
ATOM 2768 C C . THR A 1 491 ? 100.386 150.190 129.270 1.00 113.88 491 THR A C 1
ATOM 2769 O O . THR A 1 491 ? 99.935 150.742 130.279 1.00 122.10 491 THR A O 1
ATOM 2773 N N . LEU A 1 492 ? 100.988 150.851 128.285 1.00 107.54 492 LEU A N 1
ATOM 2774 C CA . LEU A 1 492 ? 101.262 152.279 128.390 1.00 113.22 492 LEU A CA 1
ATOM 2775 C C . LEU A 1 492 ? 99.966 153.076 128.296 1.00 117.02 492 LEU A C 1
ATOM 2776 O O . LEU A 1 492 ? 99.216 152.946 127.323 1.00 122.05 492 LEU A O 1
ATOM 2781 N N . GLY A 1 493 ? 99.710 153.910 129.300 1.00 119.81 493 GLY A N 1
ATOM 2782 C CA . GLY A 1 493 ? 98.554 154.779 129.303 1.00 119.90 493 GLY A CA 1
ATOM 2783 C C . GLY A 1 493 ? 97.317 154.253 129.997 1.00 121.84 493 GLY A C 1
ATOM 2784 O O . GLY A 1 493 ? 96.236 154.817 129.798 1.00 126.57 493 GLY A O 1
ATOM 2785 N N . GLU A 1 494 ? 97.433 153.196 130.801 1.00 126.99 494 GLU A N 1
ATOM 2786 C CA . GLU A 1 494 ? 96.293 152.639 131.514 1.00 127.27 494 GLU A CA 1
ATOM 2787 C C . GLU A 1 494 ? 96.621 152.481 132.991 1.00 130.09 494 GLU A C 1
ATOM 2788 O O . GLU A 1 494 ? 97.759 152.186 133.365 1.00 133.98 494 GLU A O 1
ATOM 2794 N N . CYS A 1 495 ? 95.602 152.678 133.828 1.00 137.59 495 CYS A N 1
ATOM 2795 C CA . CYS A 1 495 ? 95.715 152.505 135.278 1.00 141.55 495 CYS A CA 1
ATOM 2796 C C . CYS A 1 495 ? 94.385 151.951 135.779 1.00 143.35 495 CYS A C 1
ATOM 2797 O O . CYS A 1 495 ? 93.408 152.695 135.907 1.00 144.68 495 CYS A O 1
ATOM 2800 N N . GLN A 1 496 ? 94.348 150.648 136.061 1.00 153.22 496 GLN A N 1
ATOM 2801 C CA . GLN A 1 496 ? 93.137 149.974 136.533 1.00 152.24 496 GLN A CA 1
ATOM 2802 C C . GLN A 1 496 ? 93.491 149.120 137.747 1.00 154.67 496 GLN A C 1
ATOM 2803 O O . GLN A 1 496 ? 93.824 147.941 137.598 1.00 156.30 496 GLN A O 1
ATOM 2809 N N . ASP A 1 497 ? 93.394 149.721 138.932 1.00 168.92 497 ASP A N 1
ATOM 2810 C CA . ASP A 1 497 ? 93.560 149.056 140.229 1.00 172.40 497 ASP A CA 1
ATOM 2811 C C . ASP A 1 497 ? 94.696 148.032 140.213 1.00 174.72 497 ASP A C 1
ATOM 2812 O O . ASP A 1 497 ? 94.521 146.848 140.502 1.00 176.41 497 ASP A O 1
ATOM 2817 N N . GLY A 1 498 ? 95.889 148.521 139.875 1.00 141.45 498 GLY A N 1
ATOM 2818 C CA . GLY A 1 498 ? 97.077 147.695 139.859 1.00 136.34 498 GLY A CA 1
ATOM 2819 C C . GLY A 1 498 ? 98.223 148.381 140.576 1.00 133.29 498 GLY A C 1
ATOM 2820 O O . GLY A 1 498 ? 98.092 149.507 141.058 1.00 133.23 498 GLY A O 1
ATOM 2821 N N . ILE A 1 499 ? 99.350 147.677 140.640 1.00 110.40 499 ILE A N 1
ATOM 2822 C CA . ILE A 1 499 ? 100.555 148.236 141.245 1.00 108.20 499 ILE A CA 1
ATOM 2823 C C . ILE A 1 499 ? 101.029 149.382 140.357 1.00 108.90 499 ILE A C 1
ATOM 2824 O O . ILE A 1 499 ? 101.516 149.161 139.245 1.00 116.00 499 ILE A O 1
ATOM 2829 N N . ARG A 1 500 ? 100.872 150.611 140.840 1.00 114.02 500 ARG A N 1
ATOM 2830 C CA . ARG A 1 500 ? 101.202 151.777 140.033 1.00 120.23 500 ARG A CA 1
ATOM 2831 C C . ARG A 1 500 ? 102.711 151.937 139.917 1.00 115.01 500 ARG A C 1
ATOM 2832 O O . ARG A 1 500 ? 103.441 151.809 140.905 1.00 117.38 500 ARG A O 1
ATOM 2840 N N . SER A 1 501 ? 103.176 152.217 138.702 1.00 108.53 501 SER A N 1
ATOM 2841 C CA . SER A 1 501 ? 104.584 152.442 138.432 1.00 111.57 501 SER A CA 1
ATOM 2842 C C . SER A 1 501 ? 104.716 153.668 137.537 1.00 115.51 501 SER A C 1
ATOM 2843 O O . SER A 1 501 ? 103.998 153.777 136.527 1.00 123.35 501 SER A O 1
ATOM 2846 N N . PRO A 1 502 ? 105.596 154.607 137.870 1.00 112.04 502 PRO A N 1
ATOM 2847 C CA . PRO A 1 502 ? 105.793 155.771 137.002 1.00 114.10 502 PRO A CA 1
ATOM 2848 C C . PRO A 1 502 ? 106.433 155.375 135.683 1.00 117.92 502 PRO A C 1
ATOM 2849 O O . PRO A 1 502 ? 107.144 154.373 135.582 1.00 124.41 502 PRO A O 1
ATOM 2853 N N . VAL A 1 503 ? 106.161 156.178 134.659 1.00 112.96 503 VAL A N 1
ATOM 2854 C CA . VAL A 1 503 ? 106.754 156.013 133.338 1.00 111.32 503 VAL A CA 1
ATOM 2855 C C . VAL A 1 503 ? 107.441 157.317 132.965 1.00 114.52 503 VAL A C 1
ATOM 2856 O O . VAL A 1 503 ? 106.895 158.402 133.191 1.00 121.76 503 VAL A O 1
ATOM 2860 N N . ALA A 1 504 ? 108.646 157.207 132.411 1.00 110.70 504 ALA A N 1
ATOM 2861 C CA . ALA A 1 504 ? 109.425 158.386 132.062 1.00 114.99 504 ALA A CA 1
ATOM 2862 C C . ALA A 1 504 ? 108.673 159.252 131.060 1.00 114.03 504 ALA A C 1
ATOM 2863 O O . ALA A 1 504 ? 108.321 158.793 129.969 1.00 117.24 504 ALA A O 1
ATOM 2865 N N . LYS A 1 505 ? 108.421 160.505 131.446 1.00 109.04 505 LYS A N 1
ATOM 2866 C CA . LYS A 1 505 ? 107.781 161.501 130.586 1.00 115.60 505 LYS A CA 1
ATOM 2867 C C . LYS A 1 505 ? 106.381 161.075 130.149 1.00 115.10 505 LYS A C 1
ATOM 2868 O O . LYS A 1 505 ? 105.893 161.502 129.100 1.00 117.72 505 LYS A O 1
ATOM 2874 N N . MET A 1 506 ? 105.718 160.240 130.945 1.00 117.20 506 MET A N 1
ATOM 2875 C CA . MET A 1 506 ? 104.365 159.786 130.643 1.00 115.86 506 MET A CA 1
ATOM 2876 C C . MET A 1 506 ? 103.588 159.669 131.948 1.00 118.93 506 MET A C 1
ATOM 2877 O O . MET A 1 506 ? 104.081 160.021 133.024 1.00 123.64 506 MET A O 1
ATOM 2882 N N . GLU A 1 507 ? 102.361 159.166 131.845 1.00 131.44 507 GLU A N 1
ATOM 2883 C CA . GLU A 1 507 ? 101.545 158.875 133.010 1.00 133.65 507 GLU A CA 1
ATOM 2884 C C . GLU A 1 507 ? 101.971 157.542 133.621 1.00 134.93 507 GLU A C 1
ATOM 2885 O O . GLU A 1 507 ? 102.774 156.795 133.056 1.00 139.80 507 GLU A O 1
ATOM 2891 N N . ASP A 1 508 ? 101.426 157.236 134.795 1.00 127.23 508 ASP A N 1
ATOM 2892 C CA . ASP A 1 508 ? 101.738 155.979 135.453 1.00 132.69 508 ASP A CA 1
ATOM 2893 C C . ASP A 1 508 ? 101.060 154.818 134.728 1.00 130.46 508 ASP A C 1
ATOM 2894 O O . ASP A 1 508 ? 100.207 155.002 133.855 1.00 129.43 508 ASP A O 1
ATOM 2899 N N . VAL A 1 509 ? 101.465 153.603 135.089 1.00 115.00 509 VAL A N 1
ATOM 2900 C CA . VAL A 1 509 ? 100.883 152.387 134.531 1.00 110.00 509 VAL A CA 1
ATOM 2901 C C . VAL A 1 509 ? 100.596 151.414 135.664 1.00 110.50 509 VAL A C 1
ATOM 2902 O O . VAL A 1 509 ? 101.328 151.367 136.658 1.00 114.49 509 VAL A O 1
ATOM 2906 N N . SER A 1 510 ? 99.530 150.635 135.513 1.00 118.20 510 SER A N 1
ATOM 2907 C CA . SER A 1 510 ? 99.123 149.648 136.505 1.00 122.25 510 SER A CA 1
ATOM 2908 C C . SER A 1 510 ? 99.345 148.255 135.934 1.00 126.86 510 SER A C 1
ATOM 2909 O O . SER A 1 510 ? 98.877 147.952 134.831 1.00 129.48 510 SER A O 1
ATOM 2912 N N . PHE A 1 511 ? 100.053 147.415 136.683 1.00 109.69 511 PHE A N 1
ATOM 2913 C CA . PHE A 1 511 ? 100.316 146.046 136.251 1.00 100.05 511 PHE A CA 1
ATOM 2914 C C . PHE A 1 511 ? 99.068 145.201 136.468 1.00 106.86 511 PHE A C 1
ATOM 2915 O O . PHE A 1 511 ? 98.716 144.878 137.607 1.00 114.16 511 PHE A O 1
ATOM 2923 N N . ASP A 1 512 ? 98.397 144.839 135.375 1.00 124.46 512 ASP A N 1
ATOM 2924 C CA . ASP A 1 512 ? 97.158 144.077 135.475 1.00 124.00 512 ASP A CA 1
ATOM 2925 C C . ASP A 1 512 ? 97.433 142.597 135.714 1.00 123.68 512 ASP A C 1
ATOM 2926 O O . ASP A 1 512 ? 96.950 142.013 136.689 1.00 127.66 512 ASP A O 1
ATOM 2931 N N . SER A 1 513 ? 98.211 141.975 134.832 1.00 105.22 513 SER A N 1
ATOM 2932 C CA . SER A 1 513 ? 98.485 140.545 134.898 1.00 105.74 513 SER A CA 1
ATOM 2933 C C . SER A 1 513 ? 99.860 140.331 135.521 1.00 105.36 513 SER A C 1
ATOM 2934 O O . SER A 1 513 ? 100.878 140.745 134.958 1.00 106.20 513 SER A O 1
ATOM 2937 N N . THR A 1 514 ? 99.882 139.681 136.681 1.00 99.19 514 THR A N 1
ATOM 2938 C CA . THR A 1 514 ? 101.111 139.314 137.369 1.00 95.25 514 THR A CA 1
ATOM 2939 C C . THR A 1 514 ? 101.013 137.849 137.760 1.00 97.64 514 THR A C 1
ATOM 2940 O O . THR A 1 514 ? 99.989 137.421 138.302 1.00 103.60 514 THR A O 1
ATOM 2944 N N . GLY A 1 515 ? 102.065 137.083 137.490 1.00 95.04 515 GLY A N 1
ATOM 2945 C CA . GLY A 1 515 ? 101.970 135.663 137.776 1.00 96.21 515 GLY A CA 1
ATOM 2946 C C . GLY A 1 515 ? 103.318 134.989 137.865 1.00 95.86 515 GLY A C 1
ATOM 2947 O O . GLY A 1 515 ? 104.364 135.585 137.601 1.00 106.54 515 GLY A O 1
ATOM 2948 N N . LEU A 1 516 ? 103.270 133.719 138.261 1.00 85.13 516 LEU A N 1
ATOM 2949 C CA . LEU A 1 516 ? 104.439 132.855 138.324 1.00 86.45 516 LEU A CA 1
ATOM 2950 C C . LEU A 1 516 ? 104.176 131.618 137.479 1.00 93.88 516 LEU A C 1
ATOM 2951 O O . LEU A 1 516 ? 103.154 130.948 137.656 1.00 105.90 516 LEU A O 1
ATOM 2956 N N . ARG A 1 517 ? 105.095 131.318 136.566 1.00 94.10 517 ARG A N 1
ATOM 2957 C CA . ARG A 1 517 ? 104.977 130.169 135.681 1.00 96.19 517 ARG A CA 1
ATOM 2958 C C . ARG A 1 517 ? 106.129 129.215 135.947 1.00 97.08 517 ARG A C 1
ATOM 2959 O O . ARG A 1 517 ? 107.288 129.638 136.015 1.00 100.78 517 ARG A O 1
ATOM 2967 N N . GLY A 1 518 ? 105.808 127.934 136.105 1.00 89.39 518 GLY A N 1
ATOM 2968 C CA . GLY A 1 518 ? 106.816 126.938 136.401 1.00 82.50 518 GLY A CA 1
ATOM 2969 C C . GLY A 1 518 ? 107.199 126.938 137.864 1.00 80.96 518 GLY A C 1
ATOM 2970 O O . GLY A 1 518 ? 107.416 127.999 138.456 1.00 96.47 518 GLY A O 1
ATOM 2971 N N . GLY A 1 519 ? 107.292 125.754 138.460 1.00 88.79 519 GLY A N 1
ATOM 2972 C CA . GLY A 1 519 ? 107.601 125.654 139.871 1.00 96.41 519 GLY A CA 1
ATOM 2973 C C . GLY A 1 519 ? 107.451 124.248 140.407 1.00 108.38 519 GLY A C 1
ATOM 2974 O O . GLY A 1 519 ? 107.957 123.292 139.813 1.00 110.03 519 GLY A O 1
ATOM 2975 N N . ILE A 1 520 ? 106.754 124.105 141.528 1.00 120.79 520 ILE A N 1
ATOM 2976 C CA . ILE A 1 520 ? 106.601 122.805 142.170 1.00 117.69 520 ILE A CA 1
ATOM 2977 C C . ILE A 1 520 ? 105.434 122.071 141.524 1.00 119.56 520 ILE A C 1
ATOM 2978 O O . ILE A 1 520 ? 104.303 122.567 141.513 1.00 122.86 520 ILE A O 1
ATOM 2983 N N . GLY A 1 521 ? 105.710 120.891 140.973 1.00 114.00 521 GLY A N 1
ATOM 2984 C CA . GLY A 1 521 ? 104.660 120.047 140.439 1.00 116.07 521 GLY A CA 1
ATOM 2985 C C . GLY A 1 521 ? 104.058 119.171 141.517 1.00 120.49 521 GLY A C 1
ATOM 2986 O O . GLY A 1 521 ? 102.846 119.199 141.752 1.00 124.14 521 GLY A O 1
ATOM 2987 N N . SER A 1 522 ? 104.904 118.387 142.180 1.00 120.71 522 SER A N 1
ATOM 2988 C CA . SER A 1 522 ? 104.508 117.586 143.329 1.00 121.50 522 SER A CA 1
ATOM 2989 C C . SER A 1 522 ? 105.560 117.752 144.414 1.00 119.29 522 SER A C 1
ATOM 2990 O O . SER A 1 522 ? 106.757 117.607 144.147 1.00 122.97 522 SER A O 1
ATOM 2993 N N . GLN A 1 523 ? 105.111 118.063 145.632 1.00 117.52 523 GLN A N 1
ATOM 2994 C CA . GLN A 1 523 ? 106.043 118.347 146.718 1.00 126.52 523 GLN A CA 1
ATOM 2995 C C . GLN A 1 523 ? 106.884 117.125 147.069 1.00 127.43 523 GLN A C 1
ATOM 2996 O O . GLN A 1 523 ? 108.090 117.245 147.328 1.00 128.36 523 GLN A O 1
ATOM 3002 N N . LYS A 1 524 ? 106.264 115.943 147.089 1.00 119.49 524 LYS A N 1
ATOM 3003 C CA . LYS A 1 524 ? 106.974 114.735 147.497 1.00 121.12 524 LYS A CA 1
ATOM 3004 C C . LYS A 1 524 ? 108.148 114.439 146.574 1.00 119.24 524 LYS A C 1
ATOM 3005 O O . LYS A 1 524 ? 109.247 114.117 147.040 1.00 125.27 524 LYS A O 1
ATOM 3011 N N . LEU A 1 525 ? 107.936 114.546 145.261 1.00 103.68 525 LEU A N 1
ATOM 3012 C CA . LEU A 1 525 ? 109.009 114.259 144.316 1.00 108.53 525 LEU A CA 1
ATOM 3013 C C . LEU A 1 525 ? 110.167 115.234 144.482 1.00 115.28 525 LEU A C 1
ATOM 3014 O O . LEU A 1 525 ? 111.334 114.825 144.490 1.00 120.00 525 LEU A O 1
ATOM 3019 N N . HIS A 1 526 ? 109.863 116.526 144.619 1.00 112.60 526 HIS A N 1
ATOM 3020 C CA . HIS A 1 526 ? 110.912 117.525 144.801 1.00 108.89 526 HIS A CA 1
ATOM 3021 C C . HIS A 1 526 ? 111.702 117.263 146.076 1.00 117.54 526 HIS A C 1
ATOM 3022 O O . HIS A 1 526 ? 112.939 117.347 146.083 1.00 121.99 526 HIS A O 1
ATOM 3029 N N . ARG A 1 527 ? 111.000 116.938 147.164 1.00 120.06 527 ARG A N 1
ATOM 3030 C CA . ARG A 1 527 ? 111.680 116.610 148.411 1.00 116.94 527 ARG A CA 1
ATOM 3031 C C . ARG A 1 527 ? 112.577 115.392 148.240 1.00 121.11 527 ARG A C 1
ATOM 3032 O O . ARG A 1 527 ? 113.692 115.351 148.774 1.00 125.13 527 ARG A O 1
ATOM 3040 N N . GLU A 1 528 ? 112.104 114.387 147.499 1.00 112.93 528 GLU A N 1
ATOM 3041 C CA . GLU A 1 528 ? 112.907 113.188 147.286 1.00 104.70 528 GLU A CA 1
ATOM 3042 C C . GLU A 1 528 ? 114.173 113.495 146.493 1.00 110.44 528 GLU A C 1
ATOM 3043 O O . GLU A 1 528 ? 115.256 113.004 146.838 1.00 118.72 528 GLU A O 1
ATOM 3049 N N . MET A 1 529 ? 114.066 114.303 145.432 1.00 102.53 529 MET A N 1
ATOM 3050 C CA . MET A 1 529 ? 115.272 114.671 144.689 1.00 106.99 529 MET A CA 1
ATOM 3051 C C . MET A 1 529 ? 116.241 115.456 145.561 1.00 107.67 529 MET A C 1
ATOM 3052 O O . MET A 1 529 ? 117.455 115.228 145.506 1.00 112.09 529 MET A O 1
ATOM 3057 N N . HIS A 1 530 ? 115.731 116.393 146.363 1.00 113.09 530 HIS A N 1
ATOM 3058 C CA . HIS A 1 530 ? 116.615 117.161 147.236 1.00 114.08 530 HIS A CA 1
ATOM 3059 C C . HIS A 1 530 ? 117.342 116.248 148.218 1.00 117.57 530 HIS A C 1
ATOM 3060 O O . HIS A 1 530 ? 118.567 116.344 148.394 1.00 120.93 530 HIS A O 1
ATOM 3067 N N . ASN A 1 531 ? 116.598 115.339 148.854 1.00 113.48 531 ASN A N 1
ATOM 3068 C CA . ASN A 1 531 ? 117.200 114.433 149.825 1.00 109.85 531 ASN A CA 1
ATOM 3069 C C . ASN A 1 531 ? 118.241 113.537 149.170 1.00 110.90 531 ASN A C 1
ATOM 3070 O O . ASN A 1 531 ? 119.323 113.324 149.728 1.00 118.50 531 ASN A O 1
ATOM 3075 N N . LEU A 1 532 ? 117.940 113.013 147.980 1.00 98.47 532 LEU A N 1
ATOM 3076 C CA . LEU A 1 532 ? 118.888 112.128 147.315 1.00 96.87 532 LEU A CA 1
ATOM 3077 C C . LEU A 1 532 ? 120.132 112.882 146.863 1.00 99.77 532 LEU A C 1
ATOM 3078 O O . LEU A 1 532 ? 121.241 112.337 146.902 1.00 104.34 532 LEU A O 1
ATOM 3083 N N . SER A 1 533 ? 119.976 114.135 146.429 1.00 107.29 533 SER A N 1
ATOM 3084 C CA . SER A 1 533 ? 121.139 114.927 146.044 1.00 106.21 533 SER A CA 1
ATOM 3085 C C . SER A 1 533 ? 122.047 115.177 147.241 1.00 110.53 533 SER A C 1
ATOM 3086 O O . SER A 1 533 ? 123.274 115.024 147.151 1.00 119.30 533 SER A O 1
ATOM 3089 N N . ASP A 1 534 ? 121.459 115.553 148.381 1.00 117.30 534 ASP A N 1
ATOM 3090 C CA . ASP A 1 534 ? 122.269 115.741 149.582 1.00 122.35 534 ASP A CA 1
ATOM 3091 C C . ASP A 1 534 ? 122.931 114.435 150.006 1.00 124.20 534 ASP A C 1
ATOM 3092 O O . ASP A 1 534 ? 124.092 114.426 150.441 1.00 129.60 534 ASP A O 1
ATOM 3097 N N . ARG A 1 535 ? 122.204 113.321 149.888 1.00 110.61 535 ARG A N 1
ATOM 3098 C CA . ARG A 1 535 ? 122.767 112.029 150.260 1.00 105.65 535 ARG A CA 1
ATOM 3099 C C . ARG A 1 535 ? 123.953 111.669 149.378 1.00 102.47 535 ARG A C 1
ATOM 3100 O O . ARG A 1 535 ? 124.969 111.182 149.875 1.00 111.70 535 ARG A O 1
ATOM 3108 N N . CYS A 1 536 ? 123.848 111.906 148.068 1.00 104.03 536 CYS A N 1
ATOM 3109 C CA . CYS A 1 536 ? 124.965 111.614 147.170 1.00 110.42 536 CYS A CA 1
ATOM 3110 C C . CYS A 1 536 ? 126.166 112.509 147.463 1.00 115.26 536 CYS A C 1
ATOM 3111 O O . CYS A 1 536 ? 127.314 112.044 147.456 1.00 127.83 536 CYS A O 1
ATOM 3114 N N . PHE A 1 537 ? 125.918 113.797 147.707 1.00 103.65 537 PHE A N 1
ATOM 3115 C CA . PHE A 1 537 ? 126.978 114.724 148.096 1.00 99.03 537 PHE A CA 1
ATOM 3116 C C . PHE A 1 537 ? 127.744 114.208 149.312 1.00 105.44 537 PHE A C 1
ATOM 3117 O O . PHE A 1 537 ? 128.966 113.973 149.266 1.00 109.71 537 PHE A O 1
ATOM 3125 N N . TYR A 1 538 ? 127.022 114.006 150.414 1.00 120.10 538 TYR A N 1
ATOM 3126 C CA . TYR A 1 538 ? 127.671 113.565 151.640 1.00 120.11 538 TYR A CA 1
ATOM 3127 C C . TYR A 1 538 ? 128.222 112.151 151.507 1.00 117.22 538 TYR A C 1
ATOM 3128 O O . TYR A 1 538 ? 129.171 111.794 152.210 1.00 117.62 538 TYR A O 1
ATOM 3137 N N . GLY A 1 539 ? 127.677 111.349 150.592 1.00 119.69 539 GLY A N 1
ATOM 3138 C CA . GLY A 1 539 ? 128.241 110.036 150.343 1.00 116.12 539 GLY A CA 1
ATOM 3139 C C . GLY A 1 539 ? 129.600 110.101 149.680 1.00 110.24 539 GLY A C 1
ATOM 3140 O O . GLY A 1 539 ? 130.500 109.334 150.020 1.00 116.03 539 GLY A O 1
ATOM 3141 N N . ALA A 1 540 ? 129.766 111.011 148.719 1.00 116.81 540 ALA A N 1
ATOM 3142 C CA . ALA A 1 540 ? 131.087 111.206 148.126 1.00 120.10 540 ALA A CA 1
ATOM 3143 C C . ALA A 1 540 ? 132.084 111.701 149.168 1.00 126.76 540 ALA A C 1
ATOM 3144 O O . ALA A 1 540 ? 133.233 111.229 149.226 1.00 131.43 540 ALA A O 1
ATOM 3146 N N . ARG A 1 541 ? 131.659 112.647 150.011 1.00 134.66 541 ARG A N 1
ATOM 3147 C CA . ARG A 1 541 ? 132.554 113.103 151.076 1.00 134.31 541 ARG A CA 1
ATOM 3148 C C . ARG A 1 541 ? 132.935 111.958 152.012 1.00 133.52 541 ARG A C 1
ATOM 3149 O O . ARG A 1 541 ? 134.120 111.769 152.331 1.00 128.48 541 ARG A O 1
ATOM 3157 N N . TYR A 1 542 ? 131.948 111.166 152.438 1.00 121.49 542 TYR A N 1
ATOM 3158 C CA . TYR A 1 542 ? 132.217 110.054 153.340 1.00 113.25 542 TYR A CA 1
ATOM 3159 C C . TYR A 1 542 ? 133.091 109.002 152.675 1.00 113.55 542 TYR A C 1
ATOM 3160 O O . TYR A 1 542 ? 133.906 108.364 153.344 1.00 116.00 542 TYR A O 1
ATOM 3169 N N . ILE A 1 543 ? 132.931 108.792 151.368 1.00 122.93 543 ILE A N 1
ATOM 3170 C CA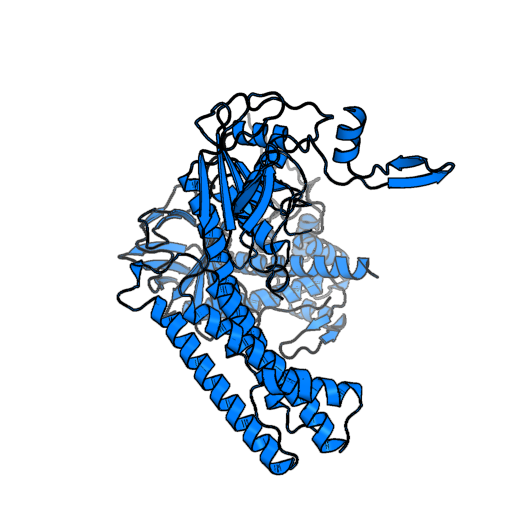 . ILE A 1 543 ? 133.731 107.772 150.703 1.00 122.46 543 ILE A CA 1
ATOM 3171 C C . ILE A 1 543 ? 135.186 108.203 150.605 1.00 125.72 543 ILE A C 1
ATOM 3172 O O . ILE A 1 543 ? 136.090 107.383 150.812 1.00 129.63 543 ILE A O 1
ATOM 3177 N N . ARG A 1 544 ? 135.457 109.481 150.324 1.00 133.17 544 ARG A N 1
ATOM 3178 C CA . ARG A 1 544 ? 136.855 109.910 150.341 1.00 132.44 544 ARG A CA 1
ATOM 3179 C C . ARG A 1 544 ? 137.432 109.850 151.752 1.00 134.12 544 ARG A C 1
ATOM 3180 O O . ARG A 1 544 ? 138.587 109.444 151.944 1.00 134.18 544 ARG A O 1
ATOM 3188 N N . LEU A 1 545 ? 136.638 110.227 152.760 1.00 131.14 545 LEU A N 1
ATOM 3189 C CA . LEU A 1 545 ? 137.138 110.141 154.130 1.00 129.23 545 LEU A CA 1
ATOM 3190 C C . LEU A 1 545 ? 137.419 108.696 154.534 1.00 127.50 545 LEU A C 1
ATOM 3191 O O . LEU A 1 545 ? 138.420 108.414 155.200 1.00 130.97 545 LEU A O 1
ATOM 3196 N N . SER A 1 546 ? 136.551 107.766 154.134 1.00 129.88 546 SER A N 1
ATOM 3197 C CA . SER A 1 546 ? 136.762 106.357 154.448 1.00 130.80 546 SER A CA 1
ATOM 3198 C C . SER A 1 546 ? 137.978 105.803 153.720 1.00 129.46 546 SER A C 1
ATOM 3199 O O . SER A 1 546 ? 138.726 104.991 154.276 1.00 129.53 546 SER A O 1
ATOM 3202 N N . LYS A 1 547 ? 138.182 106.214 152.466 1.00 135.11 547 LYS A N 1
ATOM 3203 C CA . LYS A 1 547 ? 139.372 105.784 151.742 1.00 137.06 547 LYS A CA 1
ATOM 3204 C C . LYS A 1 547 ? 140.635 106.285 152.428 1.00 143.18 547 LYS A C 1
ATOM 3205 O O . LYS A 1 547 ? 141.634 105.561 152.514 1.00 145.94 547 LYS A O 1
ATOM 3211 N N . LYS A 1 548 ? 140.611 107.526 152.921 1.00 152.38 548 LYS A N 1
ATOM 3212 C CA . LYS A 1 548 ? 141.743 108.025 153.696 1.00 152.20 548 LYS A CA 1
ATOM 3213 C C . LYS A 1 548 ? 141.931 107.224 154.980 1.00 148.02 548 LYS A C 1
ATOM 3214 O O . LYS A 1 548 ? 143.061 106.879 155.348 1.00 147.30 548 LYS A O 1
ATOM 3220 N N . LEU A 1 549 ? 140.833 106.913 155.672 1.00 138.75 549 LEU A N 1
ATOM 3221 C CA . LEU A 1 549 ? 140.923 106.234 156.961 1.00 138.30 549 LEU A CA 1
ATOM 3222 C C . LEU A 1 549 ? 141.462 104.815 156.817 1.00 140.23 549 LEU A C 1
ATOM 3223 O O . LEU A 1 549 ? 142.261 104.365 157.646 1.00 143.45 549 LEU A O 1
ATOM 3228 N N . ARG A 1 550 ? 141.028 104.092 155.783 1.00 138.57 550 ARG A N 1
ATOM 3229 C CA . ARG A 1 550 ? 141.421 102.693 155.643 1.00 139.85 550 ARG A CA 1
ATOM 3230 C C . ARG A 1 550 ? 142.925 102.554 155.448 1.00 140.43 550 ARG A C 1
ATOM 3231 O O . ARG A 1 550 ? 143.556 101.664 156.033 1.00 137.56 550 ARG A O 1
ATOM 3239 N N . ASP A 1 551 ? 143.521 103.428 154.638 1.00 155.20 551 ASP A N 1
ATOM 3240 C CA . ASP A 1 551 ? 144.948 103.323 154.355 1.00 158.34 551 ASP A CA 1
ATOM 3241 C C . ASP A 1 551 ? 145.786 103.971 155.450 1.00 158.71 551 ASP A C 1
ATOM 3242 O O . ASP A 1 551 ? 146.726 103.357 155.968 1.00 158.93 551 ASP A O 1
ATOM 3247 N N . ARG A 1 552 ? 145.462 105.214 155.816 1.00 160.74 552 ARG A N 1
ATOM 3248 C CA . ARG A 1 552 ? 146.263 105.922 156.809 1.00 160.45 552 ARG A CA 1
ATOM 3249 C C . ARG A 1 552 ? 146.100 105.329 158.202 1.00 161.11 552 ARG A C 1
ATOM 3250 O O . ARG A 1 552 ? 147.064 105.291 158.974 1.00 160.37 552 ARG A O 1
ATOM 3258 N N . GLY A 1 553 ? 144.900 104.865 158.542 1.00 162.13 553 GLY A N 1
ATOM 3259 C CA . GLY A 1 553 ? 144.643 104.319 159.857 1.00 160.66 553 GLY A CA 1
ATOM 3260 C C . GLY A 1 553 ? 144.374 105.342 160.936 1.00 160.94 553 GLY A C 1
ATOM 3261 O O . GLY A 1 553 ? 144.162 104.956 162.092 1.00 161.16 553 GLY A O 1
ATOM 3262 N N . ALA A 1 554 ? 144.373 106.631 160.601 1.00 152.46 554 ALA A N 1
ATOM 3263 C CA . ALA A 1 554 ? 144.111 107.680 161.572 1.00 151.53 554 ALA A CA 1
ATOM 3264 C C . ALA A 1 554 ? 143.474 108.861 160.857 1.00 153.76 554 ALA A C 1
ATOM 3265 O O . ALA A 1 554 ? 143.578 109.002 159.636 1.00 158.25 554 ALA A O 1
ATOM 3267 N N . LEU A 1 555 ? 142.811 109.712 161.635 1.00 153.53 555 LEU A N 1
ATOM 3268 C CA . LEU A 1 555 ? 142.104 110.865 161.101 1.00 154.53 555 LEU A CA 1
ATOM 3269 C C . LEU A 1 555 ? 142.577 112.134 161.794 1.00 154.44 555 LEU A C 1
ATOM 3270 O O . LEU A 1 555 ? 142.926 112.123 162.977 1.00 154.57 555 LEU A O 1
ATOM 3275 N N . ASN A 1 556 ? 142.585 113.229 161.040 1.00 163.76 556 ASN A N 1
ATOM 3276 C CA . ASN A 1 556 ? 142.923 114.524 161.605 1.00 164.94 556 ASN A CA 1
ATOM 3277 C C . ASN A 1 556 ? 141.788 115.026 162.493 1.00 162.84 556 ASN A C 1
ATOM 3278 O O . ASN A 1 556 ? 140.654 114.543 162.433 1.00 164.50 556 ASN A O 1
ATOM 3283 N N . ASP A 1 557 ? 142.113 116.010 163.334 1.00 156.23 557 ASP A N 1
ATOM 3284 C CA . ASP A 1 557 ? 141.119 116.548 164.259 1.00 158.45 557 ASP A CA 1
ATOM 3285 C C . ASP A 1 557 ? 139.959 117.193 163.511 1.00 157.62 557 ASP A C 1
ATOM 3286 O O . ASP A 1 557 ? 138.793 117.009 163.881 1.00 157.54 557 ASP A O 1
ATOM 3291 N N . ILE A 1 558 ? 140.257 117.957 162.458 1.00 141.35 558 ILE A N 1
ATOM 3292 C CA . ILE A 1 558 ? 139.199 118.604 161.690 1.00 140.32 558 ILE A CA 1
ATOM 3293 C C . ILE A 1 558 ? 138.362 117.567 160.949 1.00 142.88 558 ILE A C 1
ATOM 3294 O O . ILE A 1 558 ? 137.128 117.652 160.920 1.00 142.04 558 ILE A O 1
ATOM 3299 N N . GLU A 1 559 ? 139.012 116.571 160.341 1.00 153.66 559 GLU A N 1
ATOM 3300 C CA . GLU A 1 559 ? 138.280 115.568 159.575 1.00 152.90 559 GLU A CA 1
ATOM 3301 C C . GLU A 1 559 ? 137.421 114.691 160.477 1.00 151.56 559 GLU A C 1
ATOM 3302 O O . GLU A 1 559 ? 136.276 114.374 160.133 1.00 152.64 559 GLU A O 1
ATOM 3308 N N . ALA A 1 560 ? 137.956 114.284 161.631 1.00 148.44 560 ALA A N 1
ATOM 3309 C CA . ALA A 1 560 ? 137.199 113.421 162.533 1.00 146.55 560 ALA A CA 1
ATOM 3310 C C . ALA A 1 560 ? 135.935 114.111 163.029 1.00 148.86 560 ALA A C 1
ATOM 3311 O O . ALA A 1 560 ? 134.864 113.496 163.085 1.00 152.84 560 ALA A O 1
ATOM 3313 N N . ARG A 1 561 ? 136.042 115.389 163.400 1.00 145.32 561 ARG A N 1
ATOM 3314 C CA . ARG A 1 561 ? 134.855 116.142 163.793 1.00 144.74 561 ARG A CA 1
ATOM 3315 C C . ARG A 1 561 ? 133.905 116.322 162.616 1.00 145.27 561 ARG A C 1
ATOM 3316 O O . ARG A 1 561 ? 132.684 116.215 162.775 1.00 145.46 561 ARG A O 1
ATOM 3324 N N . LEU A 1 562 ? 134.449 116.590 161.427 1.00 135.77 562 LEU A N 1
ATOM 3325 C CA . LEU A 1 562 ? 133.610 116.780 160.249 1.00 135.49 562 LEU A CA 1
ATOM 3326 C C . LEU A 1 562 ? 132.842 115.510 159.903 1.00 141.54 562 LEU A C 1
ATOM 3327 O O . LEU A 1 562 ? 131.662 115.569 159.539 1.00 142.19 562 LEU A O 1
ATOM 3332 N N . LEU A 1 563 ? 133.499 114.353 160.005 1.00 143.86 563 LEU A N 1
ATOM 3333 C CA . LEU A 1 563 ? 132.861 113.096 159.626 1.00 137.21 563 LEU A CA 1
ATOM 3334 C C . LEU A 1 563 ? 131.681 112.774 160.534 1.00 135.98 563 LEU A C 1
ATOM 3335 O O . LEU A 1 563 ? 130.592 112.435 160.057 1.00 141.81 563 LEU A O 1
ATOM 3340 N N . GLU A 1 564 ? 131.879 112.873 161.850 1.00 142.94 564 GLU A N 1
ATOM 3341 C CA . GLU A 1 564 ? 130.826 112.487 162.784 1.00 141.26 564 GLU A CA 1
ATOM 3342 C C . GLU A 1 564 ? 129.700 113.513 162.813 1.00 142.76 564 GLU A C 1
ATOM 3343 O O . GLU A 1 564 ? 128.521 113.146 162.868 1.00 147.24 564 GLU A O 1
ATOM 3349 N N . GLU A 1 565 ? 130.041 114.802 162.781 1.00 144.77 565 GLU A N 1
ATOM 3350 C CA . GLU A 1 565 ? 129.024 115.837 162.939 1.00 148.82 565 GLU A CA 1
ATOM 3351 C C . GLU A 1 565 ? 128.188 116.005 161.676 1.00 147.31 565 GLU A C 1
ATOM 3352 O O . GLU A 1 565 ? 126.974 116.226 161.757 1.00 149.94 565 GLU A O 1
ATOM 3358 N N . LYS A 1 566 ? 128.812 115.908 160.504 1.00 126.58 566 LYS A N 1
ATOM 3359 C CA . LYS A 1 566 ? 128.150 116.260 159.254 1.00 127.68 566 LYS A CA 1
ATOM 3360 C C . LYS A 1 566 ? 127.995 115.087 158.301 1.00 129.73 566 LYS A C 1
ATOM 3361 O O . LYS A 1 566 ? 126.887 114.835 157.812 1.00 134.67 566 LYS A O 1
ATOM 3367 N N . TYR A 1 567 ? 129.078 114.363 158.012 1.00 119.47 567 TYR A N 1
ATOM 3368 C CA . TYR A 1 567 ? 129.041 113.389 156.925 1.00 117.64 567 TYR A CA 1
ATOM 3369 C C . TYR A 1 567 ? 128.196 112.172 157.282 1.00 120.59 567 TYR A C 1
ATOM 3370 O O . TYR A 1 567 ? 127.422 111.685 156.450 1.00 125.78 567 TYR A O 1
ATOM 3379 N N . ILE A 1 568 ? 128.335 111.659 158.507 1.00 127.22 568 ILE A N 1
ATOM 3380 C CA . ILE A 1 568 ? 127.582 110.465 158.896 1.00 122.93 568 ILE A CA 1
ATOM 3381 C C . ILE A 1 568 ? 126.075 110.696 158.872 1.00 122.16 568 ILE A C 1
ATOM 3382 O O . ILE A 1 568 ? 125.360 109.884 158.263 1.00 129.10 568 ILE A O 1
ATOM 3387 N N . PRO A 1 569 ? 125.525 111.747 159.495 1.00 118.69 569 PRO A N 1
ATOM 3388 C CA . PRO A 1 569 ? 124.077 111.974 159.357 1.00 121.46 569 PRO A CA 1
ATOM 3389 C C . PRO A 1 569 ? 123.646 112.250 157.929 1.00 126.18 569 PRO A C 1
ATOM 3390 O O . PRO A 1 569 ? 122.535 111.868 157.541 1.00 131.27 569 PRO A O 1
ATOM 3394 N N . GLY A 1 570 ? 124.491 112.910 157.135 1.00 130.42 570 GLY A N 1
ATOM 3395 C CA . GLY A 1 570 ? 124.121 113.201 155.760 1.00 131.49 570 GLY A CA 1
ATOM 3396 C C . GLY A 1 570 ? 124.005 111.958 154.899 1.00 132.01 570 GLY A C 1
ATOM 3397 O O . GLY A 1 570 ? 123.049 111.810 154.133 1.00 135.21 570 GLY A O 1
ATOM 3398 N N . PHE A 1 571 ? 124.970 111.045 155.015 1.00 110.23 571 PHE A N 1
ATOM 3399 C CA . PHE A 1 571 ? 124.943 109.813 154.238 1.00 101.23 571 PHE A CA 1
ATOM 3400 C C . PHE A 1 571 ? 124.014 108.765 154.836 1.00 112.15 571 PHE A C 1
ATOM 3401 O O . PHE A 1 571 ? 123.723 107.767 154.168 1.00 119.12 571 PHE A O 1
ATOM 3409 N N . ARG A 1 572 ? 123.545 108.970 156.069 1.00 122.98 572 ARG A N 1
ATOM 3410 C CA . ARG A 1 572 ? 122.577 108.083 156.715 1.00 123.78 572 ARG A CA 1
ATOM 3411 C C . ARG A 1 572 ? 123.078 106.643 156.785 1.00 121.44 572 ARG A C 1
ATOM 3412 O O . ARG A 1 572 ? 122.312 105.698 156.585 1.00 125.96 572 ARG A O 1
ATOM 3420 N N . ILE A 1 573 ? 124.365 106.463 157.066 1.00 118.88 573 ILE A N 1
ATOM 3421 C CA . ILE A 1 573 ? 124.977 105.145 157.169 1.00 122.10 573 ILE A CA 1
ATOM 3422 C C . ILE A 1 573 ? 125.668 105.038 158.521 1.00 127.87 573 ILE A C 1
ATOM 3423 O O . ILE A 1 573 ? 126.384 105.956 158.937 1.00 132.62 573 ILE A O 1
ATOM 3428 N N . VAL A 1 574 ? 125.438 103.922 159.214 1.00 133.58 574 VAL A N 1
ATOM 3429 C CA . VAL A 1 574 ? 126.126 103.678 160.473 1.00 133.74 574 VAL A CA 1
ATOM 3430 C C . VAL A 1 574 ? 127.616 103.484 160.210 1.00 132.12 574 VAL A C 1
ATOM 3431 O O . VAL A 1 574 ? 128.030 102.968 159.163 1.00 128.48 574 VAL A O 1
ATOM 3435 N N . HIS A 1 575 ? 128.433 103.922 161.161 1.00 136.27 575 HIS A N 1
ATOM 3436 C CA . HIS A 1 575 ? 129.882 103.869 161.029 1.00 134.99 575 HIS A CA 1
ATOM 3437 C C . HIS A 1 575 ? 130.420 102.668 161.793 1.00 136.99 575 HIS A C 1
ATOM 3438 O O . HIS A 1 575 ? 130.053 102.447 162.951 1.00 139.67 575 HIS A O 1
ATOM 3445 N N . ILE A 1 576 ? 131.286 101.895 161.142 1.00 144.29 576 ILE A N 1
ATOM 3446 C CA . ILE A 1 576 ? 131.900 100.721 161.747 1.00 145.74 576 ILE A CA 1
ATOM 3447 C C . ILE A 1 576 ? 133.410 100.842 161.599 1.00 145.12 576 ILE A C 1
ATOM 3448 O O . ILE A 1 576 ? 133.907 101.320 160.574 1.00 143.83 576 ILE A O 1
ATOM 3453 N N . GLU A 1 577 ? 134.139 100.408 162.629 1.00 170.29 577 GLU A N 1
ATOM 3454 C CA . GLU A 1 577 ? 135.591 100.546 162.625 1.00 171.34 577 GLU A CA 1
ATOM 3455 C C . GLU A 1 577 ? 136.258 99.555 161.678 1.00 171.96 577 GLU A C 1
ATOM 3456 O O . GLU A 1 577 ? 137.303 99.868 161.097 1.00 172.07 577 GLU A O 1
ATOM 3462 N N . ASP A 1 578 ? 135.682 98.366 161.513 1.00 174.99 578 ASP A N 1
ATOM 3463 C CA . ASP A 1 578 ? 136.283 97.350 160.657 1.00 176.34 578 ASP A CA 1
ATOM 3464 C C . ASP A 1 578 ? 136.196 97.781 159.198 1.00 177.17 578 ASP A C 1
ATOM 3465 O O . ASP A 1 578 ? 135.099 97.957 158.658 1.00 177.23 578 ASP A O 1
ATOM 3470 N N . ALA A 1 579 ? 137.355 97.943 158.558 1.00 158.56 579 ALA A N 1
ATOM 3471 C CA . ALA A 1 579 ? 137.407 98.448 157.192 1.00 156.76 579 ALA A CA 1
ATOM 3472 C C . ALA A 1 579 ? 137.004 97.413 156.150 1.00 154.95 579 ALA A C 1
ATOM 3473 O O . ALA A 1 579 ? 136.632 97.795 155.035 1.00 154.12 579 ALA A O 1
ATOM 3475 N N . ASP A 1 580 ? 137.077 96.121 156.476 1.00 159.76 580 ASP A N 1
ATOM 3476 C CA . ASP A 1 580 ? 136.786 95.093 155.480 1.00 160.38 580 ASP A CA 1
ATOM 3477 C C . ASP A 1 580 ? 135.320 95.118 155.065 1.00 162.88 580 ASP A C 1
ATOM 3478 O O . ASP A 1 580 ? 135.003 95.148 153.870 1.00 164.50 580 ASP A O 1
ATOM 3483 N N . GLU A 1 581 ? 134.409 95.106 156.036 1.00 163.74 581 GLU A N 1
ATOM 3484 C CA . GLU A 1 581 ? 132.979 95.142 155.761 1.00 164.72 581 GLU A CA 1
ATOM 3485 C C . GLU A 1 581 ? 132.399 96.550 155.810 1.00 163.51 581 GLU A C 1
ATOM 3486 O O . GLU A 1 581 ? 131.206 96.729 155.533 1.00 165.76 581 GLU A O 1
ATOM 3492 N N . ARG A 1 582 ? 133.215 97.554 156.137 1.00 141.49 582 ARG A N 1
ATOM 3493 C CA . ARG A 1 582 ? 132.779 98.933 155.959 1.00 142.67 582 ARG A CA 1
ATOM 3494 C C . ARG A 1 582 ? 132.470 99.207 154.494 1.00 142.54 582 ARG A C 1
ATOM 3495 O O . ARG A 1 582 ? 131.467 99.855 154.169 1.00 142.62 582 ARG A O 1
ATOM 3503 N N . ARG A 1 583 ? 133.314 98.701 153.593 1.00 144.90 583 ARG A N 1
ATOM 3504 C CA . ARG A 1 583 ? 133.033 98.816 152.168 1.00 145.68 583 ARG A CA 1
ATOM 3505 C C . ARG A 1 583 ? 131.790 98.028 151.774 1.00 149.13 583 ARG A C 1
ATOM 3506 O O . ARG A 1 583 ? 131.076 98.431 150.852 1.00 154.14 583 ARG A O 1
ATOM 3514 N N . ARG A 1 584 ? 131.502 96.919 152.461 1.00 146.38 584 ARG A N 1
ATOM 3515 C CA . ARG A 1 584 ? 130.277 96.174 152.181 1.00 144.16 584 ARG A CA 1
ATOM 3516 C C . ARG A 1 584 ? 129.047 96.996 152.544 1.00 142.19 584 ARG A C 1
ATOM 3517 O O . ARG A 1 584 ? 128.078 97.069 151.777 1.00 143.70 584 ARG A O 1
ATOM 3525 N N . THR A 1 585 ? 129.073 97.627 153.719 1.00 126.54 585 THR A N 1
ATOM 3526 C CA . THR A 1 585 ? 127.973 98.502 154.114 1.00 127.85 585 THR A CA 1
ATOM 3527 C C . THR A 1 585 ? 127.845 99.681 153.157 1.00 129.58 585 THR A C 1
ATOM 3528 O O . THR A 1 585 ? 126.731 100.097 152.810 1.00 131.38 585 THR A O 1
ATOM 3532 N N . VAL A 1 586 ? 128.980 100.229 152.718 1.00 122.04 586 VAL A N 1
ATOM 3533 C CA . VAL A 1 586 ? 128.958 101.328 151.758 1.00 124.12 586 VAL A CA 1
ATOM 3534 C C . VAL A 1 586 ? 128.309 100.885 150.453 1.00 125.68 586 VAL A C 1
ATOM 3535 O O . VAL A 1 586 ? 127.491 101.608 149.874 1.00 128.56 586 VAL A O 1
ATOM 3539 N N . GLY A 1 587 ? 128.674 99.700 149.964 1.00 127.64 587 GLY A N 1
ATOM 3540 C CA . GLY A 1 587 ? 128.070 99.193 148.744 1.00 129.67 587 GLY A CA 1
ATOM 3541 C C . GLY A 1 587 ? 126.580 98.958 148.889 1.00 130.51 587 GLY A C 1
ATOM 3542 O O . GLY A 1 587 ? 125.809 99.210 147.960 1.00 133.65 587 GLY A O 1
ATOM 3543 N N . ARG A 1 588 ? 126.154 98.467 150.054 1.00 130.06 588 ARG A N 1
ATOM 3544 C CA . ARG A 1 588 ? 124.724 98.304 150.300 1.00 130.92 588 ARG A CA 1
ATOM 3545 C C . ARG A 1 588 ? 124.002 99.646 150.252 1.00 132.31 588 ARG A C 1
ATOM 3546 O O . ARG A 1 588 ? 122.924 99.764 149.654 1.00 140.47 588 ARG A O 1
ATOM 3554 N N . THR A 1 589 ? 124.588 100.675 150.870 1.00 119.64 589 THR A N 1
ATOM 3555 C CA . THR A 1 589 ? 123.972 101.999 150.831 1.00 122.76 589 THR A CA 1
ATOM 3556 C C . THR A 1 589 ? 123.939 102.552 149.411 1.00 125.83 589 THR A C 1
ATOM 3557 O O . THR A 1 589 ? 122.970 103.209 149.016 1.00 127.34 589 THR A O 1
ATOM 3561 N N . VAL A 1 590 ? 124.994 102.306 148.632 1.00 106.48 590 VAL A N 1
ATOM 3562 C CA . VAL A 1 590 ? 125.023 102.771 147.247 1.00 99.72 590 VAL A CA 1
ATOM 3563 C C . VAL A 1 590 ? 123.950 102.067 146.426 1.00 106.27 590 VAL A C 1
ATOM 3564 O O . VAL A 1 590 ? 123.298 102.680 145.573 1.00 117.00 590 VAL A O 1
ATOM 3568 N N . LYS A 1 591 ? 123.752 100.770 146.667 1.00 113.73 591 LYS A N 1
ATOM 3569 C CA . LYS A 1 591 ? 122.683 100.045 145.985 1.00 114.81 591 LYS A CA 1
ATOM 3570 C C . LYS A 1 591 ? 121.317 100.610 146.355 1.00 113.68 591 LYS A C 1
ATOM 3571 O O . LYS A 1 591 ? 120.441 100.759 145.493 1.00 114.10 591 LYS A O 1
ATOM 3577 N N . GLU A 1 592 ? 121.118 100.934 147.636 1.00 115.12 592 GLU A N 1
ATOM 3578 C CA . GLU A 1 592 ? 119.867 101.561 148.052 1.00 114.20 592 GLU A CA 1
ATOM 3579 C C . GLU A 1 592 ? 119.672 102.907 147.362 1.00 116.43 592 GLU A C 1
ATOM 3580 O O . GLU A 1 592 ? 118.560 103.243 146.930 1.00 120.89 592 GLU A O 1
ATOM 3586 N N . ILE A 1 593 ? 120.746 103.691 147.255 1.00 99.13 593 ILE A N 1
ATOM 3587 C CA . ILE A 1 593 ? 120.678 104.986 146.584 1.00 101.40 593 ILE A CA 1
ATOM 3588 C C . ILE A 1 593 ? 120.297 104.806 145.121 1.00 101.73 593 ILE A C 1
ATOM 3589 O O . ILE A 1 593 ? 119.472 105.552 144.582 1.00 100.24 593 ILE A O 1
ATOM 3594 N N . LYS A 1 594 ? 120.895 103.815 144.456 1.00 98.89 594 LYS A N 1
ATOM 3595 C CA . LYS A 1 594 ? 120.576 103.564 143.055 1.00 91.70 594 LYS A CA 1
ATOM 3596 C C . LYS A 1 594 ? 119.127 103.131 142.886 1.00 96.53 594 LYS A C 1
ATOM 3597 O O . LYS A 1 594 ? 118.457 103.541 141.932 1.00 107.73 594 LYS A O 1
ATOM 3603 N N . GLN A 1 595 ? 118.625 102.294 143.797 1.00 103.57 595 GLN A N 1
ATOM 3604 C CA . GLN A 1 595 ? 117.226 101.882 143.722 1.00 106.94 595 GLN A CA 1
ATOM 3605 C C . GLN A 1 595 ? 116.290 103.073 143.896 1.00 110.81 595 GLN A C 1
ATOM 3606 O O . GLN A 1 595 ? 115.308 103.220 143.154 1.00 115.25 595 GLN A O 1
ATOM 3612 N N . GLU A 1 596 ? 116.582 103.939 144.869 1.00 106.33 596 GLU A N 1
ATOM 3613 C CA . GLU A 1 596 ? 115.755 105.125 145.071 1.00 105.35 596 GLU A CA 1
ATOM 3614 C C . GLU A 1 596 ? 115.815 106.048 143.860 1.00 104.50 596 GLU A C 1
ATOM 3615 O O . GLU A 1 596 ? 114.800 106.632 143.462 1.00 106.85 596 GLU A O 1
ATOM 3621 N N . TYR A 1 597 ? 117.000 106.192 143.263 1.00 87.68 597 TYR A N 1
ATOM 3622 C CA . TYR A 1 597 ? 117.139 107.015 142.066 1.00 87.26 597 TYR A CA 1
ATOM 3623 C C . TYR A 1 597 ? 116.336 106.443 140.906 1.00 90.93 597 TYR A C 1
ATOM 3624 O O . TYR A 1 597 ? 115.711 107.191 140.146 1.00 102.97 597 TYR A O 1
ATOM 3633 N N . LYS A 1 598 ? 116.357 105.119 140.743 1.00 93.45 598 LYS A N 1
ATOM 3634 C CA . LYS A 1 598 ? 115.566 104.494 139.690 1.00 89.06 598 LYS A CA 1
ATOM 3635 C C . LYS A 1 598 ? 114.080 104.729 139.912 1.00 91.99 598 LYS A C 1
ATOM 3636 O O . LYS A 1 598 ? 113.342 105.018 138.964 1.00 94.75 598 LYS A O 1
ATOM 3642 N N . ARG A 1 599 ? 113.623 104.620 141.162 1.00 93.86 599 ARG A N 1
ATOM 3643 C CA . ARG A 1 599 ? 112.219 104.898 141.455 1.00 95.67 599 ARG A CA 1
ATOM 3644 C C . ARG A 1 599 ? 111.866 106.351 141.151 1.00 98.54 599 ARG A C 1
ATOM 3645 O O . ARG A 1 599 ? 110.807 106.637 140.576 1.00 106.58 599 ARG A O 1
ATOM 3653 N N . ILE A 1 600 ? 112.746 107.281 141.528 1.00 88.59 600 ILE A N 1
ATOM 3654 C CA . ILE A 1 600 ? 112.492 108.699 141.284 1.00 89.61 600 ILE A CA 1
ATOM 3655 C C . ILE A 1 600 ? 112.418 108.978 139.788 1.00 92.24 600 ILE A C 1
ATOM 3656 O O . ILE A 1 600 ? 111.529 109.701 139.318 1.00 90.88 600 ILE A O 1
ATOM 3661 N N . ARG A 1 601 ? 113.348 108.411 139.018 1.00 94.90 601 ARG A N 1
ATOM 3662 C CA . ARG A 1 601 ? 113.336 108.601 137.572 1.00 82.93 601 ARG A CA 1
ATOM 3663 C C . ARG A 1 601 ? 112.100 107.972 136.944 1.00 84.24 601 ARG A C 1
ATOM 3664 O O . ARG A 1 601 ? 111.531 108.520 135.994 1.00 93.88 601 ARG A O 1
ATOM 3672 N N . HIS A 1 602 ? 111.662 106.823 137.461 1.00 93.86 602 HIS A N 1
ATOM 3673 C CA . HIS A 1 602 ? 110.456 106.204 136.928 1.00 97.19 602 HIS A CA 1
ATOM 3674 C C . HIS A 1 602 ? 109.229 107.065 137.200 1.00 104.63 602 HIS A C 1
ATOM 3675 O O . HIS A 1 602 ? 108.330 107.146 136.360 1.00 109.16 602 HIS A O 1
ATOM 3682 N N . GLN A 1 603 ? 109.164 107.706 138.369 1.00 91.63 603 GLN A N 1
ATOM 3683 C CA . GLN A 1 603 ? 108.071 108.646 138.620 1.00 79.33 603 GLN A CA 1
ATOM 3684 C C . GLN A 1 603 ? 108.154 109.857 137.693 1.00 87.51 603 GLN A C 1
ATOM 3685 O O . GLN A 1 603 ? 107.135 110.305 137.143 1.00 97.01 603 GLN A O 1
ATOM 3691 N N . PHE A 1 604 ? 109.360 110.401 137.513 1.00 88.85 604 PHE A N 1
ATOM 3692 C CA . PHE A 1 604 ? 109.565 111.541 136.628 1.00 88.80 604 PHE A CA 1
ATOM 3693 C C . PHE A 1 604 ? 109.341 111.190 135.165 1.00 91.40 604 PHE A C 1
ATOM 3694 O O . PHE A 1 604 ? 109.290 112.094 134.326 1.00 94.00 604 PHE A O 1
ATOM 3702 N N . TYR A 1 605 ? 109.261 109.904 134.839 1.00 89.32 605 TYR A N 1
ATOM 3703 C CA . TYR A 1 605 ? 108.822 109.471 133.519 1.00 76.25 605 TYR A CA 1
ATOM 3704 C C . TYR A 1 605 ? 107.317 109.229 133.469 1.00 80.94 605 TYR A C 1
ATOM 3705 O O . TYR A 1 605 ? 106.665 109.583 132.482 1.00 93.19 605 TYR A O 1
ATOM 3714 N N . LEU A 1 606 ? 106.756 108.631 134.523 1.00 94.34 606 LEU A N 1
ATOM 3715 C CA . LEU A 1 606 ? 105.325 108.357 134.582 1.00 97.88 606 LEU A CA 1
ATOM 3716 C C . LEU A 1 606 ? 104.496 109.627 134.666 1.00 96.62 606 LEU A C 1
ATOM 3717 O O . LEU A 1 606 ? 103.280 109.570 134.455 1.00 97.02 606 LEU A O 1
ATOM 3722 N N . ARG A 1 607 ? 105.121 110.764 134.978 1.00 88.70 607 ARG A N 1
ATOM 3723 C CA . ARG A 1 607 ? 104.388 112.028 134.950 1.00 86.84 607 ARG A CA 1
ATOM 3724 C C . ARG A 1 607 ? 103.720 112.261 133.599 1.00 84.90 607 ARG A C 1
ATOM 3725 O O . ARG A 1 607 ? 102.685 112.933 133.524 1.00 83.31 607 ARG A O 1
ATOM 3733 N N . TYR A 1 608 ? 104.297 111.723 132.525 1.00 95.46 608 TYR A N 1
ATOM 3734 C CA . TYR A 1 608 ? 103.776 111.889 131.175 1.00 90.55 608 TYR A CA 1
ATOM 3735 C C . TYR A 1 608 ? 102.917 110.722 130.705 1.00 90.45 608 TYR A C 1
ATOM 3736 O O . TYR A 1 608 ? 102.463 110.736 129.557 1.00 93.42 608 TYR A O 1
ATOM 3745 N N . HIS A 1 609 ? 102.698 109.704 131.537 1.00 86.13 609 HIS A N 1
ATOM 3746 C CA . HIS A 1 609 ? 102.034 108.491 131.066 1.00 91.17 609 HIS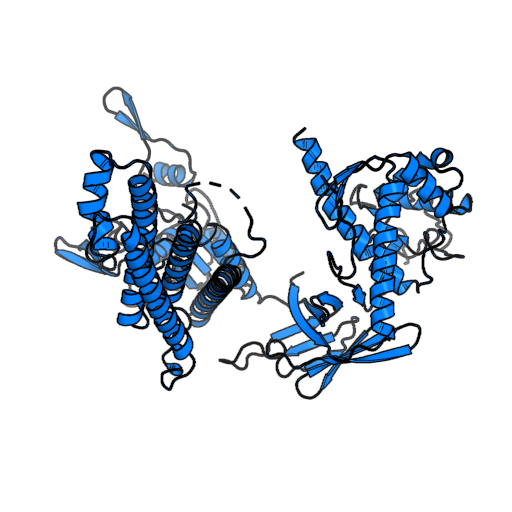 A CA 1
ATOM 3747 C C . HIS A 1 609 ? 101.056 107.951 132.101 1.00 96.67 609 HIS A C 1
ATOM 3748 O O . HIS A 1 609 ? 100.996 106.742 132.351 1.00 99.30 609 HIS A O 1
ATOM 3755 N N . THR A 1 610 ? 100.271 108.833 132.718 1.00 112.01 610 THR A N 1
ATOM 3756 C CA . THR A 1 610 ? 99.186 108.428 133.604 1.00 111.57 610 THR A CA 1
ATOM 3757 C C . THR A 1 610 ? 97.951 109.255 133.278 1.00 112.57 610 THR A C 1
ATOM 3758 O O . THR A 1 610 ? 97.950 110.077 132.357 1.00 109.62 610 THR A O 1
ATOM 3762 N N . SER A 1 611 ? 96.883 109.027 134.045 1.00 126.34 611 SER A N 1
ATOM 3763 C CA . SER A 1 611 ? 95.682 109.843 133.916 1.00 126.81 611 SER A CA 1
ATOM 3764 C C . SER A 1 611 ? 95.920 111.284 134.345 1.00 123.01 611 SER A C 1
ATOM 3765 O O . SER A 1 611 ? 95.102 112.156 134.031 1.00 123.14 611 SER A O 1
ATOM 3768 N N . LYS A 1 612 ? 97.016 111.549 135.058 1.00 121.96 612 LYS A N 1
ATOM 3769 C CA . LYS A 1 612 ? 97.428 112.896 135.430 1.00 126.00 612 LYS A CA 1
ATOM 3770 C C . LYS A 1 612 ? 98.249 113.568 134.345 1.00 127.67 612 LYS A C 1
ATOM 3771 O O . LYS A 1 612 ? 99.021 114.490 134.633 1.00 126.81 612 LYS A O 1
ATOM 3777 N N . ARG A 1 613 ? 98.100 113.096 133.106 1.00 120.53 613 ARG A N 1
ATOM 3778 C CA . ARG A 1 613 ? 98.846 113.652 131.985 1.00 117.97 613 ARG A CA 1
ATOM 3779 C C . ARG A 1 613 ? 98.505 115.120 131.768 1.00 118.85 613 ARG A C 1
ATOM 3780 O O . ARG A 1 613 ? 99.386 115.931 131.463 1.00 118.61 613 ARG A O 1
ATOM 3788 N N . ASP A 1 614 ? 97.229 115.478 131.911 1.00 139.62 614 ASP A N 1
ATOM 3789 C CA . ASP A 1 614 ? 96.809 116.844 131.625 1.00 140.59 614 ASP A CA 1
ATOM 3790 C C . ASP A 1 614 ? 97.378 117.829 132.645 1.00 145.07 614 ASP A C 1
ATOM 3791 O O . ASP A 1 614 ? 97.747 118.954 132.292 1.00 149.68 614 ASP A O 1
ATOM 3796 N N . ARG A 1 615 ? 97.476 117.420 133.910 1.00 137.99 615 ARG A N 1
ATOM 3797 C CA . ARG A 1 615 ? 97.993 118.284 134.969 1.00 138.09 615 ARG A CA 1
ATOM 3798 C C . ARG A 1 615 ? 99.494 118.522 134.900 1.00 134.70 615 ARG A C 1
ATOM 3799 O O . ARG A 1 615 ? 100.007 119.333 135.679 1.00 133.15 615 ARG A O 1
ATOM 3807 N N . THR A 1 616 ? 100.210 117.834 134.024 1.00 114.50 616 THR A N 1
ATOM 3808 C CA . THR A 1 616 ? 101.641 118.067 133.906 1.00 111.56 616 THR A CA 1
ATOM 3809 C C . THR A 1 616 ? 101.888 119.440 133.295 1.00 112.56 616 THR A C 1
ATOM 3810 O O . THR A 1 616 ? 101.400 119.736 132.198 1.00 117.42 616 THR A O 1
ATOM 3814 N N . GLU A 1 617 ? 102.639 120.277 134.005 1.00 113.10 617 GLU A N 1
ATOM 3815 C CA . GLU A 1 617 ? 102.938 121.611 133.513 1.00 111.98 617 GLU A CA 1
ATOM 3816 C C . GLU A 1 617 ? 103.959 121.547 132.380 1.00 113.17 617 GLU A C 1
ATOM 3817 O O . GLU A 1 617 ? 104.660 120.548 132.192 1.00 115.70 617 GLU A O 1
ATOM 3823 N N . LEU A 1 618 ? 104.024 122.636 131.610 1.00 94.22 618 LEU A N 1
ATOM 3824 C CA . LEU A 1 618 ? 105.000 122.717 130.530 1.00 92.04 618 LEU A CA 1
ATOM 3825 C C . LEU A 1 618 ? 106.420 122.645 131.074 1.00 88.53 618 LEU A C 1
ATOM 3826 O O . LEU A 1 618 ? 107.261 121.911 130.543 1.00 99.47 618 LEU A O 1
ATOM 3831 N N . ILE A 1 619 ? 106.703 123.389 132.143 1.00 70.07 619 ILE A N 1
ATOM 3832 C CA . ILE A 1 619 ? 107.975 123.304 132.846 1.00 76.38 619 ILE A CA 1
ATOM 3833 C C . ILE A 1 619 ? 107.706 123.410 134.341 1.00 91.85 619 ILE A C 1
ATOM 3834 O O . ILE A 1 619 ? 106.679 123.933 134.777 1.00 104.06 619 ILE A O 1
ATOM 3839 N N . SER A 1 620 ? 108.646 122.895 135.128 1.00 92.03 620 SER A N 1
ATOM 3840 C CA . SER A 1 620 ? 108.510 122.880 136.575 1.00 91.46 620 SER A CA 1
ATOM 3841 C C . SER A 1 620 ? 109.899 122.841 137.193 1.00 92.37 620 SER A C 1
ATOM 3842 O O . SER A 1 620 ? 110.895 122.572 136.518 1.00 10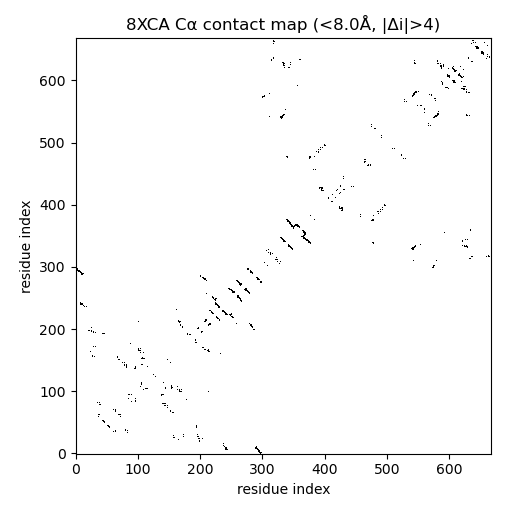3.18 620 SER A O 1
ATOM 3845 N N . ALA A 1 621 ? 109.957 123.121 138.497 1.00 98.99 621 ALA A N 1
ATOM 3846 C CA . ALA A 1 621 ? 111.229 123.137 139.208 1.00 103.85 621 ALA A CA 1
ATOM 3847 C C . ALA A 1 621 ? 111.877 121.764 139.297 1.00 102.27 621 ALA A C 1
ATOM 3848 O O . ALA A 1 621 ? 113.063 121.682 139.637 1.00 104.66 621 ALA A O 1
ATOM 3850 N N . GLU A 1 622 ? 111.138 120.691 139.008 1.00 97.59 622 GLU A N 1
ATOM 3851 C CA . GLU A 1 622 ? 111.711 119.352 139.070 1.00 95.94 622 GLU A CA 1
ATOM 3852 C C . GLU A 1 622 ? 112.814 119.138 138.044 1.00 95.43 622 GLU A C 1
ATOM 3853 O O . GLU A 1 622 ? 113.659 118.263 138.245 1.00 114.24 622 GLU A O 1
ATOM 3859 N N . TYR A 1 623 ? 112.826 119.905 136.952 1.00 70.66 623 TYR A N 1
ATOM 3860 C CA . TYR A 1 623 ? 113.877 119.746 135.950 1.00 85.67 623 TYR A CA 1
ATOM 3861 C C . TYR A 1 623 ? 115.245 120.090 136.529 1.00 97.61 623 TYR A C 1
ATOM 3862 O O . TYR A 1 623 ? 116.198 119.310 136.416 1.00 113.10 623 TYR A O 1
ATOM 3871 N N . PHE A 1 624 ? 115.357 121.260 137.160 1.00 89.27 624 PHE A N 1
ATOM 3872 C CA . PHE A 1 624 ? 116.636 121.681 137.724 1.00 95.70 624 PHE A CA 1
ATOM 3873 C C . PHE A 1 624 ? 117.045 120.792 138.892 1.00 98.49 624 PHE A C 1
ATOM 3874 O O . PHE A 1 624 ? 118.228 120.461 139.046 1.00 103.40 624 PHE A O 1
ATOM 3882 N N . ARG A 1 625 ? 116.082 120.400 139.729 1.00 96.82 625 ARG A N 1
ATOM 3883 C CA . ARG A 1 625 ? 116.390 119.500 140.834 1.00 95.98 625 ARG A CA 1
ATOM 3884 C C . ARG A 1 625 ? 116.884 118.155 140.322 1.00 98.60 625 ARG A C 1
ATOM 3885 O O . ARG A 1 625 ? 117.822 117.576 140.881 1.00 103.06 625 ARG A O 1
ATOM 3893 N N . MET A 1 626 ? 116.267 117.643 139.256 1.00 102.01 626 MET A N 1
ATOM 3894 C CA . MET A 1 626 ? 116.719 116.385 138.675 1.00 99.53 626 MET A CA 1
ATOM 3895 C C . MET A 1 626 ? 118.098 116.533 138.048 1.00 94.90 626 MET A C 1
ATOM 3896 O O . MET A 1 626 ? 118.904 115.601 138.092 1.00 105.58 626 MET A O 1
ATOM 3901 N N . LEU A 1 627 ? 118.390 117.694 137.458 1.00 74.23 627 LEU A N 1
ATOM 3902 C CA . LEU A 1 627 ? 119.733 117.930 136.935 1.00 75.62 627 LEU A CA 1
ATOM 3903 C C . LEU A 1 627 ? 120.772 117.915 138.051 1.00 90.92 627 LEU A C 1
ATOM 3904 O O . LEU A 1 627 ? 121.843 117.307 137.911 1.00 103.91 627 LEU A O 1
ATOM 3909 N N . PHE A 1 628 ? 120.470 118.578 139.171 1.00 96.36 628 PHE A N 1
ATOM 3910 C CA . PHE A 1 628 ? 121.387 118.558 140.308 1.00 97.26 628 PHE A CA 1
ATOM 3911 C C . PHE A 1 628 ? 121.552 117.147 140.858 1.00 102.53 628 PHE A C 1
ATOM 3912 O O . PHE A 1 628 ? 122.664 116.734 141.212 1.00 102.28 628 PHE A O 1
ATOM 3920 N N . LEU A 1 629 ? 120.452 116.396 140.942 1.00 95.06 629 LEU A N 1
ATOM 3921 C CA . LEU A 1 629 ? 120.524 115.016 141.408 1.00 83.74 629 LEU A CA 1
ATOM 3922 C C . LEU A 1 629 ? 121.369 114.165 140.471 1.00 84.07 629 LEU A C 1
ATOM 3923 O O . LEU A 1 629 ? 122.138 113.313 140.923 1.00 91.50 629 LEU A O 1
ATOM 3928 N N . VAL A 1 630 ? 121.230 114.373 139.161 1.00 92.36 630 VAL A N 1
ATOM 3929 C CA . VAL A 1 630 ? 122.029 113.624 138.196 1.00 91.88 630 VAL A CA 1
ATOM 3930 C C . VAL A 1 630 ? 123.505 113.948 138.367 1.00 91.22 630 VAL A C 1
ATOM 3931 O O . VAL A 1 630 ? 124.356 113.052 138.342 1.00 107.20 630 VAL A O 1
ATOM 3935 N N . LYS A 1 631 ? 123.834 115.229 138.549 1.00 93.76 631 LYS A N 1
ATOM 3936 C CA . LYS A 1 631 ? 125.230 115.600 138.767 1.00 102.76 631 LYS A CA 1
ATOM 3937 C C . LYS A 1 631 ? 125.781 114.945 140.029 1.00 112.75 631 LYS A C 1
ATOM 3938 O O . LYS A 1 631 ? 126.875 114.364 140.019 1.00 124.83 631 LYS A O 1
ATOM 3944 N N . ASN A 1 632 ? 125.022 115.009 141.125 1.00 102.25 632 ASN A N 1
ATOM 3945 C CA . ASN A 1 632 ? 125.491 114.436 142.383 1.00 98.28 632 ASN A CA 1
ATOM 3946 C C . ASN A 1 632 ? 125.630 112.920 142.291 1.00 99.71 632 ASN A C 1
ATOM 3947 O O . ASN A 1 632 ? 126.585 112.346 142.824 1.00 98.68 632 ASN A O 1
ATOM 3952 N N . LEU A 1 633 ? 124.685 112.254 141.626 1.00 88.58 633 LEU A N 1
ATOM 3953 C CA . LEU A 1 633 ? 124.758 110.803 141.497 1.00 74.74 633 LEU A CA 1
ATOM 3954 C C . LEU A 1 633 ? 125.915 110.387 140.601 1.00 77.91 633 LEU A C 1
ATOM 3955 O O . LEU A 1 633 ? 126.601 109.399 140.886 1.00 95.54 633 LEU A O 1
ATOM 3960 N N . ARG A 1 634 ? 126.138 111.117 139.507 1.00 95.50 634 ARG A N 1
ATOM 3961 C CA . ARG A 1 634 ? 127.314 110.868 138.685 1.00 102.71 634 ARG A CA 1
ATOM 3962 C C . ARG A 1 634 ? 128.578 110.999 139.512 1.00 100.34 634 ARG A C 1
ATOM 3963 O O . ARG A 1 634 ? 129.492 110.171 139.411 1.00 113.82 634 ARG A O 1
ATOM 3971 N N . ASN A 1 635 ? 128.637 112.031 140.350 1.00 105.05 635 ASN A N 1
ATOM 3972 C CA . ASN A 1 635 ? 129.829 112.269 141.152 1.00 109.38 635 ASN A CA 1
ATOM 3973 C C . ASN A 1 635 ? 130.045 111.129 142.146 1.00 111.42 635 ASN A C 1
ATOM 3974 O O . ASN A 1 635 ? 131.162 110.614 142.300 1.00 113.76 635 ASN A O 1
ATOM 3979 N N . LEU A 1 636 ? 128.964 110.701 142.804 1.00 95.57 636 LEU A N 1
ATOM 3980 C CA . LEU A 1 636 ? 129.050 109.631 143.791 1.00 84.04 636 LEU A CA 1
ATOM 3981 C C . LEU A 1 636 ? 129.450 108.311 143.147 1.00 89.15 636 LEU A C 1
ATOM 3982 O O . LEU A 1 636 ? 130.272 107.569 143.696 1.00 97.71 636 LEU A O 1
ATOM 3987 N N . LEU A 1 637 ? 128.866 107.990 141.990 1.00 100.91 637 LEU A N 1
ATOM 3988 C CA . LEU A 1 637 ? 129.218 106.751 141.306 1.00 95.32 637 LEU A CA 1
ATOM 3989 C C . LEU A 1 637 ? 130.656 106.785 140.809 1.00 99.92 637 LEU A C 1
ATOM 3990 O O . LEU A 1 637 ? 131.364 105.772 140.873 1.00 110.07 637 LEU A O 1
ATOM 3995 N N . LYS A 1 638 ? 131.109 107.938 140.311 1.00 107.54 638 LYS A N 1
ATOM 3996 C CA . LYS A 1 638 ? 132.497 108.061 139.888 1.00 107.21 638 LYS A CA 1
ATOM 3997 C C . LYS A 1 638 ? 133.451 107.887 141.060 1.00 113.22 638 LYS A C 1
ATOM 3998 O O . LYS A 1 638 ? 134.536 107.320 140.895 1.00 119.90 638 LYS A O 1
ATOM 4004 N N . SER A 1 639 ? 133.068 108.367 142.246 1.00 122.95 639 SER A N 1
ATOM 4005 C CA . SER A 1 639 ? 133.911 108.153 143.420 1.00 125.56 639 SER A CA 1
ATOM 4006 C C . SER A 1 639 ? 133.912 106.689 143.848 1.00 120.94 639 SER A C 1
ATOM 4007 O O . SER A 1 639 ? 134.970 106.131 144.163 1.00 119.46 639 SER A O 1
ATOM 4010 N N . TRP A 1 640 ? 132.738 106.054 143.870 1.00 113.61 640 TRP A N 1
ATOM 4011 C CA . TRP A 1 640 ? 132.650 104.673 144.339 1.00 109.85 640 TRP A CA 1
ATOM 4012 C C . TRP A 1 640 ? 133.360 103.712 143.395 1.00 104.14 640 TRP A C 1
ATOM 4013 O O . TRP A 1 640 ? 133.993 102.750 143.846 1.00 103.69 640 TRP A O 1
ATOM 4024 N N . ASN A 1 641 ? 133.258 103.944 142.084 1.00 107.70 641 ASN A N 1
ATOM 4025 C CA . ASN A 1 641 ? 133.898 103.057 141.120 1.00 110.25 641 ASN A CA 1
ATOM 4026 C C . ASN A 1 641 ? 135.406 102.986 141.314 1.00 115.97 641 ASN A C 1
ATOM 4027 O O . ASN A 1 641 ? 136.029 102.003 140.900 1.00 118.72 641 ASN A O 1
ATOM 4032 N N . ARG A 1 642 ? 136.002 104.003 141.934 1.00 123.04 642 ARG A N 1
ATOM 4033 C CA . ARG A 1 642 ? 137.433 104.037 142.206 1.00 125.98 642 ARG A CA 1
ATOM 4034 C C . ARG A 1 642 ? 137.731 103.910 143.698 1.00 122.85 642 ARG A C 1
ATOM 4035 O O . ARG A 1 642 ? 138.748 104.413 144.181 1.00 125.30 642 ARG A O 1
ATOM 4043 N N . TYR A 1 643 ? 136.844 103.239 144.438 1.00 116.18 643 TYR A N 1
ATOM 4044 C CA . TYR A 1 643 ? 137.093 102.990 145.854 1.00 121.68 643 TYR A CA 1
ATOM 4045 C C . TYR A 1 643 ? 138.272 102.049 146.058 1.00 125.17 643 TYR A C 1
ATOM 4046 O O . TYR A 1 643 ? 139.028 102.201 147.024 1.00 128.10 643 TYR A O 1
ATOM 4055 N N . HIS A 1 644 ? 138.444 101.073 145.168 1.00 138.19 644 HIS A N 1
ATOM 4056 C CA . HIS A 1 644 ? 139.510 100.091 145.310 1.00 138.91 644 HIS A CA 1
ATOM 4057 C C . HIS A 1 644 ? 140.894 100.666 145.041 1.00 143.60 644 HIS A C 1
ATOM 4058 O O . HIS A 1 644 ? 141.890 99.983 145.306 1.00 144.89 644 HIS A O 1
ATOM 4065 N N . TRP A 1 645 ? 140.986 101.889 144.526 1.00 145.57 645 TRP A N 1
ATOM 4066 C CA . TRP A 1 645 ? 142.284 102.509 144.302 1.00 142.50 645 TRP A CA 1
ATOM 4067 C C . TRP A 1 645 ? 142.941 102.874 145.627 1.00 143.68 645 TRP A C 1
ATOM 4068 O O . TRP A 1 645 ? 142.303 103.434 146.523 1.00 141.06 645 TRP A O 1
ATOM 4079 N N . THR A 1 646 ? 144.225 102.554 145.748 1.00 171.43 646 THR A N 1
ATOM 4080 C CA . THR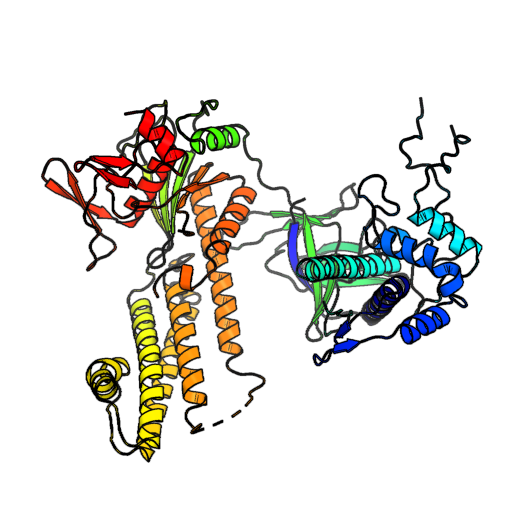 A 1 646 ? 145.017 102.977 146.892 1.00 172.19 646 THR A CA 1
ATOM 4081 C C . THR A 1 646 ? 145.718 104.292 146.552 1.00 174.33 646 THR A C 1
ATOM 4082 O O . THR A 1 646 ? 145.435 104.926 145.532 1.00 174.85 646 THR A O 1
ATOM 4086 N N . GLY A 1 655 ? 142.467 103.818 131.246 1.00 200.86 655 GLY A N 1
ATOM 4087 C CA . GLY A 1 655 ? 141.349 103.897 132.171 1.00 198.56 655 GLY A CA 1
ATOM 4088 C C . GLY A 1 655 ? 140.128 103.183 131.631 1.00 198.81 655 GLY A C 1
ATOM 4089 O O . GLY A 1 655 ? 140.210 102.080 131.081 1.00 197.97 655 GLY A O 1
ATOM 4090 N N . ASN A 1 656 ? 138.970 103.822 131.790 1.00 185.51 656 ASN A N 1
ATOM 4091 C CA . ASN A 1 656 ? 137.729 103.300 131.243 1.00 183.77 656 ASN A CA 1
ATOM 4092 C C . ASN A 1 656 ? 137.359 104.111 130.012 1.00 183.92 656 ASN A C 1
ATOM 4093 O O . ASN A 1 656 ? 137.014 105.295 130.146 1.00 183.70 656 ASN A O 1
ATOM 4098 N N . PRO A 1 657 ? 137.424 103.540 128.806 1.00 180.21 657 PRO A N 1
ATOM 4099 C CA . PRO A 1 657 ? 137.072 104.322 127.610 1.00 178.80 657 PRO A CA 1
ATOM 4100 C C . PRO A 1 657 ? 135.643 104.828 127.627 1.00 177.28 657 PRO A C 1
ATOM 4101 O O . PRO A 1 657 ? 135.376 105.927 127.124 1.00 175.68 657 PRO A O 1
ATOM 4105 N N . ASP A 1 658 ? 134.715 104.062 128.198 1.00 170.88 658 ASP A N 1
ATOM 4106 C CA . ASP A 1 658 ? 133.342 104.507 128.426 1.00 169.51 658 ASP A CA 1
ATOM 4107 C C . ASP A 1 658 ? 133.031 104.363 129.916 1.00 170.19 658 ASP A C 1
ATOM 4108 O O . ASP A 1 658 ? 133.361 103.361 130.554 1.00 172.74 658 ASP A O 1
ATOM 4113 N N . GLU A 1 659 ? 132.484 105.424 130.501 1.00 144.88 659 GLU A N 1
ATOM 4114 C CA . GLU A 1 659 ? 132.171 105.464 131.923 1.00 142.40 659 GLU A CA 1
ATOM 4115 C C . GLU A 1 659 ? 131.051 106.465 132.146 1.00 142.86 659 GLU A C 1
ATOM 4116 O O . GLU A 1 659 ? 131.228 107.662 131.894 1.00 146.67 659 GLU A O 1
ATOM 4122 N N . LEU A 1 660 ? 129.903 105.973 132.611 1.00 119.44 660 LEU A N 1
ATOM 4123 C CA . LEU A 1 660 ? 128.743 106.817 132.896 1.00 121.29 660 LEU A CA 1
ATOM 4124 C C . LEU A 1 660 ? 128.319 107.612 131.664 1.00 121.39 660 LEU A C 1
ATOM 4125 O O . LEU A 1 660 ? 127.838 108.742 131.763 1.00 123.91 660 LEU A O 1
ATOM 4130 N N . LYS A 1 661 ? 128.506 107.015 130.484 1.00 119.46 661 LYS A N 1
ATOM 4131 C CA . LYS A 1 661 ? 128.061 107.671 129.259 1.00 118.41 661 LYS A CA 1
ATOM 4132 C C . LYS A 1 661 ? 126.551 107.838 129.231 1.00 119.78 661 LYS A C 1
ATOM 4133 O O . LYS A 1 661 ? 126.053 108.855 128.739 1.00 124.05 661 LYS A O 1
ATOM 4139 N N . SER A 1 662 ? 125.808 106.853 129.738 1.00 108.98 662 SER A N 1
ATOM 4140 C CA . SER A 1 662 ? 124.360 107.001 129.820 1.00 109.98 662 SER A CA 1
ATOM 4141 C C . SER A 1 662 ? 123.984 108.173 130.715 1.00 113.34 662 SER A C 1
ATOM 4142 O O . SER A 1 662 ? 123.100 108.967 130.373 1.00 118.89 662 SER A O 1
ATOM 4145 N N . TYR A 1 663 ? 124.658 108.308 131.860 1.00 97.11 663 TYR A N 1
ATOM 4146 C CA . TYR A 1 663 ? 124.360 109.407 132.771 1.00 95.15 663 TYR A CA 1
ATOM 4147 C C . TYR A 1 663 ? 124.691 110.758 132.149 1.00 99.43 663 TYR A C 1
ATOM 4148 O O . TYR A 1 663 ? 123.908 111.706 132.259 1.00 112.37 663 TYR A O 1
ATOM 4157 N N . VAL A 1 664 ? 125.850 110.868 131.494 1.00 94.55 664 VAL A N 1
ATOM 4158 C CA . VAL A 1 664 ? 126.235 112.134 130.875 1.00 103.05 664 VAL A CA 1
ATOM 4159 C C . VAL A 1 664 ? 125.281 112.488 129.740 1.00 107.35 664 VAL A C 1
ATOM 4160 O O . VAL A 1 664 ? 124.870 113.647 129.590 1.00 109.70 664 VAL A O 1
ATOM 4164 N N . ARG A 1 665 ? 124.923 111.499 128.918 1.00 105.22 665 ARG A N 1
ATOM 4165 C CA . ARG A 1 665 ? 123.978 111.733 127.833 1.00 103.50 665 ARG A CA 1
ATOM 4166 C C . ARG A 1 665 ? 122.626 112.180 128.370 1.00 101.54 665 ARG A C 1
ATOM 4167 O O . ARG A 1 665 ? 122.017 113.115 127.837 1.00 110.23 665 ARG A O 1
ATOM 4175 N N . TYR A 1 666 ? 122.143 111.525 129.428 1.00 82.74 666 TYR A N 1
ATOM 4176 C CA . TYR A 1 666 ? 120.882 111.929 130.037 1.00 82.92 666 TYR A CA 1
ATOM 4177 C C . TYR A 1 666 ? 120.970 113.343 130.590 1.00 83.17 666 TYR A C 1
ATOM 4178 O O . TYR A 1 666 ? 120.035 114.134 130.436 1.00 102.32 666 TYR A O 1
ATOM 4187 N N . TYR A 1 667 ? 122.088 113.680 131.233 1.00 83.55 667 TYR A N 1
ATOM 4188 C CA . TYR A 1 667 ? 122.258 115.019 131.785 1.00 92.58 667 TYR A CA 1
ATOM 4189 C C . TYR A 1 667 ? 122.203 116.074 130.689 1.00 96.36 667 TYR A C 1
ATOM 4190 O O . TYR A 1 667 ? 121.480 117.072 130.806 1.00 104.71 667 TYR A O 1
ATOM 4199 N N . ASN A 1 668 ? 122.949 115.860 129.603 1.00 89.67 668 ASN A N 1
ATOM 4200 C CA . ASN A 1 668 ? 122.966 116.836 128.517 1.00 92.76 668 ASN A CA 1
ATOM 4201 C C . ASN A 1 668 ? 121.603 116.947 127.842 1.00 91.59 668 ASN A C 1
ATOM 4202 O O . ASN A 1 668 ? 121.134 118.057 127.556 1.00 102.86 668 ASN A O 1
ATOM 4207 N N . ASN A 1 669 ? 120.953 115.810 127.578 1.00 79.73 669 ASN A N 1
ATOM 4208 C CA . ASN A 1 669 ? 119.647 115.841 126.931 1.00 82.42 669 ASN A CA 1
ATOM 4209 C C . ASN A 1 669 ? 118.614 116.534 127.807 1.00 86.52 669 ASN A C 1
ATOM 4210 O O . ASN A 1 669 ? 117.806 117.330 127.315 1.00 98.24 669 ASN A O 1
ATOM 4215 N N . LEU A 1 670 ? 118.621 116.244 129.110 1.00 78.19 670 LEU A N 1
ATOM 4216 C CA . LEU A 1 670 ? 117.681 116.889 130.017 1.00 77.64 670 LEU A CA 1
ATOM 4217 C C . LEU A 1 670 ? 117.949 118.383 130.114 1.00 84.41 670 LEU A C 1
ATOM 4218 O O . LEU A 1 670 ? 117.008 119.179 130.171 1.00 98.28 670 LEU A O 1
ATOM 4223 N N . ARG A 1 671 ? 119.222 118.785 130.133 1.00 88.09 671 ARG A N 1
ATOM 4224 C CA . ARG A 1 671 ? 119.544 120.208 130.159 1.00 85.65 671 ARG A CA 1
ATOM 4225 C C . ARG A 1 671 ? 119.016 120.911 128.915 1.00 97.15 671 ARG A C 1
ATOM 4226 O O . ARG A 1 671 ? 118.389 121.975 129.003 1.00 111.45 671 ARG A O 1
ATOM 4234 N N . MET A 1 672 ? 119.260 120.323 127.741 1.00 98.11 672 MET A N 1
ATOM 4235 C CA . MET A 1 672 ? 118.794 120.934 126.500 1.00 93.00 672 MET A CA 1
ATOM 4236 C C . MET A 1 672 ? 117.272 121.002 126.455 1.00 87.73 672 MET A C 1
ATOM 4237 O O . MET A 1 672 ? 116.698 122.023 126.054 1.00 98.36 672 MET A O 1
ATOM 4242 N N . ASP A 1 673 ? 116.600 119.926 126.873 1.00 76.96 673 ASP A N 1
ATOM 4243 C CA . ASP A 1 673 ? 115.142 119.918 126.872 1.00 89.08 673 ASP A CA 1
ATOM 4244 C C . ASP A 1 673 ? 114.583 120.945 127.847 1.00 97.55 673 ASP A C 1
ATOM 4245 O O . ASP A 1 673 ? 113.592 121.618 127.547 1.00 102.39 673 ASP A O 1
ATOM 4250 N N . THR A 1 674 ? 115.201 121.074 129.023 1.00 81.89 674 THR A N 1
ATOM 4251 C CA . THR A 1 674 ? 114.760 122.073 129.988 1.00 70.20 674 THR A CA 1
ATOM 4252 C C . THR A 1 674 ? 114.918 123.478 129.427 1.00 79.56 674 THR A C 1
ATOM 4253 O O . THR A 1 674 ? 114.024 124.318 129.579 1.00 89.43 674 THR A O 1
ATOM 4257 N N . LEU A 1 675 ? 116.047 123.749 128.770 1.00 81.53 675 LEU A N 1
ATOM 4258 C CA . LEU A 1 675 ? 116.252 125.064 128.170 1.00 77.92 675 LEU A CA 1
ATOM 4259 C C . LEU A 1 675 ? 115.199 125.350 127.107 1.00 80.46 675 LEU A C 1
ATOM 4260 O O . LEU A 1 675 ? 114.615 126.442 127.069 1.00 75.93 675 LEU A O 1
ATOM 4265 N N . LYS A 1 676 ? 114.935 124.371 126.237 1.00 89.70 676 LYS A N 1
ATOM 4266 C CA . LYS A 1 676 ? 113.948 124.573 125.181 1.00 83.33 676 LYS A CA 1
ATOM 4267 C C . LYS A 1 676 ? 112.555 124.797 125.756 1.00 83.49 676 LYS A C 1
ATOM 4268 O O . LYS A 1 676 ? 111.820 125.678 125.294 1.00 95.32 676 LYS A O 1
ATOM 4274 N N . LYS A 1 677 ? 112.173 124.013 126.767 1.00 72.64 677 LYS A N 1
ATOM 4275 C CA . LYS A 1 677 ? 110.850 124.169 127.361 1.00 85.76 677 LYS A CA 1
ATOM 4276 C C . LYS A 1 677 ? 110.716 125.505 128.080 1.00 90.01 677 LYS A C 1
ATOM 4277 O O . LYS A 1 677 ? 109.662 126.145 128.012 1.00 94.45 677 LYS A O 1
ATOM 4283 N N . LEU A 1 678 ? 111.769 125.945 128.775 1.00 84.31 678 LEU A N 1
ATOM 4284 C CA . LEU A 1 678 ? 111.726 127.248 129.431 1.00 84.76 678 LEU A CA 1
ATOM 4285 C C . LEU A 1 678 ? 111.584 128.370 128.412 1.00 90.85 678 LEU A C 1
ATOM 4286 O O . LEU A 1 678 ? 110.793 129.302 128.607 1.00 96.67 678 LEU A O 1
ATOM 4291 N N . THR A 1 679 ? 112.340 128.293 127.315 1.00 97.29 679 THR A N 1
ATOM 4292 C CA . THR A 1 679 ? 112.235 129.311 126.277 1.00 94.26 679 THR A CA 1
ATOM 4293 C C . THR A 1 679 ? 110.840 129.327 125.664 1.00 88.06 679 THR A C 1
ATOM 4294 O O . THR A 1 679 ? 110.256 130.398 125.452 1.00 97.75 679 THR A O 1
ATOM 4298 N N . CYS A 1 680 ? 110.283 128.145 125.388 1.00 86.25 680 CYS A N 1
ATOM 4299 C CA . CYS A 1 680 ? 108.940 128.076 124.822 1.00 94.18 680 CYS A CA 1
ATOM 4300 C C . CYS A 1 680 ? 107.903 128.635 125.785 1.00 100.99 680 CYS A C 1
ATOM 4301 O O . CYS A 1 680 ? 106.975 129.334 125.368 1.00 109.90 680 CYS A O 1
ATOM 4304 N N . ALA A 1 681 ? 108.035 128.329 127.078 1.00 83.91 681 ALA A N 1
ATOM 4305 C CA . ALA A 1 681 ? 107.094 128.853 128.062 1.00 85.60 681 ALA A CA 1
ATOM 4306 C C . ALA A 1 681 ? 107.171 130.372 128.144 1.00 81.58 681 ALA A C 1
ATOM 4307 O O . ALA A 1 681 ? 106.138 131.050 128.208 1.00 82.41 681 ALA A O 1
ATOM 4309 N N . ILE A 1 682 ? 108.387 130.924 128.141 1.00 85.15 682 ILE A N 1
ATOM 4310 C CA . ILE A 1 682 ? 108.541 132.377 128.183 1.00 80.67 682 ILE A CA 1
ATOM 4311 C C . ILE A 1 682 ? 107.914 133.014 126.949 1.00 82.49 682 ILE A C 1
ATOM 4312 O O . ILE A 1 682 ? 107.190 134.015 127.046 1.00 87.65 682 ILE A O 1
ATOM 4317 N N . VAL A 1 683 ? 108.176 132.441 125.772 1.00 85.40 683 VAL A N 1
ATOM 4318 C CA . VAL A 1 683 ? 107.632 132.993 124.535 1.00 83.52 683 VAL A CA 1
ATOM 4319 C C . VAL A 1 683 ? 106.110 132.923 124.539 1.00 85.30 683 VAL A C 1
ATOM 4320 O O . VAL A 1 683 ? 105.429 133.876 124.139 1.00 93.41 683 VAL A O 1
ATOM 4324 N N . ARG A 1 684 ? 105.552 131.795 124.984 1.00 86.65 684 ARG A N 1
ATOM 4325 C CA . ARG A 1 684 ? 104.102 131.647 125.027 1.00 94.57 684 ARG A CA 1
ATOM 4326 C C . ARG A 1 684 ? 103.473 132.640 125.994 1.00 99.86 684 ARG A C 1
ATOM 4327 O O . ARG A 1 684 ? 102.427 133.229 125.696 1.00 103.50 684 ARG A O 1
ATOM 4335 N N . THR A 1 685 ? 104.089 132.833 127.163 1.00 95.23 685 THR A N 1
ATOM 4336 C CA . THR A 1 685 ? 103.565 133.801 128.120 1.00 93.97 685 THR A CA 1
ATOM 4337 C C . THR A 1 685 ? 103.612 135.213 127.553 1.00 98.44 685 THR A C 1
ATOM 4338 O O . THR A 1 685 ? 102.668 135.993 127.729 1.00 101.15 685 THR A O 1
ATOM 4342 N N . ALA A 1 686 ? 104.703 135.562 126.867 1.00 103.11 686 ALA A N 1
ATOM 4343 C CA . ALA A 1 686 ? 104.800 136.889 126.267 1.00 100.26 686 ALA A CA 1
ATOM 4344 C C . ALA A 1 686 ? 103.754 137.083 125.175 1.00 101.44 686 ALA A C 1
ATOM 4345 O O . ALA A 1 686 ? 103.133 138.148 125.082 1.00 100.42 686 ALA A O 1
ATOM 4347 N N . LYS A 1 687 ? 103.546 136.064 124.339 1.00 106.12 687 LYS A N 1
ATOM 4348 C CA . LYS A 1 687 ? 102.607 136.192 123.229 1.00 103.78 687 LYS A CA 1
ATOM 4349 C C . LYS A 1 687 ? 101.164 136.239 123.716 1.00 107.82 687 LYS A C 1
ATOM 4350 O O . LYS A 1 687 ? 100.341 136.975 123.158 1.00 112.97 687 LYS A O 1
ATOM 4356 N N . GLU A 1 688 ? 100.836 135.457 124.747 1.00 114.84 688 GLU A N 1
ATOM 4357 C CA . GLU A 1 688 ? 99.450 135.361 125.194 1.00 117.72 688 GLU A CA 1
ATOM 4358 C C . GLU A 1 688 ? 98.938 136.706 125.693 1.00 118.95 688 GLU A C 1
ATOM 4359 O O . GLU A 1 688 ? 97.774 137.056 125.469 1.00 120.72 688 GLU A O 1
ATOM 4365 N N . HIS A 1 689 ? 99.791 137.471 126.368 1.00 94.37 689 HIS A N 1
ATOM 4366 C CA . HIS A 1 689 ? 99.405 138.781 126.873 1.00 96.48 689 HIS A CA 1
ATOM 4367 C C . HIS A 1 689 ? 99.548 139.883 125.834 1.00 103.90 689 HIS A C 1
ATOM 4368 O O . HIS A 1 689 ? 99.236 141.039 126.136 1.00 114.61 689 HIS A O 1
ATOM 4375 N N . GLY A 1 690 ? 100.010 139.561 124.628 1.00 95.06 690 GLY A N 1
ATOM 4376 C CA . GLY A 1 690 ? 100.176 140.570 123.605 1.00 98.01 690 GLY A CA 1
ATOM 4377 C C . GLY A 1 690 ? 101.362 141.482 123.800 1.00 98.86 690 GLY A C 1
ATOM 4378 O O . GLY A 1 690 ? 101.442 142.522 123.139 1.00 100.93 690 GLY A O 1
ATOM 4379 N N . ALA A 1 691 ? 102.283 141.130 124.692 1.00 90.30 691 ALA A N 1
ATOM 4380 C CA . ALA A 1 691 ? 103.424 141.988 124.971 1.00 87.89 691 ALA A CA 1
ATOM 4381 C C . ALA A 1 691 ? 104.345 142.075 123.763 1.00 86.91 691 ALA A C 1
ATOM 4382 O O . ALA A 1 691 ? 104.640 141.072 123.110 1.00 100.57 691 ALA A O 1
ATOM 4384 N N . THR A 1 692 ? 104.801 143.293 123.468 1.00 84.62 692 THR A N 1
ATOM 4385 C CA . THR A 1 692 ? 105.768 143.517 122.406 1.00 84.44 692 THR A CA 1
ATOM 4386 C C . THR A 1 692 ? 107.137 143.936 122.916 1.00 89.87 692 THR A C 1
ATOM 4387 O O . THR A 1 692 ? 108.102 143.890 122.147 1.00 100.71 692 THR A O 1
ATOM 4391 N N . LEU A 1 693 ? 107.245 144.340 124.179 1.00 85.42 693 LEU A N 1
ATOM 4392 C CA . LEU A 1 693 ? 108.525 144.639 124.804 1.00 84.61 693 LEU A CA 1
ATOM 4393 C C . LEU A 1 693 ? 108.691 143.756 126.030 1.00 94.20 693 LEU A C 1
ATOM 4394 O O . LEU A 1 693 ? 107.756 143.599 126.816 1.00 102.84 693 LEU A O 1
ATOM 4399 N N . VAL A 1 694 ? 109.873 143.166 126.182 1.00 91.25 694 VAL A N 1
ATOM 4400 C CA . VAL A 1 694 ? 110.146 142.247 127.283 1.00 84.11 694 VAL A CA 1
ATOM 4401 C C . VAL A 1 694 ? 111.397 142.715 128.010 1.00 91.40 694 VAL A C 1
ATOM 4402 O O . VAL A 1 694 ? 112.491 142.713 127.437 1.00 94.90 694 VAL A O 1
ATOM 4406 N N . ALA A 1 695 ? 111.242 143.079 129.277 1.00 97.42 695 ALA A N 1
ATOM 4407 C CA . ALA A 1 695 ? 112.355 143.485 130.127 1.00 88.54 695 ALA A CA 1
ATOM 4408 C C . ALA A 1 695 ? 112.730 142.310 131.024 1.00 89.58 695 ALA A C 1
ATOM 4409 O O . ALA A 1 695 ? 111.953 141.915 131.901 1.00 107.52 695 ALA A O 1
ATOM 4411 N N . MET A 1 696 ? 113.921 141.760 130.817 1.00 96.60 696 MET A N 1
ATOM 4412 C CA . MET A 1 696 ? 114.343 140.563 131.530 1.00 100.22 696 MET A CA 1
ATOM 4413 C C . MET A 1 696 ? 115.485 140.883 132.481 1.00 106.14 696 MET A C 1
ATOM 4414 O O . MET A 1 696 ? 116.377 141.667 132.145 1.00 115.22 696 MET A O 1
ATOM 4419 N N . GLU A 1 697 ? 115.461 140.272 133.668 1.00 106.60 697 GLU A N 1
ATOM 4420 C CA . GLU A 1 697 ? 116.589 140.424 134.582 1.00 107.46 697 GLU A CA 1
ATOM 4421 C C . GLU A 1 697 ? 117.859 139.881 133.938 1.00 108.88 697 GLU A C 1
ATOM 4422 O O . GLU A 1 697 ? 117.862 138.784 133.373 1.00 112.60 697 GLU A O 1
ATOM 4428 N N . ASN A 1 698 ? 118.938 140.660 134.011 1.00 117.92 698 ASN A N 1
ATOM 4429 C CA . ASN A 1 698 ? 120.224 140.263 133.437 1.00 119.55 698 ASN A CA 1
ATOM 4430 C C . ASN A 1 698 ? 120.939 139.380 134.454 1.00 124.08 698 ASN A C 1
ATOM 4431 O O . ASN A 1 698 ? 121.620 139.861 135.362 1.00 133.01 698 ASN A O 1
ATOM 4436 N N . ILE A 1 699 ? 120.803 138.064 134.289 1.00 122.34 699 ILE A N 1
ATOM 4437 C CA . ILE A 1 699 ? 121.327 137.118 135.268 1.00 128.94 699 ILE A CA 1
ATOM 4438 C C . ILE A 1 699 ? 122.839 136.989 135.124 1.00 129.44 699 ILE A C 1
ATOM 4439 O O . ILE A 1 699 ? 123.476 136.217 135.848 1.00 132.93 699 ILE A O 1
ATOM 4444 N N . GLN A 1 700 ? 123.423 137.741 134.188 1.00 134.18 700 GLN A N 1
ATOM 4445 C CA . GLN A 1 700 ? 124.871 137.724 134.017 1.00 133.38 700 GLN A CA 1
ATOM 4446 C C . GLN A 1 700 ? 125.602 138.368 135.189 1.00 137.15 700 GLN A C 1
ATOM 4447 O O . GLN A 1 700 ? 126.814 138.173 135.329 1.00 139.70 700 GLN A O 1
ATOM 4453 N N . ARG A 1 701 ? 124.900 139.127 136.024 1.00 137.20 701 ARG A N 1
ATOM 4454 C CA . ARG A 1 701 ? 125.515 139.771 137.178 1.00 136.27 701 ARG A CA 1
ATOM 4455 C C . ARG A 1 701 ? 125.015 139.151 138.478 1.00 136.78 701 ARG A C 1
ATOM 4456 O O . ARG A 1 701 ? 125.745 139.087 139.467 1.00 132.14 701 ARG A O 1
ATOM 4464 N N . GLU A 1 713 ? 125.093 124.351 143.563 1.00 134.86 713 GLU A N 1
ATOM 4465 C CA . GLU A 1 713 ? 124.259 125.270 144.328 1.00 133.32 713 GLU A CA 1
ATOM 4466 C C . GLU A 1 713 ? 122.812 125.222 143.853 1.00 131.06 713 GLU A C 1
ATOM 4467 O O . GLU A 1 713 ? 122.351 124.204 143.338 1.00 127.16 713 GLU A O 1
ATOM 4473 N N . ASN A 1 714 ? 122.099 126.332 144.026 1.00 133.01 714 ASN A N 1
ATOM 4474 C CA . ASN A 1 714 ? 120.682 126.433 143.690 1.00 134.30 714 ASN A CA 1
ATOM 4475 C C . ASN A 1 714 ? 120.432 127.644 142.801 1.00 134.58 714 ASN A C 1
ATOM 4476 O O . ASN A 1 714 ? 119.501 128.424 143.010 1.00 134.87 714 ASN A O 1
ATOM 4481 N N . SER A 1 715 ? 121.271 127.811 141.781 1.00 122.35 715 SER A N 1
ATOM 4482 C CA . SER A 1 715 ? 121.155 128.931 140.861 1.00 120.27 715 SER A CA 1
ATOM 4483 C C . SER A 1 715 ? 121.354 128.437 139.436 1.00 119.08 715 SER A C 1
ATOM 4484 O O . SER A 1 715 ? 121.998 127.414 139.194 1.00 123.96 715 SER A O 1
ATOM 4487 N N . LEU A 1 716 ? 120.786 129.186 138.488 1.00 101.89 716 LEU A N 1
ATOM 4488 C CA . LEU A 1 716 ? 120.911 128.833 137.078 1.00 99.46 716 LEU A CA 1
ATOM 4489 C C . LEU A 1 716 ? 122.352 128.894 136.590 1.00 102.85 716 LEU A C 1
ATOM 4490 O O . LEU A 1 716 ? 122.692 128.217 135.614 1.00 112.11 716 LEU A O 1
ATOM 4495 N N . LEU A 1 717 ? 123.203 129.691 137.241 1.00 106.92 717 LEU A N 1
ATOM 4496 C CA . LEU A 1 717 ? 124.589 129.810 136.804 1.00 112.43 717 LEU A CA 1
ATOM 4497 C C . LEU A 1 717 ? 125.346 128.498 136.961 1.00 113.80 717 LEU A C 1
ATOM 4498 O O . LEU A 1 717 ? 126.254 128.210 136.173 1.00 111.36 717 LEU A O 1
ATOM 4503 N N . SER A 1 718 ? 124.993 127.694 137.966 1.00 114.17 718 SER A N 1
ATOM 4504 C CA . SER A 1 718 ? 125.637 126.401 138.155 1.00 115.29 718 SER A CA 1
ATOM 4505 C C . SER A 1 718 ? 125.206 125.371 137.121 1.00 114.30 718 SER A C 1
ATOM 4506 O O . SER A 1 718 ? 125.821 124.302 137.045 1.00 121.96 718 SER A O 1
ATOM 4509 N N . LEU A 1 719 ? 124.174 125.661 136.332 1.00 101.98 719 LEU A N 1
ATOM 4510 C CA . LEU A 1 719 ? 123.662 124.734 135.331 1.00 103.10 719 LEU A CA 1
ATOM 4511 C C . LEU A 1 719 ? 124.002 125.145 133.906 1.00 110.14 719 LEU A C 1
ATOM 4512 O O . LEU A 1 719 ? 124.390 124.296 133.099 1.00 117.55 719 LEU A O 1
ATOM 4517 N N . TRP A 1 720 ? 123.865 126.426 133.578 1.00 103.43 720 TRP A N 1
ATOM 4518 C CA . TRP A 1 720 ? 124.105 126.923 132.233 1.00 96.63 720 TRP A CA 1
ATOM 4519 C C . TRP A 1 720 ? 125.132 128.043 132.274 1.00 103.54 720 TRP A C 1
ATOM 4520 O O . TRP A 1 720 ? 125.444 128.599 133.331 1.00 108.09 720 TRP A O 1
ATOM 4531 N N . ALA A 1 721 ? 125.662 128.367 131.102 1.00 130.89 721 ALA A N 1
ATOM 4532 C CA . ALA A 1 721 ? 126.424 129.593 130.956 1.00 128.82 721 ALA A CA 1
ATOM 4533 C C . ALA A 1 721 ? 125.491 130.789 131.127 1.00 132.59 721 ALA A C 1
ATOM 4534 O O . ALA A 1 721 ? 124.328 130.731 130.714 1.00 139.76 721 ALA A O 1
ATOM 4536 N N . PRO A 1 722 ? 125.958 131.877 131.743 1.00 135.60 722 PRO A N 1
ATOM 4537 C CA . PRO A 1 722 ? 125.063 133.028 131.948 1.00 132.81 722 PRO A CA 1
ATOM 4538 C C . PRO A 1 722 ? 124.542 133.629 130.655 1.00 132.94 722 PRO A C 1
ATOM 4539 O O . PRO A 1 722 ? 123.401 134.105 130.618 1.00 133.22 722 PRO A O 1
ATOM 4543 N N . GLY A 1 723 ? 125.335 133.614 129.589 1.00 129.89 723 GLY A N 1
ATOM 4544 C CA . GLY A 1 723 ? 124.917 134.226 128.345 1.00 129.76 723 GLY A CA 1
ATOM 4545 C C . GLY A 1 723 ? 124.044 133.350 127.471 1.00 128.97 723 GLY A C 1
ATOM 4546 O O . GLY A 1 723 ? 123.298 133.861 126.632 1.00 132.13 723 GLY A O 1
ATOM 4547 N N . MET A 1 724 ? 124.122 132.031 127.660 1.00 129.27 724 MET A N 1
ATOM 4548 C CA . MET A 1 724 ? 123.443 131.107 126.755 1.00 132.34 724 MET A CA 1
ATOM 4549 C C . MET A 1 724 ? 121.927 131.231 126.861 1.00 137.04 724 MET A C 1
ATOM 4550 O O . MET A 1 724 ? 121.231 131.350 125.843 1.00 146.69 724 MET A O 1
ATOM 4555 N N . VAL A 1 725 ? 121.396 131.195 128.086 1.00 116.27 725 VAL A N 1
ATOM 4556 C CA . VAL A 1 725 ? 119.951 131.304 128.276 1.00 118.05 725 VAL A CA 1
ATOM 4557 C C . VAL A 1 725 ? 119.448 132.642 127.757 1.00 125.79 725 VAL A C 1
ATOM 4558 O O . VAL A 1 725 ? 118.427 132.713 127.057 1.00 131.49 725 VAL A O 1
ATOM 4562 N N . LEU A 1 726 ? 120.155 133.721 128.092 1.00 123.41 726 LEU A N 1
ATOM 4563 C CA . LEU A 1 726 ? 119.744 135.045 127.643 1.00 119.47 726 LEU A CA 1
ATOM 4564 C C . LEU A 1 726 ? 119.715 135.118 126.124 1.00 122.83 726 LEU A C 1
ATOM 4565 O O . LEU A 1 726 ? 118.739 135.597 125.539 1.00 129.81 726 LEU A O 1
ATOM 4570 N N . GLU A 1 727 ? 120.770 134.628 125.467 1.00 131.51 727 GLU A N 1
ATOM 4571 C CA . GLU A 1 727 ? 120.831 134.683 124.010 1.00 133.64 727 GLU A CA 1
ATOM 4572 C C . GLU A 1 727 ? 119.717 133.860 123.378 1.00 131.85 727 GLU A C 1
ATOM 4573 O O . GLU A 1 727 ? 119.098 134.291 122.398 1.00 138.62 727 GLU A O 1
ATOM 4579 N N . ARG A 1 728 ? 119.446 132.672 123.925 1.00 105.34 728 ARG A N 1
ATOM 4580 C CA . ARG A 1 728 ? 118.370 131.847 123.384 1.00 102.42 728 ARG A CA 1
ATOM 4581 C C . ARG A 1 728 ? 117.026 132.555 123.499 1.00 110.50 728 ARG A C 1
ATOM 4582 O O . ARG A 1 728 ? 116.222 132.544 122.555 1.00 119.14 728 ARG A O 1
ATOM 4590 N N . VAL A 1 729 ? 116.765 133.184 124.649 1.00 110.62 729 VAL A N 1
ATOM 4591 C CA . VAL A 1 729 ? 115.492 133.876 124.825 1.00 110.34 729 VAL A CA 1
ATOM 4592 C C . VAL A 1 729 ? 115.393 135.080 123.893 1.00 111.85 729 VAL A C 1
ATOM 4593 O O . VAL A 1 729 ? 114.335 135.331 123.301 1.00 112.17 729 VAL A O 1
ATOM 4597 N N . GLU A 1 730 ? 116.484 135.843 123.741 1.00 123.35 730 GLU A N 1
ATOM 4598 C CA . GLU A 1 730 ? 116.471 136.957 122.793 1.00 123.94 730 GLU A CA 1
ATOM 4599 C C . GLU A 1 730 ? 116.153 136.467 121.389 1.00 130.31 730 GLU A C 1
ATOM 4600 O O . GLU A 1 730 ? 115.319 137.051 120.687 1.00 133.29 730 GLU A O 1
ATOM 4606 N N . GLN A 1 731 ? 116.808 135.385 120.965 1.00 125.74 731 GLN A N 1
ATOM 4607 C CA . GLN A 1 731 ? 116.616 134.895 119.606 1.00 118.89 731 GLN A CA 1
ATOM 4608 C C . GLN A 1 731 ? 115.180 134.443 119.381 1.00 120.24 731 GLN A C 1
ATOM 4609 O O . GLN A 1 731 ? 114.558 134.794 118.371 1.00 132.00 731 GLN A O 1
ATOM 4615 N N . GLU A 1 732 ? 114.629 133.669 120.319 1.00 111.01 732 GLU A N 1
ATOM 4616 C CA . GLU A 1 732 ? 113.257 133.199 120.148 1.00 113.12 732 GLU A CA 1
ATOM 4617 C C . GLU A 1 732 ? 112.260 134.352 120.176 1.00 119.41 732 GLU A C 1
ATOM 4618 O O . GLU A 1 732 ? 111.327 134.391 119.361 1.00 124.56 732 GLU A O 1
ATOM 4624 N N . LEU A 1 733 ? 112.433 135.299 121.102 1.00 103.22 733 LEU A N 1
ATOM 4625 C CA . LEU A 1 733 ? 111.514 136.427 121.176 1.00 100.53 733 LEU A CA 1
ATOM 4626 C C . LEU A 1 733 ? 111.567 137.263 119.905 1.00 104.76 733 LEU A C 1
ATOM 4627 O O . LEU A 1 733 ? 110.528 137.705 119.401 1.00 117.06 733 LEU A O 1
ATOM 4632 N N . LYS A 1 734 ? 112.768 137.488 119.367 1.00 103.61 734 LYS A N 1
ATOM 4633 C CA . LYS A 1 734 ? 112.885 138.222 118.113 1.00 106.20 734 LYS A CA 1
ATOM 4634 C C . LYS A 1 734 ? 112.248 137.453 116.963 1.00 106.60 734 LYS A C 1
ATOM 4635 O O . LYS A 1 734 ? 111.606 138.050 116.092 1.00 111.19 734 LYS A O 1
ATOM 4641 N N . ASN A 1 735 ? 112.416 136.128 116.943 1.00 110.27 735 ASN A N 1
ATOM 4642 C CA . ASN A 1 735 ? 111.776 135.320 115.911 1.00 109.44 735 ASN A CA 1
ATOM 4643 C C . ASN A 1 735 ? 110.260 135.419 115.987 1.00 111.01 735 ASN A C 1
ATOM 4644 O O . ASN A 1 735 ? 109.583 135.378 114.953 1.00 113.99 735 ASN A O 1
ATOM 4649 N N . GLU A 1 736 ? 109.708 135.550 117.192 1.00 120.41 736 GLU A N 1
ATOM 4650 C CA . GLU A 1 736 ? 108.276 135.745 117.364 1.00 120.23 736 GLU A CA 1
ATOM 4651 C C . GLU A 1 736 ? 107.870 137.215 117.304 1.00 122.87 736 GLU A C 1
ATOM 4652 O O . GLU A 1 736 ? 106.753 137.557 117.708 1.00 122.86 736 GLU A O 1
ATOM 4658 N N . GLY A 1 737 ? 108.746 138.082 116.808 1.00 110.12 737 GLY A N 1
ATOM 4659 C CA . GLY A 1 737 ? 108.430 139.494 116.675 1.00 107.50 737 GLY A CA 1
ATOM 4660 C C . GLY A 1 737 ? 108.255 140.235 117.983 1.00 107.56 737 GLY A C 1
ATOM 4661 O O . GLY A 1 737 ? 107.381 141.105 118.085 1.00 103.40 737 GLY A O 1
ATOM 4662 N N . ILE A 1 738 ? 109.064 139.912 118.988 1.00 106.76 738 ILE A N 1
ATOM 4663 C CA . ILE A 1 738 ? 109.034 140.586 120.280 1.00 87.88 738 ILE A CA 1
ATOM 4664 C C . ILE A 1 738 ? 110.444 141.050 120.607 1.00 95.75 738 ILE A C 1
ATOM 4665 O O . ILE A 1 738 ? 111.394 140.264 120.530 1.00 107.49 738 ILE A O 1
ATOM 4670 N N . LEU A 1 739 ? 110.581 142.320 120.973 1.00 99.18 739 LEU A N 1
ATOM 4671 C CA . LEU A 1 739 ? 111.879 142.887 121.304 1.00 93.65 739 LEU A CA 1
ATOM 4672 C C . LEU A 1 739 ? 112.095 142.850 122.810 1.00 100.80 739 LEU A C 1
ATOM 4673 O O . LEU A 1 739 ? 111.191 143.167 123.589 1.00 112.60 739 LEU A O 1
ATOM 4678 N N . ALA A 1 740 ? 113.297 142.453 123.216 1.00 92.05 740 ALA A N 1
ATOM 4679 C CA . ALA A 1 740 ? 113.611 142.276 124.624 1.00 92.31 740 ALA A CA 1
ATOM 4680 C C . ALA A 1 740 ? 114.906 142.992 124.971 1.00 94.16 740 ALA A C 1
ATOM 4681 O O . ALA A 1 740 ? 115.826 143.090 124.155 1.00 104.05 740 ALA A O 1
ATOM 4683 N N . TRP A 1 741 ? 114.957 143.495 126.200 1.00 97.79 741 TRP A N 1
ATOM 4684 C CA . TRP A 1 741 ? 116.117 144.184 126.740 1.00 96.33 741 TRP A CA 1
ATOM 4685 C C . TRP A 1 741 ? 116.453 143.607 128.107 1.00 108.79 741 TRP A C 1
ATOM 4686 O O . TRP A 1 741 ? 115.556 143.300 128.902 1.00 120.63 741 TRP A O 1
ATOM 4697 N N . GLU A 1 742 ? 117.747 143.457 128.371 1.00 122.98 742 GLU A N 1
ATOM 4698 C CA . GLU A 1 742 ? 118.229 142.986 129.662 1.00 119.68 742 GLU A CA 1
ATOM 4699 C C . GLU A 1 742 ? 118.426 144.189 130.577 1.00 117.38 742 GLU A C 1
ATOM 4700 O O . GLU A 1 742 ? 119.012 145.199 130.171 1.00 119.40 742 GLU A O 1
ATOM 4706 N N . VAL A 1 743 ? 117.918 144.088 131.801 1.00 100.77 743 VAL A N 1
ATOM 4707 C CA . VAL A 1 743 ? 117.923 145.184 132.760 1.00 94.01 743 VAL A CA 1
ATOM 4708 C C . VAL A 1 743 ? 118.829 144.808 133.922 1.00 98.75 743 VAL A C 1
ATOM 4709 O O . VAL A 1 743 ? 118.916 143.633 134.299 1.00 104.41 743 VAL A O 1
ATOM 4713 N N . ASP A 1 744 ? 119.505 145.803 134.485 1.00 110.08 744 ASP A N 1
ATOM 4714 C CA . ASP A 1 744 ? 120.388 145.578 135.619 1.00 114.66 744 ASP A CA 1
ATOM 4715 C C . ASP A 1 744 ? 119.574 145.077 136.808 1.00 110.55 744 ASP A C 1
ATOM 4716 O O . ASP A 1 744 ? 118.658 145.780 137.261 1.00 113.29 744 ASP A O 1
ATOM 4721 N N . PRO A 1 745 ? 119.863 143.890 137.339 1.00 101.42 745 PRO A N 1
ATOM 4722 C CA . PRO A 1 745 ? 119.037 143.315 138.410 1.00 106.11 745 PRO A CA 1
ATOM 4723 C C . PRO A 1 745 ? 119.474 143.659 139.826 1.00 107.06 745 PRO A C 1
ATOM 4724 O O . PRO A 1 745 ? 118.985 143.024 140.764 1.00 122.17 745 PRO A O 1
ATOM 4728 N N . ARG A 1 746 ? 120.372 144.623 140.008 1.00 107.26 746 ARG A N 1
ATOM 4729 C CA . ARG A 1 746 ? 120.900 144.908 141.335 1.00 112.32 746 ARG A CA 1
ATOM 4730 C C . ARG A 1 746 ? 119.799 145.422 142.253 1.00 106.89 746 ARG A C 1
ATOM 4731 O O . ARG A 1 746 ? 119.036 146.321 141.885 1.00 107.88 746 ARG A O 1
ATOM 4739 N N . HIS A 1 747 ? 119.713 144.833 143.446 1.00 109.82 747 HIS A N 1
ATOM 4740 C CA . HIS A 1 747 ? 118.782 145.238 144.498 1.00 114.04 747 HIS A CA 1
ATOM 4741 C C . HIS A 1 747 ? 117.321 145.088 144.082 1.00 113.84 747 HIS A C 1
ATOM 4742 O O . HIS A 1 747 ? 116.435 145.682 144.703 1.00 119.17 747 HIS A O 1
ATOM 4749 N N . THR A 1 748 ? 117.047 144.302 143.039 1.00 110.62 748 THR A N 1
ATOM 4750 C CA . THR A 1 748 ? 115.665 144.107 142.611 1.00 110.03 748 THR A CA 1
ATOM 4751 C C . THR A 1 748 ? 114.896 143.236 143.596 1.00 111.66 748 THR A C 1
ATOM 4752 O O . THR A 1 748 ? 113.699 143.452 143.819 1.00 118.42 748 THR A O 1
ATOM 4756 N N . SER A 1 749 ? 115.561 142.248 144.191 1.00 116.25 749 SER A N 1
ATOM 4757 C CA . SER A 1 749 ? 114.909 141.334 145.117 1.00 120.97 749 SER A CA 1
ATOM 4758 C C . SER A 1 749 ? 114.888 141.844 146.551 1.00 117.20 749 SER A C 1
ATOM 4759 O O . SER A 1 749 ? 114.273 141.202 147.409 1.00 119.80 749 SER A O 1
ATOM 4762 N N . GLN A 1 750 ? 115.537 142.973 146.834 1.00 111.32 750 GLN A N 1
ATOM 4763 C CA . GLN A 1 750 ? 115.586 143.519 148.181 1.00 112.39 750 GLN A CA 1
ATOM 4764 C C . GLN A 1 750 ? 114.893 144.867 148.315 1.00 117.88 750 GLN A C 1
ATOM 4765 O O . GLN A 1 750 ? 114.880 145.431 149.416 1.00 121.41 750 GLN A O 1
ATOM 4771 N N . THR A 1 751 ? 114.317 145.399 147.241 1.00 115.56 751 THR A N 1
ATOM 4772 C CA . THR A 1 751 ? 113.663 146.699 147.260 1.00 113.64 751 THR A CA 1
ATOM 4773 C C . THR A 1 751 ? 112.182 146.537 146.955 1.00 113.49 751 THR A C 1
ATOM 4774 O O . THR A 1 751 ? 111.805 145.829 146.016 1.00 118.74 751 THR A O 1
ATOM 4778 N N . SER A 1 752 ? 111.348 147.197 147.753 1.00 118.57 752 SER A N 1
ATOM 4779 C CA . SER A 1 752 ? 109.910 147.144 147.539 1.00 117.52 752 SER A CA 1
ATOM 4780 C C . SER A 1 752 ? 109.533 147.878 146.259 1.00 114.95 752 SER A C 1
ATOM 4781 O O . SER A 1 752 ? 110.085 148.935 145.943 1.00 118.97 752 SER A O 1
ATOM 4784 N N . CYS A 1 753 ? 108.585 147.309 145.521 1.00 111.67 753 CYS A N 1
ATOM 4785 C CA . CYS A 1 753 ? 108.095 147.911 144.289 1.00 113.41 753 CYS A CA 1
ATOM 4786 C C . CYS A 1 753 ? 106.989 148.929 144.529 1.00 115.36 753 CYS A C 1
ATOM 4787 O O . CYS A 1 753 ? 106.498 149.526 143.566 1.00 116.28 753 CYS A O 1
ATOM 4790 N N . ILE A 1 754 ? 106.586 149.136 145.777 1.00 114.96 754 ILE A N 1
ATOM 4791 C CA . ILE A 1 754 ? 105.513 150.065 146.114 1.00 113.54 754 ILE A CA 1
ATOM 4792 C C . ILE A 1 754 ? 106.060 151.423 146.527 1.00 115.98 754 ILE A C 1
ATOM 4793 O O . ILE A 1 754 ? 105.596 152.459 146.050 1.00 123.81 754 ILE A O 1
ATOM 4798 N N . THR A 1 755 ? 107.052 151.436 147.416 1.00 115.55 755 THR A N 1
ATOM 4799 C CA . THR A 1 755 ? 107.604 152.671 147.950 1.00 121.30 755 THR A CA 1
ATOM 4800 C C . THR A 1 755 ? 109.038 152.937 147.517 1.00 119.16 755 THR A C 1
ATOM 4801 O O . THR A 1 755 ? 109.569 154.007 147.833 1.00 120.87 755 THR A O 1
ATOM 4805 N N . ASP A 1 756 ? 109.666 152.007 146.800 1.00 123.67 756 ASP A N 1
ATOM 4806 C CA . ASP A 1 756 ? 111.079 152.085 146.431 1.00 127.98 756 ASP A CA 1
ATOM 4807 C C . ASP A 1 756 ? 111.908 152.333 147.697 1.00 131.53 756 ASP A C 1
ATOM 4808 O O . ASP A 1 756 ? 112.472 153.401 147.931 1.00 131.51 756 ASP A O 1
ATOM 4813 N N . GLU A 1 757 ? 111.870 151.324 148.563 1.00 134.21 757 GLU A N 1
ATOM 4814 C CA . GLU A 1 757 ? 112.622 151.332 149.807 1.00 129.29 757 GLU A CA 1
ATOM 4815 C C . GLU A 1 757 ? 113.114 149.920 150.079 1.00 131.70 757 GLU A C 1
ATOM 4816 O O . GLU A 1 757 ? 112.530 148.938 149.615 1.00 137.75 757 GLU A O 1
ATOM 4822 N N . PHE A 1 758 ? 114.203 149.827 150.836 1.00 114.27 758 PHE A N 1
ATOM 4823 C CA . PHE A 1 758 ? 114.730 148.523 151.208 1.00 111.64 758 PHE A CA 1
ATOM 4824 C C . PHE A 1 758 ? 113.786 147.825 152.178 1.00 114.91 758 PHE A C 1
ATOM 4825 O O . PHE A 1 758 ? 113.297 148.426 153.138 1.00 117.95 758 PHE A O 1
ATOM 4833 N N . GLY A 1 759 ? 113.532 146.547 151.917 1.00 104.94 759 GLY A N 1
ATOM 4834 C CA . GLY A 1 759 ? 112.666 145.758 152.766 1.00 100.54 759 GLY A CA 1
ATOM 4835 C C . GLY A 1 759 ? 113.351 144.508 153.274 1.00 106.80 759 GLY A C 1
ATOM 4836 O O . GLY A 1 759 ? 114.581 144.414 153.245 1.00 107.11 759 GLY A O 1
ATOM 4837 N N . TYR A 1 760 ? 112.569 143.541 153.740 1.00 128.41 760 TYR A N 1
ATOM 4838 C CA . TYR A 1 760 ? 113.095 142.291 154.267 1.00 127.99 760 TYR A CA 1
ATOM 4839 C C . TYR A 1 760 ? 112.733 141.146 153.333 1.00 131.08 760 TYR A C 1
ATOM 4840 O O . TYR A 1 760 ? 111.560 140.965 152.990 1.00 131.90 760 TYR A O 1
ATOM 4849 N N . ARG A 1 761 ? 113.742 140.380 152.925 1.00 130.73 761 ARG A N 1
ATOM 4850 C CA . ARG A 1 761 ? 113.554 139.170 152.134 1.00 124.79 761 ARG A CA 1
ATOM 4851 C C . ARG A 1 761 ? 113.803 137.983 153.056 1.00 131.62 761 ARG A C 1
ATOM 4852 O O . ARG A 1 761 ? 114.944 137.729 153.456 1.00 136.40 761 ARG A O 1
ATOM 4860 N N . SER A 1 762 ? 112.735 137.268 153.398 1.00 133.78 762 SER A N 1
ATOM 4861 C CA . SER A 1 762 ? 112.834 136.190 154.372 1.00 133.46 762 SER A CA 1
ATOM 4862 C C . SER A 1 762 ? 113.695 135.051 153.842 1.00 135.57 762 SER A C 1
ATOM 4863 O O . SER A 1 762 ? 113.617 134.684 152.668 1.00 138.61 762 SER A O 1
ATOM 4866 N N . LEU A 1 763 ? 114.524 134.493 154.722 1.00 143.05 763 LEU A N 1
ATOM 4867 C CA . LEU A 1 763 ? 115.354 133.344 154.384 1.00 142.70 763 LEU A CA 1
ATOM 4868 C C . LEU A 1 763 ? 114.735 132.019 154.800 1.00 145.39 763 LEU A C 1
ATOM 4869 O O . LEU A 1 763 ? 115.008 130.996 154.165 1.00 144.68 763 LEU A O 1
ATOM 4874 N N . VAL A 1 764 ? 113.914 132.012 155.853 1.00 146.68 764 VAL A N 1
ATOM 4875 C CA . VAL A 1 764 ? 113.193 130.797 156.221 1.00 143.94 764 VAL A CA 1
ATOM 4876 C C . VAL A 1 764 ? 112.201 130.420 155.126 1.00 146.86 764 VAL A C 1
ATOM 4877 O O . VAL A 1 764 ? 112.047 129.241 154.783 1.00 146.97 764 VAL A O 1
ATOM 4881 N N . ALA A 1 765 ? 111.521 131.413 154.556 1.00 147.17 765 ALA A N 1
ATOM 4882 C CA . ALA A 1 765 ? 110.636 131.224 153.409 1.00 145.80 765 ALA A CA 1
ATOM 4883 C C . ALA A 1 765 ? 111.033 132.264 152.367 1.00 144.17 765 ALA A C 1
ATOM 4884 O O . ALA A 1 765 ? 110.680 133.440 152.490 1.00 148.17 765 ALA A O 1
ATOM 4886 N N . LYS A 1 766 ? 111.763 131.831 151.340 1.00 126.29 766 LYS A N 1
ATOM 4887 C CA . LYS A 1 766 ? 112.327 132.750 150.360 1.00 126.69 766 LYS A CA 1
ATOM 4888 C C . LYS A 1 766 ? 111.302 133.265 149.359 1.00 122.98 766 LYS A C 1
ATOM 4889 O O . LYS A 1 766 ? 111.671 134.030 148.462 1.00 122.65 766 LYS A O 1
ATOM 4895 N N . ASP A 1 767 ? 110.037 132.874 149.485 1.00 118.86 767 ASP A N 1
ATOM 4896 C CA . ASP A 1 767 ? 108.987 133.343 148.595 1.00 122.11 767 ASP A CA 1
ATOM 4897 C C . ASP A 1 767 ? 108.223 134.534 149.154 1.00 125.83 767 ASP A C 1
ATOM 4898 O O . ASP A 1 767 ? 107.267 134.991 148.521 1.00 131.57 767 ASP A O 1
ATOM 4903 N N . THR A 1 768 ? 108.616 135.047 150.318 1.00 111.37 768 THR A N 1
ATOM 4904 C CA . THR A 1 768 ? 107.938 136.168 150.955 1.00 106.42 768 THR A CA 1
ATOM 4905 C C . THR A 1 768 ? 108.917 137.317 151.145 1.00 111.37 768 THR A C 1
ATOM 4906 O O . THR A 1 768 ? 110.035 137.113 151.628 1.00 114.37 768 THR A O 1
ATOM 4910 N N . PHE A 1 769 ? 108.490 138.518 150.765 1.00 118.47 769 PHE A N 1
ATOM 4911 C CA . PHE A 1 769 ? 109.272 139.736 150.908 1.00 117.93 769 PHE A CA 1
ATOM 4912 C C . PHE A 1 769 ? 108.495 140.712 151.777 1.00 117.24 769 PHE A C 1
ATOM 4913 O O . PHE A 1 769 ? 107.326 141.004 151.496 1.00 115.65 769 PHE A O 1
ATOM 4921 N N . TYR A 1 770 ? 109.144 141.210 152.826 1.00 113.35 770 TYR A N 1
ATOM 4922 C CA . TYR A 1 770 ? 108.519 142.093 153.801 1.00 111.11 770 TYR A CA 1
ATOM 4923 C C . TYR A 1 770 ? 109.006 143.519 153.589 1.00 114.59 770 TYR A C 1
ATOM 4924 O O . TYR A 1 770 ? 110.210 143.751 153.435 1.00 118.08 770 TYR A O 1
ATOM 4933 N N . PHE A 1 771 ? 108.073 144.468 153.582 1.00 114.79 771 PHE A N 1
ATOM 4934 C CA . PHE A 1 771 ? 108.413 145.881 153.505 1.00 109.87 771 PHE A CA 1
ATOM 4935 C C . PHE A 1 771 ? 107.498 146.655 154.444 1.00 110.43 771 PHE A C 1
ATOM 4936 O O . PHE A 1 771 ? 106.589 146.093 155.062 1.00 113.25 771 PHE A O 1
ATOM 4944 N N . GLU A 1 772 ? 107.751 147.954 154.561 1.00 130.30 772 GLU A N 1
ATOM 4945 C CA . GLU A 1 772 ? 106.979 148.834 155.426 1.00 130.69 772 GLU A CA 1
ATOM 4946 C C . GLU A 1 772 ? 106.243 149.865 154.583 1.00 131.16 772 GLU A C 1
ATOM 4947 O O . GLU A 1 772 ? 106.861 150.579 153.788 1.00 132.47 772 GLU A O 1
ATOM 4953 N N . GLN A 1 773 ? 104.926 149.938 154.760 1.00 129.44 773 GLN A N 1
ATOM 4954 C CA . GLN A 1 773 ? 104.090 150.914 154.073 1.00 128.41 773 GLN A CA 1
ATOM 4955 C C . GLN A 1 773 ? 103.154 151.545 155.090 1.00 134.11 773 GLN A C 1
ATOM 4956 O O . GLN A 1 773 ? 102.391 150.835 155.754 1.00 141.60 773 GLN A O 1
ATOM 4962 N N . ASP A 1 774 ? 103.214 152.873 155.208 1.00 146.94 774 ASP A N 1
ATOM 4963 C CA . ASP A 1 774 ? 102.397 153.623 156.165 1.00 149.86 774 ASP A CA 1
ATOM 4964 C C . ASP A 1 774 ? 102.599 153.111 157.590 1.00 153.76 774 ASP A C 1
ATOM 4965 O O . ASP A 1 774 ? 101.652 153.020 158.375 1.00 151.83 774 ASP A O 1
ATOM 4970 N N . ARG A 1 775 ? 103.848 152.775 157.922 1.00 154.82 775 ARG A N 1
ATOM 4971 C CA . ARG A 1 775 ? 104.216 152.278 159.249 1.00 153.00 775 ARG A CA 1
ATOM 4972 C C . ARG A 1 775 ? 103.410 151.037 159.627 1.00 149.50 775 ARG A C 1
ATOM 4973 O O . ARG A 1 775 ? 103.007 150.860 160.778 1.00 151.71 775 ARG A O 1
ATOM 4981 N N . LYS A 1 776 ? 103.172 150.171 158.646 1.00 126.75 776 LYS A N 1
ATOM 4982 C CA . LYS A 1 776 ? 102.507 148.892 158.868 1.00 126.82 776 LYS A CA 1
ATOM 4983 C C . LYS A 1 776 ? 103.147 147.865 157.950 1.00 128.15 776 LYS A C 1
ATOM 4984 O O . LYS A 1 776 ? 103.105 148.015 156.726 1.00 135.02 776 LYS A O 1
ATOM 4990 N N . ILE A 1 777 ? 103.743 146.832 158.541 1.00 111.92 777 ILE A N 1
ATOM 4991 C CA . ILE A 1 777 ? 104.553 145.885 157.782 1.00 112.79 777 ILE A CA 1
ATOM 4992 C C . ILE A 1 777 ? 103.651 145.054 156.880 1.00 117.83 777 ILE A C 1
ATOM 4993 O O . ILE A 1 777 ? 102.719 144.389 157.348 1.00 119.73 777 ILE A O 1
ATOM 4998 N N . HIS A 1 778 ? 103.927 145.089 155.580 1.00 127.62 778 HIS A N 1
ATOM 4999 C CA . HIS A 1 778 ? 103.233 144.277 154.595 1.00 124.82 778 HIS A CA 1
ATOM 5000 C C . HIS A 1 778 ? 104.188 143.244 154.013 1.00 125.28 778 HIS A C 1
ATOM 5001 O O . HIS A 1 778 ? 105.413 143.381 154.089 1.00 127.16 778 HIS A O 1
ATOM 5008 N N . ARG A 1 779 ? 103.609 142.201 153.425 1.00 112.28 779 ARG A N 1
ATOM 5009 C CA . ARG A 1 779 ? 104.374 141.159 152.761 1.00 111.26 779 ARG A CA 1
ATOM 5010 C C . ARG A 1 779 ? 103.785 140.896 151.384 1.00 114.00 779 ARG A C 1
ATOM 5011 O O . ARG A 1 779 ? 102.591 141.102 151.150 1.00 112.76 779 ARG A O 1
ATOM 5019 N N . ILE A 1 780 ? 104.642 140.447 150.471 1.00 114.37 780 ILE A N 1
ATOM 5020 C CA . ILE A 1 780 ? 104.256 140.146 149.097 1.00 113.47 780 ILE A CA 1
ATOM 5021 C C . ILE A 1 780 ? 105.108 138.979 148.611 1.00 117.16 780 ILE A C 1
ATOM 5022 O O . ILE A 1 780 ? 106.038 138.540 149.286 1.00 120.17 780 ILE A O 1
ATOM 5027 N N . ASP A 1 781 ? 104.768 138.446 147.441 1.00 124.18 781 ASP A N 1
ATOM 5028 C CA . ASP A 1 781 ? 105.593 137.407 146.841 1.00 123.11 781 ASP A CA 1
ATOM 5029 C C . ASP A 1 781 ? 106.899 138.008 146.335 1.00 122.59 781 ASP A C 1
ATOM 5030 O O . ASP A 1 781 ? 106.909 139.061 145.691 1.00 126.64 781 ASP A O 1
ATOM 5035 N N . ALA A 1 782 ? 108.008 137.328 146.626 1.00 110.95 782 ALA A N 1
ATOM 5036 C CA . ALA A 1 782 ? 109.330 137.884 146.364 1.00 113.77 782 ALA A CA 1
ATOM 5037 C C . ALA A 1 782 ? 109.763 137.764 144.909 1.00 112.20 782 ALA A C 1
ATOM 5038 O O . ALA A 1 782 ? 110.795 138.336 144.543 1.00 115.58 782 ALA A O 1
ATOM 5040 N N . ASP A 1 783 ? 109.014 137.046 144.074 1.00 107.90 783 ASP A N 1
ATOM 5041 C CA . ASP A 1 783 ? 109.354 136.905 142.663 1.00 108.42 783 ASP A CA 1
ATOM 5042 C C . ASP A 1 783 ? 108.565 137.850 141.769 1.00 116.40 783 ASP A C 1
ATOM 5043 O O . ASP A 1 783 ? 109.140 138.468 140.865 1.00 124.21 783 ASP A O 1
ATOM 5048 N N . VAL A 1 784 ? 107.258 137.987 142.003 1.00 95.03 784 VAL A N 1
ATOM 5049 C CA . VAL A 1 784 ? 106.509 139.030 141.313 1.00 86.54 784 VAL A CA 1
ATOM 5050 C C . VAL A 1 784 ? 107.041 140.396 141.716 1.00 94.75 784 VAL A C 1
ATOM 5051 O O . VAL A 1 784 ? 107.027 141.337 140.916 1.00 98.09 784 VAL A O 1
ATOM 5055 N N . ASN A 1 785 ? 107.537 140.525 142.949 1.00 102.78 785 ASN A N 1
ATOM 5056 C CA . ASN A 1 785 ? 108.174 141.769 143.367 1.00 97.22 785 ASN A CA 1
ATOM 5057 C C . ASN A 1 785 ? 109.396 142.069 142.509 1.00 96.73 785 ASN A C 1
ATOM 5058 O O . ASN A 1 785 ? 109.586 143.201 142.054 1.00 109.43 785 ASN A O 1
ATOM 5063 N N . ALA A 1 786 ? 110.233 141.057 142.269 1.00 94.52 786 ALA A N 1
ATOM 5064 C CA . ALA A 1 786 ? 111.408 141.254 141.427 1.00 99.77 786 ALA A CA 1
ATOM 5065 C C . ALA A 1 786 ? 111.011 141.585 139.994 1.00 105.03 786 ALA A C 1
ATOM 5066 O O . ALA A 1 786 ? 111.628 142.444 139.353 1.00 112.93 786 ALA A O 1
ATOM 5068 N N . ALA A 1 787 ? 109.986 140.908 139.473 1.00 87.06 787 ALA A N 1
ATOM 5069 C CA . ALA A 1 787 ? 109.534 141.190 138.112 1.00 84.52 787 ALA A CA 1
ATOM 5070 C C . ALA A 1 787 ? 109.013 142.617 137.984 1.00 88.81 787 ALA A C 1
ATOM 5071 O O . ALA A 1 787 ? 109.328 143.321 137.014 1.00 102.04 787 ALA A O 1
ATOM 5073 N N . ILE A 1 788 ? 108.220 143.066 138.960 1.00 74.99 788 ILE A N 1
ATOM 5074 C CA . ILE A 1 788 ? 107.689 144.423 138.924 1.00 63.74 788 ILE A CA 1
ATOM 5075 C C . ILE A 1 788 ? 108.812 145.438 139.082 1.00 77.14 788 ILE A C 1
ATOM 5076 O O . ILE A 1 788 ? 108.791 146.502 138.458 1.00 92.50 788 ILE A O 1
ATOM 5081 N N . ASN A 1 789 ? 109.810 145.130 139.914 1.00 93.93 789 ASN A N 1
ATOM 5082 C CA . ASN A 1 789 ? 110.958 146.020 140.043 1.00 94.78 789 ASN A CA 1
ATOM 5083 C C . ASN A 1 789 ? 111.718 146.132 138.728 1.00 93.43 789 ASN A C 1
ATOM 5084 O O . ASN A 1 789 ? 112.139 147.225 138.339 1.00 98.60 789 ASN A O 1
ATOM 5089 N N . ILE A 1 790 ? 111.894 145.010 138.027 1.00 81.23 790 ILE A N 1
ATOM 5090 C CA . ILE A 1 790 ? 112.577 145.038 136.735 1.00 80.48 790 ILE A CA 1
ATOM 5091 C C . ILE A 1 790 ? 111.795 145.888 135.742 1.00 84.63 790 ILE A C 1
ATOM 5092 O O . ILE A 1 790 ? 112.361 146.729 135.031 1.00 92.45 790 ILE A O 1
ATOM 5097 N N . ALA A 1 791 ? 110.476 145.686 135.683 1.00 89.28 791 ALA A N 1
ATOM 5098 C CA . ALA A 1 791 ? 109.653 146.456 134.753 1.00 81.54 791 ALA A CA 1
ATOM 5099 C C . ALA A 1 791 ? 109.673 147.943 135.090 1.00 84.66 791 ALA A C 1
ATOM 5100 O O . ALA A 1 791 ? 109.771 148.789 134.194 1.00 105.69 791 ALA A O 1
ATOM 5102 N N . ARG A 1 792 ? 109.575 148.280 136.378 1.00 86.24 792 ARG A N 1
ATOM 5103 C CA . ARG A 1 792 ? 109.605 149.676 136.802 1.00 95.30 792 ARG A CA 1
ATOM 5104 C C . ARG A 1 792 ? 110.944 150.322 136.480 1.00 102.42 792 ARG A C 1
ATOM 5105 O O . ARG A 1 792 ? 110.998 151.478 136.045 1.00 106.18 792 ARG A O 1
ATOM 5113 N N . ARG A 1 793 ? 112.037 149.591 136.695 1.00 93.59 793 ARG A N 1
ATOM 5114 C CA . ARG A 1 793 ? 113.360 150.110 136.379 1.00 86.97 793 ARG A CA 1
ATOM 5115 C C . ARG A 1 793 ? 113.522 150.329 134.881 1.00 89.45 793 ARG A C 1
ATOM 5116 O O . ARG A 1 793 ? 114.133 151.315 134.452 1.00 100.28 793 ARG A O 1
ATOM 5124 N N . PHE A 1 794 ? 112.981 149.419 134.069 1.00 91.16 794 PHE A N 1
ATOM 5125 C CA . PHE A 1 794 ? 113.045 149.591 132.622 1.00 85.89 794 PHE A CA 1
ATOM 5126 C C . PHE A 1 794 ? 112.220 150.789 132.166 1.00 86.36 794 PHE A C 1
ATOM 5127 O O . PHE A 1 794 ? 112.668 151.571 131.320 1.00 98.90 794 PHE A O 1
ATOM 5135 N N . LEU A 1 795 ? 111.016 150.954 132.719 1.00 86.84 795 LEU A N 1
ATOM 5136 C CA . LEU A 1 795 ? 110.134 152.024 132.264 1.00 83.02 795 LEU A CA 1
ATOM 5137 C C . LEU A 1 795 ? 110.582 153.389 132.769 1.00 86.72 795 LEU A C 1
ATOM 5138 O O . LEU A 1 795 ? 110.372 154.397 132.086 1.00 94.76 795 LEU A O 1
ATOM 5143 N N . THR A 1 796 ? 111.190 153.448 133.950 1.00 91.34 796 THR A N 1
ATOM 5144 C CA . THR A 1 796 ? 111.642 154.717 134.505 1.00 96.76 796 THR A CA 1
ATOM 5145 C C . THR A 1 796 ? 113.024 155.120 134.012 1.00 99.01 796 THR A C 1
ATOM 5146 O O . THR A 1 796 ? 113.515 156.184 134.407 1.00 102.27 796 THR A O 1
ATOM 5150 N N . ARG A 1 797 ? 113.654 154.301 133.166 1.00 103.35 797 ARG A N 1
ATOM 5151 C CA . ARG A 1 797 ? 114.984 154.584 132.627 1.00 100.84 797 ARG A CA 1
ATOM 5152 C C . ARG A 1 797 ? 116.000 154.812 133.743 1.00 108.84 797 ARG A C 1
ATOM 5153 O O . ARG A 1 797 ? 116.797 155.752 133.696 1.00 114.46 797 ARG A O 1
ATOM 5161 N N . TYR A 1 798 ? 115.965 153.947 134.759 1.00 107.07 798 TYR A N 1
ATOM 5162 C CA . TYR A 1 798 ? 116.886 154.018 135.894 1.00 97.11 798 TYR A CA 1
ATOM 5163 C C . TYR A 1 798 ? 116.790 155.370 136.598 1.00 102.52 798 TYR A C 1
ATOM 5164 O O . TYR A 1 798 ? 117.798 155.996 136.931 1.00 108.25 798 TYR A O 1
ATOM 5173 N N . ARG A 1 799 ? 115.555 155.826 136.813 1.00 111.73 799 ARG A N 1
ATOM 5174 C CA . ARG A 1 799 ? 115.346 157.144 137.404 1.00 109.58 799 ARG A CA 1
ATOM 5175 C C . ARG A 1 799 ? 115.899 157.211 138.822 1.00 113.91 799 ARG A C 1
ATOM 5176 O O . ARG A 1 799 ? 116.514 158.212 139.210 1.00 117.10 799 ARG A O 1
ATOM 5184 N N . SER A 1 800 ? 115.694 156.159 139.609 1.00 119.58 800 SER A N 1
ATOM 5185 C CA . SER A 1 800 ? 116.124 156.118 140.999 1.00 120.50 800 SER A CA 1
ATOM 5186 C C . SER A 1 800 ? 117.158 155.017 141.202 1.00 120.60 800 SER A C 1
ATOM 5187 O O . SER A 1 800 ? 116.949 153.876 140.778 1.00 124.91 800 SER A O 1
ATOM 5190 N N . LEU A 1 801 ? 118.264 155.363 141.854 1.00 115.95 801 LEU A N 1
ATOM 5191 C CA . LEU A 1 801 ? 119.271 154.401 142.277 1.00 114.96 801 LEU A CA 1
ATOM 5192 C C . LEU A 1 801 ? 119.072 154.048 143.744 1.00 116.55 801 LEU A C 1
ATOM 5193 O O . LEU A 1 801 ? 118.422 154.786 144.489 1.00 117.28 801 LEU A O 1
ATOM 5198 N N . THR A 1 802 ? 119.633 152.911 144.152 1.00 117.07 802 THR A N 1
ATOM 5199 C CA . THR A 1 802 ? 119.558 152.453 145.533 1.00 123.48 802 THR A CA 1
ATOM 5200 C C . THR A 1 802 ? 120.910 152.493 146.232 1.00 126.09 802 THR A C 1
ATOM 5201 O O . THR A 1 802 ? 120.999 152.917 147.387 1.00 126.34 802 THR A O 1
ATOM 5205 N N . GLN A 1 803 ? 121.967 152.060 145.550 1.00 120.98 803 GLN A N 1
ATOM 5206 C CA . GLN A 1 803 ? 123.310 152.026 146.108 1.00 124.98 803 GLN A CA 1
ATOM 5207 C C . GLN A 1 803 ? 124.236 152.903 145.278 1.00 127.64 803 GLN A C 1
ATOM 5208 O O . GLN A 1 803 ? 124.220 152.847 144.044 1.00 128.52 803 GLN A O 1
ATOM 5214 N N . LEU A 1 804 ? 125.043 153.713 145.960 1.00 124.08 804 LEU A N 1
ATOM 5215 C CA . LEU A 1 804 ? 125.997 154.607 145.319 1.00 114.37 804 LEU A CA 1
ATOM 5216 C C . LEU A 1 804 ? 127.406 154.246 145.763 1.00 118.54 804 LEU A C 1
ATOM 5217 O O . LEU A 1 804 ? 127.677 154.150 146.965 1.00 120.54 804 LEU A O 1
ATOM 5222 N N . TRP A 1 805 ? 128.298 154.048 144.796 1.00 127.34 805 TRP A N 1
ATOM 5223 C CA . TRP A 1 805 ? 129.699 153.788 145.096 1.00 134.50 805 TRP A CA 1
ATOM 5224 C C . TRP A 1 805 ? 130.423 155.104 145.344 1.00 137.73 805 TRP A C 1
ATOM 5225 O O . TRP A 1 805 ? 130.314 156.042 144.548 1.00 142.48 805 TRP A O 1
ATOM 5236 N N . ALA A 1 806 ? 131.164 155.175 146.447 1.00 146.79 806 ALA A N 1
ATOM 5237 C CA . ALA A 1 806 ? 131.830 156.410 146.828 1.00 146.43 806 ALA A CA 1
ATOM 5238 C C . ALA A 1 806 ? 133.070 156.089 147.648 1.00 150.17 806 ALA A C 1
ATOM 5239 O O . ALA A 1 806 ? 133.244 154.971 148.141 1.00 148.56 806 ALA A O 1
ATOM 5241 N N . SER A 1 807 ? 133.933 157.093 147.785 1.00 150.55 807 SER A N 1
ATOM 5242 C CA . SER A 1 807 ? 135.163 156.970 148.552 1.00 148.07 807 SER A CA 1
ATOM 5243 C C . SER A 1 807 ? 135.362 158.233 149.377 1.00 145.30 807 SER A C 1
ATOM 5244 O O . SER A 1 807 ? 134.826 159.298 149.060 1.00 144.21 807 SER A O 1
ATOM 5247 N N . LEU A 1 808 ? 136.144 158.101 150.444 1.00 151.02 808 LEU A N 1
ATOM 5248 C CA . LEU A 1 808 ? 136.408 159.197 151.366 1.00 153.97 808 LEU A CA 1
ATOM 5249 C C . LEU A 1 808 ? 137.766 159.812 151.060 1.00 155.79 808 LEU A C 1
ATOM 5250 O O . LEU A 1 808 ? 138.774 159.102 150.991 1.00 152.38 808 LEU A O 1
ATOM 5255 N N . LEU A 1 809 ? 137.788 161.133 150.878 1.00 155.66 809 LEU A N 1
ATOM 5256 C CA . LEU A 1 809 ? 139.025 161.864 150.625 1.00 153.70 809 LEU A CA 1
ATOM 5257 C C . LEU A 1 809 ? 139.546 162.547 151.885 1.00 155.48 809 LEU A C 1
ATOM 5258 O O . LEU A 1 809 ? 140.678 162.293 152.308 1.00 153.65 809 LEU A O 1
ATOM 5263 N N . ASP A 1 810 ? 138.735 163.407 152.497 1.00 175.99 810 ASP A N 1
ATOM 5264 C CA . ASP A 1 810 ? 139.154 164.138 153.686 1.00 177.14 810 ASP A CA 1
ATOM 5265 C C . ASP A 1 810 ? 137.924 164.690 154.391 1.00 178.96 810 ASP A C 1
ATOM 5266 O O . ASP A 1 810 ? 136.812 164.665 153.858 1.00 180.50 810 ASP A O 1
ATOM 5271 N N . ASP A 1 811 ? 138.155 165.205 155.604 1.00 182.27 811 ASP A N 1
ATOM 5272 C CA . ASP A 1 811 ? 137.158 165.818 156.484 1.00 181.26 811 ASP A CA 1
ATOM 5273 C C . ASP A 1 811 ? 135.807 165.110 156.457 1.00 183.19 811 ASP A C 1
ATOM 5274 O O . ASP A 1 811 ? 134.761 165.766 156.467 1.00 182.58 811 ASP A O 1
ATOM 5279 N N . GLY A 1 812 ? 135.821 163.778 156.435 1.00 177.56 812 GLY A N 1
ATOM 5280 C CA . GLY A 1 812 ? 134.589 163.009 156.505 1.00 174.86 812 GLY A CA 1
ATOM 5281 C C . GLY A 1 812 ? 133.593 163.307 155.407 1.00 175.75 812 GLY A C 1
ATOM 5282 O O . GLY A 1 812 ? 132.390 163.102 155.600 1.00 173.00 812 GLY A O 1
ATOM 5283 N N . ARG A 1 813 ? 134.057 163.787 154.257 1.00 156.79 813 ARG A N 1
ATOM 5284 C CA . ARG A 1 813 ? 133.193 164.103 153.127 1.00 153.58 813 ARG A CA 1
ATOM 5285 C C . ARG A 1 813 ? 133.476 163.112 152.007 1.00 153.62 813 ARG A C 1
ATOM 5286 O O . ARG A 1 813 ? 134.552 163.146 151.399 1.00 151.16 813 ARG A O 1
ATOM 5294 N N . TYR A 1 814 ? 132.511 162.238 151.737 1.00 153.20 814 TYR A N 1
ATOM 5295 C CA . TYR A 1 814 ? 132.667 161.188 150.742 1.00 151.38 814 TYR A CA 1
ATOM 5296 C C . TYR A 1 814 ? 132.501 161.764 149.342 1.00 150.80 814 TYR A C 1
ATOM 5297 O O . TYR A 1 814 ? 131.632 162.610 149.109 1.00 144.91 814 TYR A O 1
ATOM 5306 N N . LEU A 1 815 ? 133.337 161.304 148.416 1.00 139.83 815 LEU A N 1
ATOM 5307 C CA . LEU A 1 815 ? 133.257 161.701 147.018 1.00 133.89 815 LEU A CA 1
ATOM 5308 C C . LEU A 1 815 ? 132.646 160.557 146.222 1.00 135.14 815 LEU A C 1
ATOM 5309 O O . LEU A 1 815 ? 133.105 159.414 146.316 1.00 137.17 815 LEU A O 1
ATOM 5314 N N . VAL A 1 816 ? 131.617 160.867 145.442 1.00 133.23 816 VAL A N 1
ATOM 5315 C CA . VAL A 1 816 ? 130.879 159.847 144.707 1.00 133.62 816 VAL A CA 1
ATOM 5316 C C . VAL A 1 816 ? 131.661 159.451 143.462 1.00 133.31 816 VAL A C 1
ATOM 5317 O O . VAL A 1 816 ? 132.103 160.309 142.688 1.00 136.58 816 VAL A O 1
ATOM 5321 N N . ASN A 1 817 ? 131.841 158.148 143.272 1.00 139.95 817 ASN A N 1
ATOM 5322 C CA . ASN A 1 817 ? 132.542 157.620 142.111 1.00 143.11 817 ASN A CA 1
ATOM 5323 C C . ASN A 1 817 ? 131.555 157.432 140.967 1.00 145.14 817 ASN A C 1
ATOM 5324 O O . ASN A 1 817 ? 130.519 156.781 141.134 1.00 148.43 817 ASN A O 1
ATOM 5329 N N . VAL A 1 818 ? 131.878 158.000 139.809 1.00 146.02 818 VAL A N 1
ATOM 5330 C CA . VAL A 1 818 ? 131.016 157.946 138.633 1.00 144.85 818 VAL A CA 1
ATOM 5331 C C . VAL A 1 818 ? 131.732 157.130 137.568 1.00 144.37 818 VAL A C 1
ATOM 5332 O O . VAL A 1 818 ? 132.752 157.567 137.020 1.00 145.36 818 VAL A O 1
ATOM 5336 N N . THR A 1 819 ? 131.201 155.946 137.273 1.00 155.72 819 THR A N 1
ATOM 5337 C CA . THR A 1 819 ? 131.709 155.104 136.198 1.00 158.44 819 THR A CA 1
ATOM 5338 C C . THR A 1 819 ? 130.667 154.858 135.120 1.00 159.13 819 THR A C 1
ATOM 5339 O O . THR A 1 819 ? 130.938 155.088 133.936 1.00 159.45 819 THR A O 1
ATOM 5343 N N . ARG A 1 820 ? 129.477 154.402 135.498 1.00 142.24 820 ARG A N 1
ATOM 5344 C CA . ARG A 1 820 ? 128.410 154.164 134.542 1.00 137.88 820 ARG A CA 1
ATOM 5345 C C . ARG A 1 820 ? 127.695 155.468 134.202 1.00 139.81 820 ARG A C 1
ATOM 5346 O O . ARG A 1 820 ? 127.734 156.446 134.955 1.00 138.88 820 ARG A O 1
ATOM 5354 N N . GLN A 1 821 ? 127.033 155.472 133.044 1.00 134.57 821 GLN A N 1
ATOM 5355 C CA . GLN A 1 821 ? 126.303 156.662 132.621 1.00 131.47 821 GLN A CA 1
ATOM 5356 C C . GLN A 1 821 ? 125.036 156.863 133.440 1.00 129.26 821 GLN A C 1
ATOM 5357 O O . GLN A 1 821 ? 124.577 158.000 133.602 1.00 126.72 821 GLN A O 1
ATOM 5363 N N . HIS A 1 822 ? 124.458 155.779 133.961 1.00 125.53 822 HIS A N 1
ATOM 5364 C CA . HIS A 1 822 ? 123.248 155.899 134.767 1.00 124.00 822 HIS A CA 1
ATOM 5365 C C . HIS A 1 822 ? 123.506 156.697 136.039 1.00 127.94 822 HIS A C 1
ATOM 5366 O O . HIS A 1 822 ? 122.676 157.520 136.444 1.00 129.05 822 HIS A O 1
ATOM 5373 N N . GLU A 1 823 ? 124.649 156.461 136.687 1.00 141.76 823 GLU A N 1
ATOM 5374 C CA . GLU A 1 823 ? 125.000 157.240 137.870 1.00 140.83 823 GLU A CA 1
ATOM 5375 C C . GLU A 1 823 ? 125.177 158.712 137.522 1.00 139.68 823 GLU A C 1
ATOM 5376 O O . GLU A 1 823 ? 124.755 159.593 138.281 1.00 136.94 823 GLU A O 1
ATOM 5382 N N . ARG A 1 824 ? 125.804 158.995 136.379 1.00 138.09 824 ARG A N 1
ATOM 5383 C CA . ARG A 1 824 ? 126.009 160.379 135.965 1.00 136.20 824 ARG A CA 1
ATOM 5384 C C . ARG A 1 824 ? 124.683 161.089 135.724 1.00 138.28 824 ARG A C 1
ATOM 5385 O O . ARG A 1 824 ? 124.505 162.242 136.133 1.00 141.89 824 ARG A O 1
ATOM 5393 N N . ALA A 1 825 ? 123.738 160.416 135.061 1.00 131.87 825 ALA A N 1
ATOM 5394 C CA . ALA A 1 825 ? 122.449 161.038 134.777 1.00 133.47 825 ALA A CA 1
ATOM 5395 C C . ALA A 1 825 ? 121.675 161.328 136.056 1.00 131.04 825 ALA A C 1
ATOM 5396 O O . ALA A 1 825 ? 121.126 162.424 136.222 1.00 129.85 825 ALA A O 1
ATOM 5398 N N . TYR A 1 826 ? 121.628 160.362 136.977 1.00 125.13 826 TYR A N 1
ATOM 5399 C CA . TYR A 1 826 ? 120.897 160.562 138.224 1.00 128.45 826 TYR A CA 1
ATOM 5400 C C . TYR A 1 826 ? 121.534 161.652 139.075 1.00 129.37 826 TYR A C 1
ATOM 5401 O O . TYR A 1 826 ? 120.826 162.441 139.712 1.00 130.89 826 TYR A O 1
ATOM 5410 N N . LEU A 1 827 ? 122.867 161.703 139.109 1.00 121.22 827 LEU A N 1
ATOM 5411 C CA . LEU A 1 827 ? 123.548 162.652 139.983 1.00 118.69 827 LEU A CA 1
ATOM 5412 C C . LEU A 1 827 ? 123.231 164.091 139.601 1.00 121.15 827 LEU A C 1
ATOM 5413 O O . LEU A 1 827 ? 123.017 164.940 140.474 1.00 123.97 827 LEU A O 1
ATOM 5418 N N . GLU A 1 828 ? 123.191 164.387 138.302 1.00 129.16 828 GLU A N 1
ATOM 5419 C CA . GLU A 1 828 ? 122.909 165.747 137.864 1.00 138.61 828 GLU A CA 1
ATOM 5420 C C . GLU A 1 828 ? 121.429 166.098 137.937 1.00 138.09 828 GLU A C 1
ATOM 5421 O O . GLU A 1 828 ? 121.075 167.259 137.705 1.00 139.65 828 GLU A O 1
ATOM 5427 N N . LEU A 1 829 ? 120.564 165.136 138.247 1.00 122.18 829 LEU A N 1
ATOM 5428 C CA . LEU A 1 829 ? 119.157 165.411 138.502 1.00 118.12 829 LEU A CA 1
ATOM 5429 C C . LEU A 1 829 ? 118.887 165.779 139.954 1.00 121.59 829 LEU A C 1
ATOM 5430 O O . LEU A 1 829 ? 117.737 166.067 140.303 1.00 119.46 829 LEU A O 1
ATOM 5435 N N . GLN A 1 830 ? 119.910 165.770 140.803 1.00 121.72 830 GLN A N 1
ATOM 5436 C CA . GLN A 1 830 ? 119.757 166.130 142.206 1.00 120.31 830 GLN A CA 1
ATOM 5437 C C . GLN A 1 830 ? 120.719 167.251 142.584 1.00 111.39 830 GLN A C 1
ATOM 5438 O O . GLN A 1 830 ? 121.816 167.351 142.033 1.00 100.82 830 GLN A O 1
#

Secondary structure (DSSP, 8-state):
--EEEEEEEESS--HHHHHHHHHHHHHHHHHHHHHHHHHT--EEEE-SS--EEEE-HHHHHHHHHHHT-S-TTTTHHHHHHHHHHHTT-S-STT-S-SSGGGGHHHHTSSS--TTS--TTSTT------S----TT--HHHHHHHHHHHTT--S---SS---HHHHHHHHHHHHHHHHHHHHHHHHHHHH--EE----SSSS---EEEESSSSS--EEEEEETTEEEEEEE-SS-EEEEEB---SSSEEEEEEE-SSS-EEEEEE--SSS--EEEEEEEEEEEEEETTEEEEEEEEE--PPP--HHHHHHHHHHHS-SSS------S--EEEEEEE-SSSSEEEEEEETT--SSSEEE--TTS--EEE--EEEES--S-HHHHHHHHHHHHHHHHHHHHHHHHHHHHHH----HHHHHHIIIIIHHHHT----S-HHHHHHHHHHHHHHHHHHHHHHHHHHHHTTSSGGGTT--SS-THHHHHHHHHHHHHHHHHHHHTTT----SSSSHHHHHHHHHHHHHHHHHHHHHHHHHHHHTT--EEEEE-TT---SGGGTS-HHHHHHHHHHHHHHTT-EEEEE--TTTTTB-TTT--B-EE-SSSTTEEEEEETTEEEEEEHHHHHHHHHHHHHHTTS-S-S---EEEEETTEEEE---SHHHHHHHHT-